Protein AF-A0A965B1M7-F1 (afdb_monomer_lite)

Radius of gyration: 34.74 Å; chains: 1; bounding box: 81×69×95 Å

Structure (mmCIF, N/CA/C/O backbone):
data_AF-A0A965B1M7-F1
#
_entry.id   AF-A0A965B1M7-F1
#
loop_
_atom_site.group_PDB
_atom_site.id
_atom_site.type_symbol
_atom_site.label_atom_id
_atom_site.label_alt_id
_atom_site.label_comp_id
_atom_site.label_asym_id
_atom_site.label_entity_id
_atom_site.label_seq_id
_atom_site.pdbx_PDB_ins_code
_atom_site.Cartn_x
_atom_site.Cartn_y
_atom_site.Cartn_z
_atom_site.occupancy
_atom_site.B_iso_or_equiv
_atom_site.auth_seq_id
_atom_site.auth_comp_id
_atom_site.auth_asym_id
_atom_site.auth_atom_id
_atom_site.pdbx_PDB_model_num
ATOM 1 N N . MET A 1 1 ? 22.849 -21.791 -25.086 1.00 41.19 1 MET A N 1
ATOM 2 C CA . MET A 1 1 ? 22.772 -22.381 -23.734 1.00 41.19 1 MET A CA 1
ATOM 3 C C . MET A 1 1 ? 24.041 -23.199 -23.558 1.00 41.19 1 MET A C 1
ATOM 5 O O . MET A 1 1 ? 24.298 -24.006 -24.443 1.00 41.19 1 MET A O 1
ATOM 9 N N . ILE A 1 2 ? 24.868 -22.900 -22.550 1.00 40.38 2 ILE A N 1
ATOM 10 C CA . ILE A 1 2 ? 26.071 -23.688 -22.238 1.00 40.38 2 ILE A CA 1
ATOM 11 C C . ILE A 1 2 ? 25.678 -24.652 -21.123 1.00 40.38 2 ILE A C 1
ATOM 13 O O . ILE A 1 2 ? 25.323 -24.194 -20.039 1.00 40.38 2 ILE A O 1
ATOM 17 N N . PHE A 1 3 ? 25.675 -25.954 -21.396 1.00 47.06 3 PHE A N 1
ATOM 18 C CA . PHE A 1 3 ? 25.475 -26.966 -20.356 1.00 47.06 3 PHE A CA 1
ATOM 19 C C . PHE A 1 3 ? 26.823 -27.309 -19.734 1.00 47.06 3 PHE A C 1
ATOM 21 O O . PHE A 1 3 ? 27.728 -27.719 -20.456 1.00 47.06 3 PHE A O 1
ATOM 28 N N . ILE A 1 4 ? 26.945 -27.142 -18.416 1.00 46.50 4 ILE A N 1
ATOM 29 C CA . ILE A 1 4 ? 28.080 -27.656 -17.646 1.00 46.50 4 ILE A CA 1
ATOM 30 C C . ILE A 1 4 ? 27.643 -28.989 -17.051 1.00 46.50 4 ILE A C 1
ATOM 32 O O . ILE A 1 4 ? 26.764 -29.022 -16.191 1.00 46.50 4 ILE A O 1
ATOM 36 N N . ILE A 1 5 ? 28.223 -30.085 -17.532 1.00 55.97 5 ILE A N 1
ATOM 37 C CA . ILE A 1 5 ? 27.981 -31.419 -16.976 1.00 55.97 5 ILE A CA 1
ATOM 38 C C . ILE A 1 5 ? 29.137 -31.724 -16.027 1.00 55.97 5 ILE A C 1
ATOM 40 O O . ILE A 1 5 ? 30.274 -31.872 -16.476 1.00 55.97 5 ILE A O 1
ATOM 44 N N . VAL A 1 6 ? 28.843 -31.789 -14.728 1.00 49.97 6 VAL A N 1
ATOM 45 C CA . VAL A 1 6 ? 29.768 -32.281 -13.699 1.00 49.97 6 VAL A CA 1
ATOM 46 C C . VAL A 1 6 ? 29.429 -33.748 -13.459 1.00 49.97 6 VAL A C 1
ATOM 48 O O . VAL A 1 6 ? 28.315 -34.060 -13.041 1.00 49.97 6 VAL A O 1
ATOM 51 N N . TRP A 1 7 ? 30.357 -34.644 -13.787 1.00 54.66 7 TRP A N 1
ATOM 52 C CA . TRP A 1 7 ? 30.162 -36.093 -13.688 1.00 54.66 7 TRP A CA 1
ATOM 53 C C . TRP A 1 7 ? 30.877 -36.636 -12.443 1.00 54.66 7 TRP A C 1
ATOM 55 O O . TRP A 1 7 ? 32.087 -36.463 -12.332 1.00 54.66 7 TRP A O 1
ATOM 65 N N . ASP A 1 8 ? 30.165 -37.353 -11.562 1.00 53.06 8 ASP A N 1
ATOM 66 C CA . ASP A 1 8 ? 30.748 -38.319 -10.612 1.00 53.06 8 ASP A CA 1
ATOM 67 C C . ASP A 1 8 ? 30.266 -39.766 -10.879 1.00 53.06 8 ASP A C 1
ATOM 69 O O . ASP A 1 8 ? 29.278 -39.990 -11.588 1.00 53.06 8 ASP A O 1
ATOM 73 N N . ASP A 1 9 ? 30.986 -40.764 -10.357 1.00 50.56 9 ASP A N 1
ATOM 74 C CA . ASP A 1 9 ? 30.749 -42.190 -10.650 1.00 50.56 9 ASP A CA 1
ATOM 75 C C . ASP A 1 9 ? 29.331 -42.679 -10.282 1.00 50.56 9 ASP A C 1
ATOM 77 O O . ASP A 1 9 ? 28.903 -43.735 -10.743 1.00 50.56 9 ASP A O 1
ATOM 81 N N . ALA A 1 10 ? 28.562 -41.901 -9.512 1.00 51.94 10 ALA A N 1
ATOM 82 C CA . ALA A 1 10 ? 27.207 -42.237 -9.080 1.00 51.94 10 ALA A CA 1
ATOM 83 C C . ALA A 1 10 ? 26.101 -41.869 -10.092 1.00 51.94 10 ALA A C 1
ATOM 85 O O . ALA A 1 10 ? 24.937 -42.192 -9.857 1.00 51.94 10 ALA A O 1
ATOM 86 N N . ASN A 1 11 ? 26.415 -41.185 -11.201 1.00 55.62 11 ASN A N 1
ATOM 87 C CA . ASN A 1 11 ? 25.405 -40.561 -12.074 1.00 55.62 11 ASN A CA 1
ATOM 88 C C . ASN A 1 11 ? 25.468 -40.983 -13.556 1.00 55.62 11 ASN A C 1
ATOM 90 O O . ASN A 1 11 ? 25.122 -40.203 -14.448 1.00 55.62 11 ASN A O 1
ATOM 94 N N . THR A 1 12 ? 25.859 -42.224 -13.847 1.00 56.06 12 THR A N 1
ATOM 95 C CA . THR A 1 12 ? 26.031 -42.737 -15.222 1.00 56.06 12 THR A CA 1
ATOM 96 C C . THR A 1 12 ? 24.751 -42.637 -16.070 1.00 56.06 12 THR A C 1
ATOM 98 O O . THR A 1 12 ? 24.808 -42.235 -17.233 1.00 56.06 12 THR A O 1
ATOM 101 N N . ASP A 1 13 ? 23.580 -42.877 -15.472 1.00 55.62 13 ASP A N 1
ATOM 102 C CA . ASP A 1 13 ? 22.278 -42.788 -16.156 1.00 55.62 13 ASP A CA 1
ATOM 103 C C . ASP A 1 13 ? 21.916 -41.352 -16.576 1.00 55.62 13 ASP A C 1
ATOM 105 O O . ASP A 1 13 ? 21.240 -41.126 -17.584 1.00 55.62 13 ASP A O 1
ATOM 109 N N . ARG A 1 14 ? 22.404 -40.345 -15.838 1.00 55.97 14 ARG A N 1
ATOM 110 C CA . ARG A 1 14 ? 22.141 -38.929 -16.139 1.00 55.97 14 ARG A CA 1
ATOM 111 C C . ARG A 1 14 ? 22.975 -38.417 -17.304 1.00 55.97 14 ARG A C 1
ATOM 113 O O . ARG A 1 14 ? 22.518 -37.523 -18.015 1.00 55.97 14 ARG A O 1
ATOM 120 N N . LEU A 1 15 ? 24.153 -38.994 -17.543 1.00 61.78 15 LEU A N 1
ATOM 121 C CA . LEU A 1 15 ? 24.935 -38.669 -18.731 1.00 61.78 15 LEU A CA 1
ATOM 122 C C . LEU A 1 15 ? 24.217 -39.129 -19.998 1.00 61.78 15 LEU A C 1
ATOM 124 O O . LEU A 1 15 ? 24.110 -38.350 -20.939 1.00 61.78 15 LEU A O 1
ATOM 128 N N . ALA A 1 16 ? 23.710 -40.364 -20.025 1.00 62.69 16 ALA A N 1
ATOM 129 C CA . ALA A 1 16 ? 22.983 -40.874 -21.185 1.00 62.69 16 ALA A CA 1
ATOM 130 C C . ALA A 1 16 ? 21.781 -39.973 -21.521 1.00 62.69 16 ALA A C 1
ATOM 132 O O . ALA A 1 16 ? 21.564 -39.637 -22.686 1.00 62.69 16 ALA A O 1
ATOM 133 N N . ALA A 1 17 ? 21.068 -39.491 -20.496 1.00 64.44 17 ALA A N 1
ATOM 134 C CA . ALA A 1 17 ? 19.991 -38.516 -20.654 1.00 64.44 17 ALA A CA 1
ATOM 135 C C . ALA A 1 17 ? 20.486 -37.148 -21.161 1.00 64.44 17 ALA A C 1
ATOM 137 O O . ALA A 1 17 ? 19.860 -36.561 -22.041 1.00 64.44 17 ALA A O 1
ATOM 138 N N . ALA A 1 18 ? 21.616 -36.645 -20.656 1.00 60.75 18 ALA A N 1
ATOM 139 C CA . ALA A 1 18 ? 22.202 -35.383 -21.108 1.00 60.75 18 ALA A CA 1
ATOM 140 C C . ALA A 1 18 ? 22.700 -35.456 -22.563 1.00 60.75 18 ALA A C 1
ATOM 142 O O . ALA A 1 18 ? 22.467 -34.527 -23.329 1.00 60.75 18 ALA A O 1
ATOM 143 N N . VAL A 1 19 ? 23.322 -36.570 -22.961 1.00 62.38 19 VAL A N 1
ATOM 144 C CA . VAL A 1 19 ? 23.756 -36.851 -24.340 1.00 62.38 19 VAL A CA 1
ATOM 145 C C . VAL A 1 19 ? 22.555 -36.964 -25.279 1.00 62.38 19 VAL A C 1
ATOM 147 O O . VAL A 1 19 ? 22.541 -36.355 -26.346 1.00 62.38 19 VAL A O 1
ATOM 150 N N . ALA A 1 20 ? 21.509 -37.689 -24.874 1.00 66.50 20 ALA A N 1
ATOM 151 C CA . ALA A 1 20 ? 20.272 -37.772 -25.649 1.00 66.50 20 ALA A CA 1
ATOM 152 C C . ALA A 1 20 ? 19.610 -36.392 -25.805 1.00 66.50 20 ALA A C 1
ATOM 154 O O . ALA A 1 20 ? 19.110 -36.049 -26.877 1.00 66.50 20 ALA A O 1
ATOM 155 N N . TYR A 1 21 ? 19.649 -35.572 -24.753 1.00 62.53 21 TYR A N 1
ATOM 156 C CA . TYR A 1 21 ? 19.096 -34.224 -24.769 1.00 62.53 21 TYR A CA 1
ATOM 157 C C . TYR A 1 21 ? 19.870 -33.280 -25.699 1.00 62.53 21 TYR A C 1
ATOM 159 O O . TYR A 1 21 ? 19.239 -32.565 -26.479 1.00 62.53 21 TYR A O 1
ATOM 167 N N . THR A 1 22 ? 21.208 -33.286 -25.664 1.00 60.06 22 THR A N 1
ATOM 168 C CA . THR A 1 22 ? 22.046 -32.453 -26.549 1.00 60.06 22 THR A CA 1
ATOM 169 C C . THR A 1 22 ? 22.010 -32.922 -28.002 1.00 60.06 22 THR A C 1
ATOM 171 O O . THR A 1 22 ? 22.093 -32.098 -28.908 1.00 60.06 22 THR A O 1
ATOM 174 N N . ALA A 1 23 ? 21.812 -34.219 -28.255 1.00 62.50 23 ALA A N 1
ATOM 175 C CA . ALA A 1 23 ? 21.568 -34.731 -29.603 1.00 62.50 23 ALA A CA 1
ATOM 176 C C . ALA A 1 23 ? 20.228 -34.234 -30.180 1.00 62.50 23 ALA A C 1
ATOM 178 O O . ALA A 1 23 ? 20.133 -33.959 -31.375 1.00 62.50 23 ALA A O 1
ATOM 179 N N . ALA A 1 24 ? 19.201 -34.088 -29.337 1.00 64.75 24 ALA A N 1
ATOM 180 C CA . ALA A 1 24 ? 17.883 -33.596 -29.740 1.00 64.75 24 ALA A CA 1
ATOM 181 C C . ALA A 1 24 ? 17.785 -32.058 -29.811 1.00 64.75 24 ALA A C 1
ATOM 183 O O . ALA A 1 24 ? 16.881 -31.533 -30.461 1.00 64.75 24 ALA A O 1
ATOM 184 N N . HIS A 1 25 ? 18.698 -31.329 -29.161 1.00 60.41 25 HIS A N 1
ATOM 185 C CA . HIS A 1 25 ? 18.667 -29.868 -29.072 1.00 60.41 25 HIS A CA 1
ATOM 186 C C . HIS A 1 25 ? 20.062 -29.295 -29.349 1.00 60.41 25 HIS A C 1
ATOM 188 O O . HIS A 1 25 ? 20.945 -29.466 -28.512 1.00 60.41 25 HIS A O 1
ATOM 194 N N . PRO A 1 26 ? 20.287 -28.574 -30.464 1.00 58.75 26 PRO A N 1
ATOM 195 C CA . PRO A 1 26 ? 21.603 -28.035 -30.799 1.00 58.75 26 PRO A CA 1
ATOM 196 C C . PRO A 1 26 ? 22.022 -26.952 -29.793 1.00 58.75 26 PRO A C 1
ATOM 198 O O . PRO A 1 26 ? 21.682 -25.773 -29.912 1.00 58.75 26 PRO A O 1
ATOM 201 N N . CYS A 1 27 ? 22.763 -27.360 -28.768 1.00 56.44 27 CYS A N 1
ATOM 202 C CA . CYS A 1 27 ? 23.367 -26.497 -27.764 1.00 56.44 27 CYS A CA 1
ATOM 203 C C . CYS A 1 27 ? 24.862 -26.813 -27.615 1.00 56.44 27 CYS A C 1
ATOM 205 O O . CYS A 1 27 ? 25.337 -27.878 -28.000 1.00 56.44 27 CYS A O 1
ATOM 207 N N . ARG A 1 28 ? 25.621 -25.844 -27.093 1.00 52.44 28 ARG A N 1
ATOM 208 C CA . ARG A 1 28 ? 27.053 -26.008 -26.815 1.00 52.44 28 ARG A CA 1
ATOM 209 C C . ARG A 1 28 ? 27.209 -26.587 -25.410 1.00 52.44 28 ARG A C 1
ATOM 211 O O . ARG A 1 28 ? 26.618 -26.055 -24.472 1.00 52.44 28 ARG A O 1
ATOM 218 N N . ALA A 1 29 ? 27.973 -27.659 -25.250 1.00 55.94 29 ALA A N 1
ATOM 219 C CA . ALA A 1 29 ? 28.218 -28.304 -23.962 1.00 55.94 29 ALA A CA 1
ATOM 220 C C . ALA A 1 29 ? 29.693 -28.171 -23.551 1.00 55.94 29 ALA A C 1
ATOM 222 O O . ALA A 1 29 ? 30.598 -28.276 -24.382 1.00 55.94 29 ALA A O 1
ATOM 223 N N . VAL A 1 30 ? 29.922 -27.949 -22.256 1.00 49.66 30 VAL A N 1
ATOM 224 C CA . VAL A 1 30 ? 31.233 -28.004 -21.597 1.00 49.66 30 VAL A CA 1
ATOM 225 C C . VAL A 1 30 ? 31.163 -29.128 -20.567 1.00 49.66 30 VAL A C 1
ATOM 227 O O . VAL A 1 30 ? 30.305 -29.117 -19.685 1.00 49.66 30 VAL A O 1
ATOM 230 N N . MET A 1 31 ? 32.037 -30.125 -20.687 1.00 58.03 31 MET A N 1
ATOM 231 C CA . MET A 1 31 ? 32.036 -31.280 -19.789 1.00 58.03 31 MET A CA 1
ATOM 232 C C . MET A 1 31 ? 33.232 -31.202 -18.836 1.00 58.03 31 MET A C 1
ATOM 234 O O . MET A 1 31 ? 34.378 -31.124 -19.281 1.00 58.03 31 MET A O 1
ATOM 238 N N . LEU A 1 32 ? 32.954 -31.236 -17.531 1.00 52.69 32 LEU A N 1
ATOM 239 C CA . LEU A 1 32 ? 33.950 -31.369 -16.469 1.00 52.69 32 LEU A CA 1
ATOM 240 C C . LEU A 1 32 ? 33.993 -32.846 -16.067 1.00 52.69 32 LEU A C 1
ATOM 242 O O . LEU A 1 32 ? 33.094 -33.346 -15.386 1.00 52.69 32 LEU A O 1
ATOM 246 N N . ALA A 1 33 ? 35.006 -33.564 -16.551 1.00 55.78 33 ALA A N 1
ATOM 247 C CA . ALA A 1 33 ? 35.194 -34.975 -16.239 1.00 55.78 33 ALA A CA 1
ATOM 248 C C . ALA A 1 33 ? 36.010 -35.121 -14.946 1.00 55.78 33 ALA A C 1
ATOM 250 O O . ALA A 1 33 ? 37.117 -34.592 -14.841 1.00 55.78 33 ALA A O 1
ATOM 251 N N . HIS A 1 34 ? 35.476 -35.856 -13.969 1.00 55.31 34 HIS A N 1
ATOM 252 C CA . HIS A 1 34 ? 36.237 -36.276 -12.794 1.00 55.31 34 HIS A CA 1
ATOM 253 C C . HIS A 1 34 ? 37.407 -37.188 -13.214 1.00 55.31 34 HIS A C 1
ATOM 255 O O . HIS A 1 34 ? 37.289 -37.949 -14.177 1.00 55.31 34 HIS A O 1
ATOM 261 N N . ALA A 1 35 ? 38.536 -37.125 -12.496 1.00 54.31 35 ALA A N 1
ATOM 262 C CA . ALA A 1 35 ? 39.792 -37.797 -12.866 1.00 54.31 35 ALA A CA 1
ATOM 263 C C . ALA A 1 35 ? 39.649 -39.317 -13.115 1.00 54.31 35 ALA A C 1
ATOM 265 O O . ALA A 1 35 ? 40.350 -39.865 -13.963 1.00 54.31 35 ALA A O 1
ATOM 266 N N . GLY A 1 36 ? 38.676 -39.970 -12.466 1.00 53.88 36 GLY A N 1
ATOM 267 C CA . GLY A 1 36 ? 38.404 -41.407 -12.609 1.00 53.88 36 GLY A CA 1
ATOM 268 C C . GLY A 1 36 ? 38.040 -41.873 -14.029 1.00 53.88 36 GLY A C 1
ATOM 269 O O . GLY A 1 36 ? 38.285 -43.027 -14.371 1.00 53.88 36 GLY A O 1
ATOM 270 N N . LEU A 1 37 ? 37.536 -40.987 -14.901 1.00 50.44 37 LEU A N 1
ATOM 271 C CA . LEU A 1 37 ? 37.224 -41.320 -16.302 1.00 50.44 37 LEU A CA 1
ATOM 272 C C . LEU A 1 37 ? 38.475 -41.603 -17.149 1.00 50.44 37 LEU A C 1
ATOM 274 O O . LEU A 1 37 ? 38.433 -42.445 -18.048 1.00 50.44 37 LEU A O 1
ATOM 278 N N . LEU A 1 38 ? 39.584 -40.913 -16.865 1.00 52.56 38 LEU A N 1
ATOM 279 C CA . LEU A 1 38 ? 40.850 -41.119 -17.573 1.00 52.56 38 LEU A CA 1
ATOM 280 C C . LEU A 1 38 ? 41.547 -42.400 -17.099 1.00 52.56 38 LEU A C 1
ATOM 282 O O . LEU A 1 38 ? 42.112 -43.117 -17.925 1.00 52.56 38 LEU A O 1
ATOM 286 N N . ASP A 1 39 ? 41.419 -42.733 -15.813 1.00 48.50 39 ASP A N 1
ATOM 287 C CA . ASP A 1 39 ? 41.950 -43.973 -15.233 1.00 48.50 39 ASP A CA 1
ATOM 288 C C . ASP A 1 39 ? 41.179 -45.220 -15.705 1.00 48.50 39 ASP A C 1
ATOM 290 O O . ASP A 1 39 ? 41.760 -46.295 -15.848 1.00 48.50 39 ASP A O 1
ATOM 294 N N . ALA A 1 40 ? 39.893 -45.077 -16.049 1.00 54.47 40 ALA A N 1
ATOM 295 C CA . ALA A 1 40 ? 39.075 -46.135 -16.652 1.00 54.47 40 ALA A CA 1
ATOM 296 C C . ALA A 1 40 ? 39.331 -46.353 -18.164 1.00 54.47 40 ALA A C 1
ATOM 298 O O . ALA A 1 40 ? 38.627 -47.130 -18.811 1.00 54.47 40 ALA A O 1
ATOM 299 N N . GLY A 1 41 ? 40.314 -45.665 -18.760 1.00 49.44 41 GLY A N 1
ATOM 300 C CA . GLY A 1 41 ? 40.697 -45.834 -20.168 1.00 49.44 41 GLY A CA 1
ATOM 301 C C . GLY A 1 41 ? 39.769 -45.154 -21.184 1.00 49.44 41 GLY A C 1
ATOM 302 O O . GLY A 1 41 ? 39.992 -45.266 -22.393 1.00 49.44 41 GLY A O 1
ATOM 303 N N . LEU A 1 42 ? 38.759 -44.401 -20.734 1.00 54.25 42 LEU A N 1
ATOM 304 C CA . LEU A 1 42 ? 37.929 -43.564 -21.600 1.00 54.25 42 LEU A CA 1
ATOM 305 C C . LEU A 1 42 ? 38.679 -42.268 -21.919 1.00 54.25 42 LEU A C 1
ATOM 307 O O . LEU A 1 42 ? 38.438 -41.205 -21.352 1.00 54.25 42 LEU A O 1
ATOM 311 N N . GLY A 1 43 ? 39.621 -42.357 -22.860 1.00 58.16 43 GLY A N 1
ATOM 312 C CA . GLY A 1 43 ? 40.334 -41.184 -23.357 1.00 58.16 43 GLY A CA 1
ATOM 313 C C . GLY A 1 43 ? 39.373 -40.119 -23.903 1.00 58.16 43 GLY A C 1
ATOM 314 O O . GLY A 1 43 ? 38.282 -40.425 -24.384 1.00 58.16 43 GLY A O 1
ATOM 315 N N . VAL A 1 44 ? 39.806 -38.854 -23.903 1.00 53.88 44 VAL A N 1
ATOM 316 C CA . VAL A 1 44 ? 39.044 -37.687 -24.407 1.00 53.88 44 VAL A CA 1
ATOM 317 C C . VAL A 1 44 ? 38.422 -37.933 -25.794 1.00 53.88 44 VAL A C 1
ATOM 319 O O . VAL A 1 44 ? 37.336 -37.439 -26.093 1.00 53.88 44 VAL A O 1
ATOM 322 N N . GLY A 1 45 ? 39.069 -38.746 -26.636 1.00 59.16 45 GLY A N 1
ATOM 323 C CA . GLY A 1 45 ? 38.547 -39.154 -27.942 1.00 59.16 45 GLY A CA 1
ATOM 324 C C . GLY A 1 45 ? 37.294 -40.041 -27.896 1.00 59.16 45 GLY A C 1
ATOM 325 O O . GLY A 1 45 ? 36.466 -39.941 -28.794 1.00 59.16 45 GLY A O 1
ATOM 326 N N . ALA A 1 46 ? 37.118 -40.882 -26.873 1.00 62.66 46 ALA A N 1
ATOM 327 C CA . ALA A 1 46 ? 35.910 -41.688 -26.684 1.00 62.66 46 ALA A CA 1
ATOM 328 C C . ALA A 1 46 ? 34.735 -40.826 -26.201 1.00 62.66 46 ALA A C 1
ATOM 330 O O . ALA A 1 46 ? 33.632 -40.947 -26.725 1.00 62.66 46 ALA A O 1
ATOM 331 N N . ILE A 1 47 ? 34.996 -39.886 -25.289 1.00 59.69 47 ILE A N 1
ATOM 332 C CA . ILE A 1 47 ? 33.999 -38.919 -24.805 1.00 59.69 47 ILE A CA 1
ATOM 333 C C . ILE A 1 47 ? 33.534 -38.011 -25.948 1.00 59.69 47 ILE A C 1
ATOM 335 O O . ILE A 1 47 ? 32.338 -37.822 -26.134 1.00 59.69 47 ILE A O 1
ATOM 339 N N . ARG A 1 48 ? 34.458 -37.507 -26.778 1.00 61.62 48 ARG A N 1
ATOM 340 C CA . ARG A 1 48 ? 34.109 -36.698 -27.958 1.00 61.62 48 ARG A CA 1
ATOM 341 C C . ARG A 1 48 ? 33.198 -37.428 -28.944 1.00 61.62 48 ARG A C 1
ATOM 343 O O . ARG A 1 48 ? 32.399 -36.771 -29.590 1.00 61.62 48 ARG A O 1
ATOM 350 N N . LYS A 1 49 ? 33.286 -38.760 -29.046 1.00 65.69 49 LYS A N 1
ATOM 351 C CA . LYS A 1 49 ? 32.406 -39.565 -29.913 1.00 65.69 49 LYS A CA 1
ATOM 352 C C . LYS A 1 49 ? 30.979 -39.707 -29.377 1.00 65.69 49 LYS A C 1
ATOM 354 O O . LYS A 1 49 ? 30.103 -40.086 -30.146 1.00 65.69 49 LYS A O 1
ATOM 359 N N . LEU A 1 50 ? 30.743 -39.430 -28.091 1.00 60.94 50 LEU A N 1
ATOM 360 C CA . LEU A 1 50 ? 29.400 -39.451 -27.499 1.00 60.94 50 LEU A CA 1
ATOM 361 C C . LEU A 1 50 ? 28.590 -38.195 -27.839 1.00 60.94 50 LEU A C 1
ATOM 363 O O . LEU A 1 50 ? 27.372 -38.207 -27.709 1.00 60.94 50 LEU A O 1
ATOM 367 N N . PHE A 1 51 ? 29.247 -37.126 -28.284 1.00 60.06 51 PHE A N 1
ATOM 368 C CA . PHE A 1 51 ? 28.612 -35.866 -28.647 1.00 60.06 51 PHE A CA 1
ATOM 369 C C . PHE A 1 51 ? 28.761 -35.624 -30.152 1.00 60.06 51 PHE A C 1
ATOM 371 O O . PHE A 1 51 ? 29.714 -36.088 -30.778 1.00 60.06 51 PHE A O 1
ATOM 378 N N . ALA A 1 52 ? 27.820 -34.897 -30.758 1.00 64.19 52 ALA A N 1
ATOM 379 C CA . ALA A 1 52 ? 27.954 -34.514 -32.160 1.00 64.19 52 ALA A CA 1
ATOM 380 C C . ALA A 1 52 ? 29.225 -33.648 -32.348 1.00 64.19 52 ALA A C 1
ATOM 382 O O . ALA A 1 52 ? 29.526 -32.846 -31.454 1.00 64.19 52 ALA A O 1
ATOM 383 N N . PRO A 1 53 ? 29.950 -33.757 -33.482 1.00 52.22 53 PRO A N 1
ATOM 384 C CA . PRO A 1 53 ? 31.273 -33.145 -33.686 1.00 52.22 53 PRO A CA 1
ATOM 385 C C . PRO A 1 53 ? 31.370 -31.642 -33.377 1.00 52.22 53 PRO A C 1
ATOM 387 O O . PRO A 1 53 ? 32.440 -31.163 -33.011 1.00 52.22 53 PRO A O 1
ATOM 390 N N . ASP A 1 54 ? 30.243 -30.928 -33.442 1.00 57.72 54 ASP A N 1
ATOM 391 C CA . ASP A 1 54 ? 30.167 -29.468 -33.316 1.00 57.72 54 ASP A CA 1
ATOM 392 C C . ASP A 1 54 ? 29.558 -29.005 -31.975 1.00 57.72 54 ASP A C 1
ATOM 394 O O . ASP A 1 54 ? 29.366 -27.809 -31.745 1.00 57.72 54 ASP A O 1
ATOM 398 N N . THR A 1 55 ? 29.207 -29.945 -31.088 1.00 53.78 55 THR A N 1
ATOM 399 C CA . THR A 1 55 ? 28.463 -29.658 -29.843 1.00 53.78 55 THR A CA 1
ATOM 400 C C . THR A 1 55 ? 29.336 -29.581 -28.592 1.00 53.78 55 THR A C 1
ATOM 402 O O . THR A 1 55 ? 28.955 -28.905 -27.634 1.00 53.78 55 THR A O 1
ATOM 405 N N . LEU A 1 56 ? 30.514 -30.214 -28.589 1.00 49.53 56 LEU A N 1
ATOM 406 C CA . LEU A 1 56 ? 31.413 -30.263 -27.433 1.00 49.53 56 LEU A CA 1
ATOM 407 C C . LEU A 1 56 ? 32.639 -29.370 -27.666 1.00 49.53 56 LEU A C 1
ATOM 409 O O . LEU A 1 56 ? 33.535 -29.720 -28.430 1.00 49.53 56 LEU A O 1
ATOM 413 N N . GLU A 1 57 ? 32.679 -28.214 -27.005 1.00 49.19 57 GLU A N 1
ATOM 414 C CA . GLU A 1 57 ? 33.694 -27.184 -27.280 1.00 49.19 57 GLU A CA 1
ATOM 415 C C . GLU A 1 57 ? 34.966 -27.380 -26.424 1.00 49.19 57 GLU A C 1
ATOM 417 O O . GLU A 1 57 ? 36.074 -27.158 -26.909 1.00 49.19 57 GLU A O 1
ATOM 422 N N . TRP A 1 58 ? 34.834 -27.883 -25.185 1.00 50.69 58 TRP A N 1
ATOM 423 C CA . TRP A 1 58 ? 35.953 -28.079 -24.248 1.00 50.69 58 TRP A CA 1
ATOM 424 C C . TRP A 1 58 ? 35.780 -29.329 -23.369 1.00 50.69 58 TRP A C 1
ATOM 426 O O . TRP A 1 58 ? 34.681 -29.622 -22.897 1.00 50.69 58 TRP A O 1
ATOM 436 N N . VAL A 1 59 ? 36.889 -30.035 -23.112 1.00 51.00 59 VAL A N 1
ATOM 437 C CA . VAL A 1 59 ? 37.018 -31.058 -22.059 1.00 51.00 59 VAL A CA 1
ATOM 438 C C . VAL A 1 59 ? 38.168 -30.610 -21.167 1.00 51.00 59 VAL A C 1
ATOM 440 O O . VAL A 1 59 ? 39.314 -30.593 -21.615 1.00 51.00 59 VAL A O 1
ATOM 443 N N . LEU A 1 60 ? 37.865 -30.196 -19.940 1.00 49.78 60 LEU A N 1
ATOM 444 C CA . LEU A 1 60 ? 38.881 -29.806 -18.965 1.00 49.78 60 LEU A CA 1
ATOM 445 C C . LEU A 1 60 ? 39.262 -31.047 -18.155 1.00 49.78 60 LEU A C 1
ATOM 447 O O . LEU A 1 60 ? 38.417 -31.638 -17.487 1.00 49.78 60 LEU A O 1
ATOM 451 N N . ALA A 1 61 ? 40.527 -31.450 -18.254 1.00 49.62 61 ALA A N 1
ATOM 452 C CA . ALA A 1 61 ? 41.125 -32.486 -17.420 1.00 49.62 61 ALA A CA 1
ATOM 453 C C . ALA A 1 61 ? 42.189 -31.838 -16.520 1.00 49.62 61 ALA A C 1
ATOM 455 O O . ALA A 1 61 ? 42.918 -30.960 -16.997 1.00 49.62 61 ALA A O 1
ATOM 456 N N . PRO A 1 62 ? 42.316 -32.242 -15.244 1.00 48.09 62 PRO A N 1
ATOM 457 C CA . PRO A 1 62 ? 43.441 -31.809 -14.425 1.00 48.09 62 PRO A CA 1
ATOM 458 C C . PRO A 1 62 ? 44.769 -32.295 -15.042 1.00 48.09 62 PRO A C 1
ATOM 460 O O . PRO A 1 62 ? 44.791 -33.324 -15.724 1.00 48.09 62 PRO A O 1
ATOM 463 N N . PRO A 1 63 ? 45.887 -31.573 -14.837 1.00 46.84 63 PRO A N 1
ATOM 464 C CA . PRO A 1 63 ? 47.176 -31.952 -15.405 1.00 46.84 63 PRO A CA 1
ATOM 465 C C . PRO A 1 63 ? 47.620 -33.331 -14.899 1.00 46.84 63 PRO A C 1
ATOM 467 O O . PRO A 1 63 ? 47.546 -33.630 -13.705 1.00 46.84 63 PRO A O 1
ATOM 470 N N . ALA A 1 64 ? 48.105 -34.166 -15.819 1.00 43.88 64 ALA A N 1
ATOM 471 C CA . ALA A 1 64 ? 48.656 -35.479 -15.507 1.00 43.88 64 ALA A CA 1
ATOM 472 C C . ALA A 1 64 ? 49.880 -35.326 -14.584 1.00 43.88 64 ALA A C 1
ATOM 474 O O . ALA A 1 64 ? 50.880 -34.730 -14.982 1.00 43.88 64 ALA A O 1
ATOM 475 N N . GLY A 1 65 ? 49.796 -35.842 -13.353 1.00 49.69 65 GLY A N 1
ATOM 476 C CA . GLY A 1 65 ? 50.919 -35.841 -12.404 1.00 49.69 65 GLY A CA 1
ATOM 477 C C . GLY A 1 65 ? 50.579 -35.621 -10.926 1.00 49.69 65 GLY A C 1
ATOM 478 O O . GLY A 1 65 ? 51.465 -35.760 -10.089 1.00 49.69 65 GLY A O 1
ATOM 479 N N . ALA A 1 66 ? 49.328 -35.324 -10.560 1.00 48.00 66 ALA A N 1
ATOM 480 C CA . ALA A 1 66 ? 48.929 -35.167 -9.155 1.00 48.00 66 ALA A CA 1
ATOM 481 C C . ALA A 1 66 ? 48.661 -36.528 -8.472 1.00 48.00 66 ALA A C 1
ATOM 483 O O . ALA A 1 66 ? 47.536 -36.848 -8.096 1.00 48.00 66 ALA A O 1
ATOM 484 N N . GLY A 1 67 ? 49.698 -37.358 -8.345 1.00 43.56 67 GLY A N 1
ATOM 485 C CA . GLY A 1 67 ? 49.645 -38.638 -7.637 1.00 43.56 67 GLY A CA 1
ATOM 486 C C . GLY A 1 67 ? 49.721 -38.453 -6.120 1.00 43.56 67 GLY A C 1
ATOM 487 O O . GLY A 1 67 ? 50.803 -38.483 -5.544 1.00 43.56 67 GLY A O 1
ATOM 488 N N . GLY A 1 68 ? 48.574 -38.267 -5.471 1.00 45.94 68 GLY A N 1
ATOM 489 C CA . GLY A 1 68 ? 48.422 -38.291 -4.014 1.00 45.94 68 GLY A CA 1
ATOM 490 C C . GLY A 1 68 ? 46.940 -38.229 -3.627 1.00 45.94 68 GLY A C 1
ATOM 491 O O . GLY A 1 68 ? 46.147 -37.713 -4.414 1.00 45.94 68 GLY A O 1
ATOM 492 N N . PRO A 1 69 ? 46.523 -38.760 -2.460 1.00 43.38 69 PRO A N 1
ATOM 493 C CA . PRO A 1 69 ? 45.124 -38.729 -2.038 1.00 43.38 69 PRO A CA 1
ATOM 494 C C . PRO A 1 69 ? 44.657 -37.276 -1.865 1.00 43.38 69 PRO A C 1
ATOM 496 O O . PRO A 1 69 ? 44.961 -36.609 -0.878 1.00 43.38 69 PRO A O 1
ATOM 499 N N . LEU A 1 70 ? 43.930 -36.774 -2.864 1.00 45.94 70 LEU A N 1
ATOM 500 C CA . LEU A 1 70 ? 43.409 -35.409 -2.943 1.00 45.94 70 LEU A CA 1
ATOM 501 C C . LEU A 1 70 ? 42.133 -35.265 -2.105 1.00 45.94 70 LEU A C 1
ATOM 503 O O . LEU A 1 70 ? 41.049 -35.017 -2.623 1.00 45.94 70 LEU A O 1
ATOM 507 N N . ALA A 1 71 ? 42.266 -35.371 -0.787 1.00 43.72 71 ALA A N 1
ATOM 508 C CA . ALA A 1 71 ? 41.251 -34.892 0.143 1.00 43.72 71 ALA A CA 1
ATOM 509 C C . ALA A 1 71 ? 41.544 -33.414 0.471 1.00 43.72 71 ALA A C 1
ATOM 511 O O . ALA A 1 71 ? 42.163 -33.107 1.483 1.00 43.72 71 ALA A O 1
ATOM 512 N N . GLY A 1 72 ? 41.169 -32.490 -0.424 1.00 42.38 72 GLY A N 1
ATOM 513 C CA . GLY A 1 72 ? 41.114 -31.050 -0.105 1.00 42.38 72 GLY A CA 1
ATOM 514 C C . GLY A 1 72 ? 41.536 -30.081 -1.216 1.00 42.38 72 GLY A C 1
ATOM 515 O O . GLY A 1 72 ? 40.851 -29.088 -1.433 1.00 42.38 72 GLY A O 1
ATOM 516 N N . GLY A 1 73 ? 42.607 -30.366 -1.967 1.00 41.81 73 GLY A N 1
ATOM 517 C CA . GLY A 1 73 ? 43.225 -29.371 -2.870 1.00 41.81 73 GLY A CA 1
ATOM 518 C C . GLY A 1 73 ? 42.667 -29.293 -4.301 1.00 41.81 73 GLY A C 1
ATOM 519 O O . GLY A 1 73 ? 42.655 -28.224 -4.908 1.00 41.81 73 GLY A O 1
ATOM 520 N N . ALA A 1 74 ? 42.156 -30.397 -4.858 1.00 40.50 74 ALA A N 1
ATOM 521 C CA . ALA A 1 74 ? 41.683 -30.428 -6.251 1.00 40.50 74 ALA A CA 1
ATOM 522 C C . ALA A 1 74 ? 40.444 -29.545 -6.486 1.00 40.50 74 ALA A C 1
ATOM 524 O O . ALA A 1 74 ? 40.298 -28.948 -7.551 1.00 40.50 74 ALA A O 1
ATOM 525 N N . SER A 1 75 ? 39.589 -29.410 -5.466 1.00 44.78 75 SER A N 1
ATOM 526 C CA . SER A 1 75 ? 38.421 -28.523 -5.481 1.00 44.78 75 SER A CA 1
ATOM 527 C C . SER A 1 75 ? 38.824 -27.048 -5.586 1.00 44.78 75 SER A C 1
ATOM 529 O O . SER A 1 75 ? 38.157 -26.288 -6.281 1.00 44.78 75 SER A O 1
ATOM 531 N N . GLU A 1 76 ? 39.904 -26.621 -4.928 1.00 43.25 76 GLU A N 1
ATOM 532 C CA . GLU A 1 76 ? 40.361 -25.225 -4.985 1.00 43.25 76 GLU A CA 1
ATOM 533 C C . GLU A 1 76 ? 41.084 -24.902 -6.291 1.00 43.25 76 GLU A C 1
ATOM 535 O O . GLU A 1 76 ? 40.853 -23.839 -6.860 1.00 43.25 76 GLU A O 1
ATOM 540 N N . ILE A 1 77 ? 41.887 -25.832 -6.817 1.00 43.25 77 ILE A N 1
ATOM 541 C CA . ILE A 1 77 ? 42.580 -25.647 -8.101 1.00 43.25 77 ILE A CA 1
ATOM 542 C C . ILE A 1 77 ? 41.579 -25.642 -9.264 1.00 43.25 77 ILE A C 1
ATOM 544 O O . ILE A 1 77 ? 41.686 -24.782 -10.136 1.00 43.25 77 ILE A O 1
ATOM 548 N N . CYS A 1 78 ? 40.569 -26.524 -9.254 1.00 41.66 78 CYS A N 1
ATOM 549 C CA . CYS A 1 78 ? 39.491 -26.477 -10.247 1.00 41.66 78 CYS A CA 1
ATOM 550 C C . CYS A 1 78 ? 38.680 -25.183 -10.111 1.00 41.66 78 CYS A C 1
ATOM 552 O O . CYS A 1 78 ? 38.503 -24.501 -11.107 1.00 41.66 78 CYS A O 1
ATOM 554 N N . ARG A 1 79 ? 38.307 -24.748 -8.894 1.00 46.97 79 ARG A N 1
ATOM 555 C CA . ARG A 1 79 ? 37.624 -23.451 -8.694 1.00 46.97 79 ARG A CA 1
ATOM 556 C C . ARG A 1 79 ? 38.448 -22.253 -9.172 1.00 46.97 79 ARG A C 1
ATOM 558 O O . ARG A 1 79 ? 37.873 -21.314 -9.713 1.00 46.97 79 ARG A O 1
ATOM 565 N N . ALA A 1 80 ? 39.765 -22.255 -8.969 1.00 48.19 80 ALA A N 1
ATOM 566 C CA . ALA A 1 80 ? 40.644 -21.159 -9.374 1.00 48.19 80 ALA A CA 1
ATOM 567 C C . ALA A 1 80 ? 40.886 -21.134 -10.894 1.00 48.19 80 ALA A C 1
ATOM 569 O O . ALA A 1 80 ? 40.823 -20.067 -11.507 1.00 48.19 80 ALA A O 1
ATOM 570 N N . ALA A 1 81 ? 41.109 -22.299 -11.512 1.00 45.25 81 ALA A N 1
ATOM 571 C CA . ALA A 1 81 ? 41.226 -22.433 -12.963 1.00 45.25 81 ALA A CA 1
ATOM 572 C C . ALA A 1 81 ? 39.891 -22.132 -13.669 1.00 45.25 81 ALA A C 1
ATOM 574 O O . ALA A 1 81 ? 39.883 -21.424 -14.677 1.00 45.25 81 ALA A O 1
ATOM 575 N N . ASP A 1 82 ? 38.767 -22.568 -13.091 1.00 52.84 82 ASP A N 1
ATOM 576 C CA . ASP A 1 82 ? 37.414 -22.255 -13.552 1.00 52.84 82 ASP A CA 1
ATOM 577 C C . ASP A 1 82 ? 37.128 -20.762 -13.427 1.00 52.84 82 ASP A C 1
ATOM 579 O O . ASP A 1 82 ? 36.633 -20.172 -14.378 1.00 52.84 82 ASP A O 1
ATOM 583 N N . ALA A 1 83 ? 37.487 -20.114 -12.314 1.00 51.75 83 ALA A N 1
ATOM 584 C CA . ALA A 1 83 ? 37.294 -18.675 -12.141 1.00 51.75 83 ALA A CA 1
ATOM 585 C C . ALA A 1 83 ? 38.098 -17.853 -13.160 1.00 51.75 83 ALA A C 1
ATOM 587 O O . ALA A 1 83 ? 37.567 -16.888 -13.709 1.00 51.75 83 ALA A O 1
ATOM 588 N N . ALA A 1 84 ? 39.342 -18.243 -13.456 1.00 52.38 84 ALA A N 1
ATOM 589 C CA . ALA A 1 84 ? 40.175 -17.577 -14.456 1.00 52.38 84 ALA A CA 1
ATOM 590 C C . ALA A 1 84 ? 39.661 -17.807 -15.891 1.00 52.38 84 ALA A C 1
ATOM 592 O O . ALA A 1 84 ? 39.575 -16.859 -16.673 1.00 52.38 84 ALA A O 1
ATOM 593 N N . ALA A 1 85 ? 39.246 -19.032 -16.228 1.00 53.03 85 ALA A N 1
ATOM 594 C CA . ALA A 1 85 ? 38.664 -19.351 -17.531 1.00 53.03 85 ALA A CA 1
ATOM 595 C C . ALA A 1 85 ? 37.289 -18.681 -17.734 1.00 53.03 85 ALA A C 1
ATOM 597 O O . ALA A 1 85 ? 37.038 -18.103 -18.789 1.00 53.03 85 ALA A O 1
ATOM 598 N N . PHE A 1 86 ? 36.423 -18.656 -16.712 1.00 52.94 86 PHE A N 1
ATOM 599 C CA . PHE A 1 86 ? 35.146 -17.923 -16.733 1.00 52.94 86 PHE A CA 1
ATOM 600 C C . PHE A 1 86 ? 35.316 -16.401 -16.719 1.00 52.94 86 PHE A C 1
ATOM 602 O O . PHE A 1 86 ? 34.440 -15.674 -17.195 1.00 52.94 86 PHE A O 1
ATOM 609 N N . ALA A 1 87 ? 36.402 -15.890 -16.138 1.00 57.53 87 ALA A N 1
ATOM 610 C CA . ALA A 1 87 ? 36.757 -14.478 -16.235 1.00 57.53 87 ALA A CA 1
ATOM 611 C C . ALA A 1 87 ? 37.203 -14.102 -17.656 1.00 57.53 87 ALA A C 1
ATOM 613 O O . ALA A 1 87 ? 36.955 -12.977 -18.074 1.00 57.53 87 ALA A O 1
ATOM 614 N N . ALA A 1 88 ? 37.794 -15.042 -18.402 1.00 56.66 88 ALA A N 1
ATOM 615 C CA . ALA A 1 88 ? 38.250 -14.834 -19.775 1.00 56.66 88 ALA A CA 1
ATOM 616 C C . ALA A 1 88 ? 37.154 -15.019 -20.846 1.00 56.66 88 ALA A C 1
ATOM 618 O O . ALA A 1 88 ? 37.347 -14.608 -21.991 1.00 56.66 88 ALA A O 1
ATOM 619 N N . LEU A 1 89 ? 36.004 -15.619 -20.509 1.00 57.53 89 LEU A N 1
ATOM 620 C CA . LEU A 1 89 ? 34.886 -15.746 -21.449 1.00 57.53 89 LEU A CA 1
ATOM 621 C C . LEU A 1 89 ? 34.263 -14.367 -21.741 1.00 57.53 89 LEU A C 1
ATOM 623 O O . LEU A 1 89 ? 33.987 -13.618 -20.800 1.00 57.53 89 LEU A O 1
ATOM 627 N N . PRO A 1 90 ? 33.968 -14.033 -23.013 1.00 57.47 90 PRO A N 1
ATOM 628 C CA . PRO A 1 90 ? 33.283 -12.790 -23.352 1.00 57.47 90 PRO A CA 1
ATOM 629 C C . PRO A 1 90 ? 31.922 -12.723 -22.646 1.00 57.47 90 PRO A C 1
ATOM 631 O O . PRO A 1 90 ? 31.066 -13.597 -22.813 1.00 57.47 90 PRO A O 1
ATOM 634 N N . ARG A 1 91 ? 31.727 -11.681 -21.831 1.00 62.81 91 ARG A N 1
ATOM 635 C CA . ARG A 1 91 ? 30.499 -11.444 -21.060 1.00 62.81 91 ARG A CA 1
ATOM 636 C C . ARG A 1 91 ? 29.613 -10.439 -21.782 1.00 62.81 91 ARG A C 1
ATOM 638 O O . ARG A 1 91 ? 30.154 -9.475 -22.324 1.00 62.81 91 ARG A O 1
ATOM 645 N N . PRO A 1 92 ? 28.276 -10.630 -21.796 1.00 62.47 92 PRO A N 1
ATOM 646 C CA . PRO A 1 92 ? 27.364 -9.673 -22.419 1.00 62.47 92 PRO A CA 1
ATOM 647 C C . PRO A 1 92 ? 27.634 -8.276 -21.863 1.00 62.47 92 PRO A C 1
ATOM 649 O O . PRO A 1 92 ? 27.790 -8.113 -20.655 1.00 62.47 92 PRO A O 1
ATOM 652 N N . ALA A 1 93 ? 27.709 -7.295 -22.762 1.00 70.94 93 ALA A N 1
ATOM 653 C CA . ALA A 1 93 ? 28.101 -5.923 -22.457 1.00 70.94 93 ALA A CA 1
ATOM 654 C C . ALA A 1 93 ? 27.186 -5.249 -21.424 1.00 70.94 93 ALA A C 1
ATOM 656 O O . ALA A 1 93 ? 27.633 -4.384 -20.669 1.00 70.94 93 ALA A O 1
ATOM 657 N N . VAL A 1 94 ? 25.918 -5.667 -21.381 1.00 71.94 94 VAL A N 1
ATOM 658 C CA . VAL A 1 94 ? 24.978 -5.337 -20.308 1.00 71.94 94 VAL A CA 1
ATOM 659 C C . VAL A 1 94 ? 24.234 -6.604 -19.908 1.00 71.94 94 VAL A C 1
ATOM 661 O O . VAL A 1 94 ? 23.646 -7.293 -20.745 1.00 71.94 94 VAL A O 1
ATOM 664 N N . CYS A 1 95 ? 24.243 -6.930 -18.621 1.00 71.81 95 CYS A N 1
ATOM 665 C CA . CYS A 1 95 ? 23.544 -8.099 -18.099 1.00 71.81 95 CYS A CA 1
ATOM 666 C C . CYS A 1 95 ? 22.409 -7.656 -17.178 1.00 71.81 95 CYS A C 1
ATOM 668 O O . CYS A 1 95 ? 22.638 -6.893 -16.246 1.00 71.81 95 CYS A O 1
ATOM 670 N N . ALA A 1 96 ? 21.198 -8.157 -17.421 1.00 68.19 96 ALA A N 1
ATOM 671 C CA . ALA A 1 96 ? 20.090 -8.087 -16.467 1.00 68.19 96 ALA A CA 1
ATOM 672 C C . ALA A 1 96 ? 19.614 -9.479 -16.016 1.00 68.19 96 ALA A C 1
ATOM 674 O O . ALA A 1 96 ? 18.921 -9.605 -15.008 1.00 68.19 96 ALA A O 1
ATOM 675 N N . ALA A 1 97 ? 20.024 -10.538 -16.719 1.00 69.69 97 ALA A N 1
ATOM 676 C CA . ALA A 1 97 ? 19.737 -11.911 -16.331 1.00 69.69 97 ALA A CA 1
ATOM 677 C C . ALA A 1 97 ? 20.289 -12.242 -14.929 1.00 69.69 97 ALA A C 1
ATOM 679 O O . ALA A 1 97 ? 21.440 -11.940 -14.599 1.00 69.69 97 ALA A O 1
ATOM 680 N N . GLY A 1 98 ? 19.455 -12.896 -14.116 1.00 73.81 98 GLY A N 1
ATOM 681 C CA . GLY A 1 98 ? 19.804 -13.329 -12.759 1.00 73.81 98 GLY A CA 1
ATOM 682 C C . GLY A 1 98 ? 19.762 -12.229 -11.695 1.00 73.81 98 GLY A C 1
ATOM 683 O O . GLY A 1 98 ? 20.161 -12.485 -10.564 1.00 73.81 98 GLY A O 1
ATOM 684 N N . ALA A 1 99 ? 19.295 -11.022 -12.024 1.00 75.44 99 ALA A N 1
ATOM 685 C CA . ALA A 1 99 ? 19.091 -9.983 -11.023 1.00 75.44 99 ALA A CA 1
ATOM 686 C C . ALA A 1 99 ? 17.969 -10.360 -10.037 1.00 75.44 99 ALA A C 1
ATOM 688 O O . ALA A 1 99 ? 16.979 -10.968 -10.460 1.00 75.44 99 ALA A O 1
ATOM 689 N N . PRO A 1 100 ? 18.045 -9.943 -8.762 1.00 77.12 100 PRO A N 1
ATOM 690 C CA . PRO A 1 100 ? 16.939 -10.109 -7.828 1.00 77.12 100 PRO A CA 1
ATOM 691 C C . PRO A 1 100 ? 15.721 -9.274 -8.259 1.00 77.12 100 PRO A C 1
ATOM 693 O O . PRO A 1 100 ? 15.843 -8.254 -8.951 1.00 77.12 100 PRO A O 1
ATOM 696 N N . GLY A 1 101 ? 14.533 -9.720 -7.842 1.00 81.75 101 GLY A N 1
ATOM 697 C CA . GLY A 1 101 ? 13.262 -9.019 -8.042 1.00 81.75 101 GLY A CA 1
ATOM 698 C C . GLY A 1 101 ? 12.226 -9.811 -8.846 1.00 81.75 101 GLY A C 1
ATOM 699 O O . GLY A 1 101 ? 12.567 -10.638 -9.692 1.00 81.75 101 GLY A O 1
ATOM 700 N N . ARG A 1 102 ? 10.942 -9.530 -8.580 1.00 91.06 102 ARG A N 1
ATOM 701 C CA . ARG A 1 102 ? 9.789 -10.140 -9.267 1.00 91.06 102 ARG A CA 1
ATOM 702 C C . ARG A 1 102 ? 9.631 -9.571 -10.686 1.00 91.06 102 ARG A C 1
ATOM 704 O O . ARG A 1 102 ? 10.276 -8.586 -11.045 1.00 91.06 102 ARG A O 1
ATOM 711 N N . PHE A 1 103 ? 8.726 -10.151 -11.479 1.00 95.25 103 PHE A N 1
ATOM 712 C CA . PHE A 1 103 ? 8.506 -9.779 -12.884 1.00 95.25 103 PHE A CA 1
ATOM 713 C C . PHE A 1 103 ? 8.373 -8.263 -13.119 1.00 95.25 103 PHE A C 1
ATOM 715 O O . PHE A 1 103 ? 8.993 -7.748 -14.039 1.00 95.25 103 PHE A O 1
ATOM 722 N N . GLY A 1 104 ? 7.651 -7.524 -12.264 1.00 95.81 104 GLY A N 1
ATOM 723 C CA . GLY A 1 104 ? 7.514 -6.064 -12.398 1.00 95.81 104 GLY A CA 1
ATOM 724 C C . GLY A 1 104 ? 8.841 -5.297 -12.289 1.00 95.81 104 GLY A C 1
ATOM 725 O O . GLY A 1 104 ? 9.060 -4.334 -13.018 1.00 95.81 104 GLY A O 1
ATOM 726 N N . ASN A 1 105 ? 9.767 -5.735 -11.428 1.00 94.62 105 ASN A N 1
ATOM 727 C CA . ASN A 1 105 ? 11.105 -5.138 -11.335 1.00 94.62 105 ASN A CA 1
ATOM 728 C C . ASN A 1 105 ? 11.915 -5.432 -12.603 1.00 94.62 105 ASN A C 1
ATOM 730 O O . ASN A 1 105 ? 12.541 -4.531 -13.161 1.00 94.62 105 ASN A O 1
ATOM 734 N N . GLN A 1 106 ? 11.865 -6.681 -13.074 1.00 94.75 106 GLN A N 1
ATOM 735 C CA . GLN A 1 106 ? 12.583 -7.101 -14.278 1.00 94.75 106 GLN A CA 1
ATOM 736 C C . GLN A 1 106 ? 12.024 -6.439 -15.538 1.00 94.75 106 GLN A C 1
ATOM 738 O O . GLN A 1 106 ? 12.794 -6.050 -16.405 1.00 94.75 106 GLN A O 1
ATOM 743 N N . PHE A 1 107 ? 10.707 -6.244 -15.624 1.00 97.00 107 PHE A N 1
ATOM 744 C CA . PHE A 1 107 ? 10.048 -5.532 -16.717 1.00 97.00 107 PHE A CA 1
ATOM 745 C C . PHE A 1 107 ? 10.648 -4.134 -16.911 1.00 97.00 107 PHE A C 1
ATOM 747 O O . PHE A 1 107 ? 11.102 -3.803 -18.005 1.00 97.00 107 PHE A O 1
ATOM 754 N N . ILE A 1 108 ? 10.711 -3.342 -15.835 1.00 97.19 108 ILE A N 1
ATOM 755 C CA . ILE A 1 108 ? 11.260 -1.981 -15.859 1.00 97.19 108 ILE A CA 1
ATOM 756 C C . ILE A 1 108 ? 12.741 -2.025 -16.260 1.00 97.19 108 ILE A C 1
ATOM 758 O O . ILE A 1 108 ? 13.133 -1.418 -17.258 1.00 97.19 108 ILE A O 1
ATOM 762 N N . ARG A 1 109 ? 13.553 -2.811 -15.542 1.00 95.50 109 ARG A N 1
ATOM 763 C CA . ARG A 1 109 ? 15.000 -2.926 -15.780 1.00 95.50 109 ARG A CA 1
ATOM 764 C C . ARG A 1 109 ? 15.326 -3.378 -17.208 1.00 95.50 109 ARG A C 1
ATOM 766 O O . ARG A 1 109 ? 16.196 -2.798 -17.855 1.00 95.50 109 ARG A O 1
ATOM 773 N N . HIS A 1 110 ? 14.628 -4.384 -17.733 1.00 96.00 110 HIS A N 1
ATOM 774 C CA . HIS A 1 110 ? 14.883 -4.918 -19.072 1.00 96.00 110 HIS A CA 1
ATOM 775 C C . HIS A 1 110 ? 14.578 -3.927 -20.184 1.00 96.00 110 HIS A C 1
ATOM 777 O O . HIS A 1 110 ? 15.294 -3.924 -21.183 1.00 96.00 110 HIS A O 1
ATOM 783 N N . LEU A 1 111 ? 13.569 -3.069 -20.024 1.00 97.88 111 LEU A N 1
ATOM 784 C CA . LEU A 1 111 ? 13.273 -2.041 -21.019 1.00 97.88 111 LEU A CA 1
ATOM 785 C C . LEU A 1 111 ? 14.361 -0.963 -21.061 1.00 97.88 111 LEU A C 1
ATOM 787 O O . LEU A 1 111 ? 14.768 -0.564 -22.152 1.00 97.88 111 LEU A O 1
ATOM 791 N N . PHE A 1 112 ? 14.912 -0.572 -19.908 1.00 97.44 112 PHE A N 1
ATOM 792 C CA . PHE A 1 112 ? 16.091 0.299 -19.858 1.00 97.44 112 PHE A CA 1
ATOM 793 C C . PHE A 1 112 ? 17.313 -0.352 -20.512 1.00 97.44 112 PHE A C 1
ATOM 795 O O . PHE A 1 112 ? 17.951 0.261 -21.368 1.00 97.44 112 PHE A O 1
ATOM 802 N N . VAL A 1 113 ? 17.601 -1.616 -20.186 1.00 95.62 113 VAL A N 1
ATOM 803 C CA . VAL A 1 113 ? 18.715 -2.352 -20.806 1.00 95.62 113 VAL A CA 1
ATOM 804 C C . VAL A 1 113 ? 18.514 -2.527 -22.305 1.00 95.62 113 VAL A C 1
ATOM 806 O O . VAL A 1 113 ? 19.465 -2.377 -23.058 1.00 95.62 113 VAL A O 1
ATOM 809 N N . SER A 1 114 ? 17.297 -2.813 -22.768 1.00 97.44 114 SER A N 1
ATOM 810 C CA . SER A 1 114 ? 16.984 -2.912 -24.196 1.00 97.44 114 SER A CA 1
ATOM 811 C C . SER A 1 114 ? 17.161 -1.589 -24.923 1.00 97.44 114 SER A C 1
ATOM 813 O O . SER A 1 114 ? 17.694 -1.585 -26.030 1.00 97.44 114 SER A O 1
ATOM 815 N N . ALA A 1 115 ? 16.740 -0.471 -24.335 1.00 97.44 115 ALA A N 1
ATOM 816 C CA . ALA A 1 115 ? 16.935 0.838 -24.946 1.00 97.44 115 ALA A CA 1
ATOM 817 C C . ALA A 1 115 ? 18.419 1.226 -25.000 1.00 97.44 115 ALA A C 1
ATOM 819 O O . ALA A 1 115 ? 18.890 1.737 -26.015 1.00 97.44 115 ALA A O 1
ATOM 820 N N . LEU A 1 116 ? 19.167 0.921 -23.940 1.00 95.50 116 LEU A N 1
ATOM 821 C CA . LEU A 1 116 ? 20.608 1.128 -23.887 1.00 95.50 116 LEU A CA 1
ATOM 822 C C . LEU A 1 116 ? 21.344 0.260 -24.916 1.00 95.50 116 LEU A C 1
ATOM 824 O O . LEU A 1 116 ? 22.173 0.759 -25.677 1.00 95.50 116 LEU A O 1
ATOM 828 N N . ALA A 1 117 ? 20.994 -1.025 -24.978 1.00 95.88 117 ALA A N 1
ATOM 829 C CA . ALA A 1 117 ? 21.540 -1.967 -25.941 1.00 95.88 117 ALA A CA 1
ATOM 830 C C . ALA A 1 117 ? 21.279 -1.510 -27.374 1.00 95.88 117 ALA A C 1
ATOM 832 O O . ALA A 1 117 ? 22.206 -1.490 -28.174 1.00 95.88 117 ALA A O 1
ATOM 833 N N . GLN A 1 118 ? 20.059 -1.057 -27.671 1.00 97.06 118 GLN A N 1
ATOM 834 C CA . GLN A 1 118 ? 19.698 -0.530 -28.986 1.00 97.06 118 GLN A CA 1
ATOM 835 C C . GLN A 1 118 ? 20.509 0.710 -29.360 1.00 97.06 118 GLN A C 1
ATOM 837 O O . GLN A 1 118 ? 20.951 0.838 -30.498 1.00 97.06 118 GLN A O 1
ATOM 842 N N . ARG A 1 119 ? 20.717 1.625 -28.411 1.00 95.69 119 ARG A N 1
ATOM 843 C CA . ARG A 1 119 ? 21.454 2.870 -28.648 1.00 95.69 119 ARG A CA 1
ATOM 844 C C . ARG A 1 119 ? 22.943 2.633 -28.909 1.00 95.69 119 ARG A C 1
ATOM 846 O O . ARG A 1 119 ? 23.544 3.367 -29.687 1.00 95.69 119 ARG A O 1
ATOM 853 N N . CYS A 1 120 ? 23.536 1.653 -28.235 1.00 94.81 120 CYS A N 1
ATOM 854 C CA . CYS A 1 120 ? 24.984 1.449 -28.212 1.00 94.81 120 CYS A CA 1
ATOM 855 C C . CYS A 1 120 ? 25.437 0.142 -28.890 1.00 94.81 120 CYS A C 1
ATOM 857 O O . CYS A 1 120 ? 26.607 -0.223 -28.760 1.00 94.81 120 CYS A O 1
ATOM 859 N N . ASP A 1 121 ? 24.522 -0.542 -29.590 1.00 95.94 121 ASP A N 1
ATOM 860 C CA . ASP A 1 121 ? 24.704 -1.866 -30.207 1.00 95.94 121 ASP A CA 1
ATOM 861 C C . ASP A 1 121 ? 25.252 -2.913 -29.219 1.00 95.94 121 ASP A C 1
ATOM 863 O O . ASP A 1 121 ? 26.087 -3.751 -29.547 1.00 95.94 121 ASP A O 1
ATOM 867 N N . LEU A 1 122 ? 24.812 -2.865 -27.959 1.00 93.75 122 LEU A N 1
ATOM 868 C CA . LEU A 1 122 ? 25.348 -3.734 -26.909 1.00 93.75 122 LEU A CA 1
ATOM 869 C C . LEU A 1 122 ? 24.680 -5.095 -26.955 1.00 93.75 122 LEU A C 1
ATOM 871 O O . LEU A 1 122 ? 23.452 -5.201 -27.014 1.00 93.75 122 LEU A O 1
ATOM 875 N N . ARG A 1 123 ? 25.473 -6.155 -26.829 1.00 93.56 123 ARG A N 1
ATOM 876 C CA . ARG A 1 123 ? 24.911 -7.470 -26.572 1.00 93.56 123 ARG A CA 1
ATOM 877 C C . ARG A 1 123 ? 24.376 -7.535 -25.150 1.00 93.56 123 ARG A C 1
ATOM 879 O O . ARG A 1 123 ? 25.111 -7.282 -24.192 1.00 93.56 123 ARG A O 1
ATOM 886 N N . ALA A 1 124 ? 23.115 -7.926 -25.024 1.00 92.81 124 ALA A N 1
ATOM 887 C CA . ALA A 1 124 ? 22.415 -7.962 -23.754 1.00 92.81 124 ALA A CA 1
ATOM 888 C C . ALA A 1 124 ? 21.898 -9.363 -23.423 1.00 92.81 124 ALA A C 1
ATOM 890 O O . ALA A 1 124 ? 21.538 -10.146 -24.303 1.00 92.81 124 ALA A O 1
ATOM 891 N N . ALA A 1 125 ? 21.867 -9.676 -22.129 1.00 88.75 125 ALA A N 1
ATOM 892 C CA . ALA A 1 125 ? 21.256 -10.891 -21.606 1.00 88.75 125 ALA A CA 1
ATOM 893 C C . ALA A 1 125 ? 20.079 -10.535 -20.695 1.00 88.75 125 ALA A C 1
ATOM 895 O O . ALA A 1 125 ? 20.236 -9.787 -19.725 1.00 88.75 125 ALA A O 1
ATOM 896 N N . TYR A 1 126 ? 18.920 -11.115 -20.995 1.00 91.88 126 TYR A N 1
ATOM 897 C CA . TYR A 1 126 ? 17.655 -10.853 -20.317 1.00 91.88 126 TYR A CA 1
ATOM 898 C C . TYR A 1 126 ? 17.145 -12.113 -19.625 1.00 91.88 126 TYR A C 1
ATOM 900 O O . TYR A 1 126 ? 17.239 -13.207 -20.185 1.00 91.88 126 TYR A O 1
ATOM 908 N N . SER A 1 127 ? 16.544 -11.963 -18.445 1.00 91.00 127 SER A N 1
ATOM 909 C CA . SER A 1 127 ? 15.525 -12.917 -17.997 1.00 91.00 127 SER A CA 1
ATOM 910 C C . SER A 1 127 ? 14.168 -12.525 -18.600 1.00 91.00 127 SER A C 1
ATOM 912 O O . SER A 1 127 ? 14.010 -11.437 -19.147 1.00 91.00 127 SER A O 1
ATOM 914 N N . HIS A 1 128 ? 13.180 -13.415 -18.573 1.00 94.00 128 HIS A N 1
ATOM 915 C CA . HIS A 1 128 ? 11.808 -13.109 -19.005 1.00 94.00 128 HIS A CA 1
ATOM 916 C C . HIS A 1 128 ? 11.638 -12.523 -20.429 1.00 94.00 128 HIS A C 1
ATOM 918 O O . HIS A 1 128 ? 10.670 -11.813 -20.715 1.00 94.00 128 HIS A O 1
ATOM 924 N N . GLY A 1 129 ? 12.591 -12.767 -21.338 1.00 95.06 129 GLY A N 1
ATOM 925 C CA . GLY A 1 129 ? 12.540 -12.217 -22.697 1.00 95.06 129 GLY A CA 1
ATOM 926 C C . GLY A 1 129 ? 11.331 -12.724 -23.490 1.00 95.06 129 GLY A C 1
ATOM 927 O O . GLY A 1 129 ? 10.750 -11.975 -24.272 1.00 95.06 129 GLY A O 1
ATOM 928 N N . ALA A 1 130 ? 10.911 -13.969 -23.243 1.00 96.38 130 ALA A N 1
ATOM 929 C CA . ALA A 1 130 ? 9.728 -14.554 -23.868 1.00 96.38 130 ALA A CA 1
ATOM 930 C C . ALA A 1 130 ? 8.438 -13.865 -23.391 1.00 96.38 130 ALA A C 1
ATOM 932 O O . ALA A 1 130 ? 7.563 -13.551 -24.192 1.00 96.38 130 ALA A O 1
ATOM 933 N N . GLU A 1 131 ? 8.331 -13.577 -22.098 1.00 97.81 131 GLU A N 1
ATOM 934 C CA . GLU A 1 131 ? 7.210 -12.878 -21.478 1.00 97.81 131 GLU A CA 1
ATOM 935 C C . GLU A 1 131 ? 7.079 -11.441 -22.000 1.00 97.81 131 GLU A C 1
ATOM 937 O O . GLU A 1 131 ? 5.985 -11.019 -22.373 1.00 97.81 131 GLU A O 1
ATOM 942 N N . LEU A 1 132 ? 8.192 -10.707 -22.112 1.00 98.00 132 LEU A N 1
ATOM 943 C CA . LEU A 1 132 ? 8.222 -9.365 -22.711 1.00 98.00 132 LEU A CA 1
ATOM 944 C C . LEU A 1 132 ? 7.865 -9.395 -24.207 1.00 98.00 132 LEU A C 1
ATOM 946 O O . LEU A 1 132 ? 7.070 -8.574 -24.669 1.00 98.00 132 LEU A O 1
ATOM 950 N N . ALA A 1 133 ? 8.344 -10.391 -24.957 1.00 97.88 133 ALA A N 1
ATOM 951 C CA . ALA A 1 133 ? 7.940 -10.585 -26.349 1.00 97.88 133 ALA A CA 1
ATOM 952 C C . ALA A 1 133 ? 6.429 -10.859 -26.482 1.00 97.88 133 ALA A C 1
ATOM 954 O O . ALA A 1 133 ? 5.781 -10.292 -27.362 1.00 97.88 133 ALA A O 1
ATOM 955 N N . ARG A 1 134 ? 5.836 -11.650 -25.574 1.00 98.06 134 ARG A N 1
ATOM 956 C CA . ARG A 1 134 ? 4.380 -11.890 -25.514 1.00 98.06 134 ARG A CA 1
ATOM 957 C C . ARG A 1 134 ? 3.580 -10.620 -25.210 1.00 98.06 134 ARG A C 1
ATOM 959 O O . ARG A 1 134 ? 2.448 -10.507 -25.669 1.00 98.06 134 ARG A O 1
ATOM 966 N N . LEU A 1 135 ? 4.160 -9.653 -24.495 1.00 98.19 135 LEU A N 1
ATOM 967 C CA . LEU A 1 135 ? 3.582 -8.316 -24.299 1.00 98.19 135 LEU A CA 1
ATOM 968 C C . LEU A 1 135 ? 3.704 -7.409 -25.538 1.00 98.19 135 LEU A C 1
ATOM 970 O O . LEU A 1 135 ? 3.246 -6.274 -25.490 1.00 98.19 135 LEU A O 1
ATOM 974 N N . GLY A 1 136 ? 4.311 -7.869 -26.637 1.00 98.00 136 GLY A N 1
ATOM 975 C CA . GLY A 1 136 ? 4.586 -7.035 -27.812 1.00 98.00 136 GLY A CA 1
ATOM 976 C C . GLY A 1 136 ? 5.799 -6.118 -27.632 1.00 98.00 136 GLY A C 1
ATOM 977 O O . GLY A 1 136 ? 5.918 -5.109 -28.325 1.00 98.00 136 GLY A O 1
ATOM 978 N N . LEU A 1 137 ? 6.694 -6.456 -26.699 1.00 98.00 137 LEU A N 1
ATOM 979 C CA . LEU A 1 137 ? 7.897 -5.698 -26.357 1.00 98.00 137 LEU A CA 1
ATOM 980 C C . LEU A 1 137 ? 9.148 -6.570 -26.557 1.00 98.00 137 LEU A C 1
ATOM 982 O O . LEU A 1 137 ? 9.801 -6.944 -25.581 1.00 98.00 137 LEU A O 1
ATOM 986 N N . PRO A 1 138 ? 9.488 -6.944 -27.805 1.00 97.31 138 PRO A N 1
ATOM 987 C CA . PRO A 1 138 ? 10.714 -7.686 -28.060 1.00 97.31 138 PRO A CA 1
ATOM 988 C C . PRO A 1 138 ? 11.926 -6.865 -27.601 1.00 97.31 138 PRO A C 1
ATOM 990 O O . PRO A 1 138 ? 12.025 -5.669 -27.885 1.00 97.31 138 PRO A O 1
ATOM 993 N N . LEU A 1 139 ? 12.839 -7.516 -26.883 1.00 97.25 139 LEU A N 1
ATOM 994 C CA . LEU A 1 139 ? 14.049 -6.883 -26.365 1.00 97.25 139 LEU A CA 1
ATOM 995 C C . LEU A 1 139 ? 15.155 -6.937 -27.418 1.00 97.25 139 LEU A C 1
ATOM 997 O O . LEU A 1 139 ? 15.356 -7.956 -28.079 1.00 97.25 139 LEU A O 1
ATOM 1001 N N . TYR A 1 140 ? 15.869 -5.830 -27.568 1.00 97.62 140 TYR A N 1
ATOM 1002 C CA . TYR A 1 140 ? 16.966 -5.699 -28.516 1.00 97.62 140 TYR A CA 1
ATOM 1003 C C . TYR A 1 140 ? 18.253 -6.310 -27.956 1.00 97.62 140 TYR A C 1
ATOM 1005 O O . TYR A 1 140 ? 18.588 -6.095 -26.800 1.00 97.62 140 TYR A O 1
ATOM 1013 N N . THR A 1 141 ? 19.037 -6.995 -28.787 1.00 96.50 141 THR A N 1
ATOM 1014 C CA . THR A 1 141 ? 20.425 -7.342 -28.460 1.00 96.50 141 THR A CA 1
ATOM 1015 C C . THR A 1 141 ? 21.324 -7.034 -29.649 1.00 96.50 141 THR A C 1
ATOM 1017 O O . THR A 1 141 ? 21.038 -7.458 -30.767 1.00 96.50 141 THR A O 1
ATOM 1020 N N . GLY A 1 142 ? 22.406 -6.305 -29.395 1.00 95.88 142 GLY A N 1
ATOM 1021 C CA . GLY A 1 142 ? 23.396 -5.918 -30.393 1.00 95.88 142 GLY A CA 1
ATOM 1022 C C . GLY A 1 142 ? 24.586 -6.871 -30.477 1.00 95.88 142 GLY A C 1
ATOM 1023 O O . GLY A 1 142 ? 24.573 -7.972 -29.907 1.00 95.88 142 GLY A O 1
ATOM 1024 N N . ALA A 1 143 ? 25.620 -6.434 -31.193 1.00 94.75 143 ALA A N 1
ATOM 1025 C CA . ALA A 1 143 ? 26.826 -7.213 -31.460 1.00 94.75 143 ALA A CA 1
ATOM 1026 C C . ALA A 1 143 ? 28.019 -6.874 -30.549 1.00 94.75 143 ALA A C 1
ATOM 1028 O O . ALA A 1 143 ? 28.915 -7.708 -30.409 1.00 94.75 143 ALA A O 1
ATOM 1029 N N . ARG A 1 144 ? 28.057 -5.688 -29.929 1.00 92.56 144 ARG A N 1
ATOM 1030 C CA . ARG A 1 144 ? 29.195 -5.209 -29.128 1.00 92.56 144 ARG A CA 1
ATOM 1031 C C . ARG A 1 144 ? 29.283 -5.916 -27.775 1.00 92.56 144 ARG A C 1
ATOM 1033 O O . ARG A 1 144 ? 28.295 -6.045 -27.051 1.00 92.56 144 ARG A O 1
ATOM 1040 N N . TRP A 1 145 ? 30.498 -6.317 -27.413 1.00 87.44 145 TRP A N 1
ATOM 1041 C CA . TRP A 1 145 ? 30.843 -6.958 -26.142 1.00 87.44 145 TRP A CA 1
ATOM 1042 C C . TRP A 1 145 ? 31.991 -6.213 -25.462 1.00 87.44 145 TRP A C 1
ATOM 1044 O O . TRP A 1 145 ? 32.765 -5.533 -26.133 1.00 87.44 145 TRP A O 1
ATOM 1054 N N . PHE A 1 146 ? 32.143 -6.407 -24.152 1.00 83.56 146 PHE A N 1
ATOM 1055 C CA . PHE A 1 146 ? 33.288 -5.909 -23.391 1.00 83.56 146 PHE A CA 1
ATOM 1056 C C . PHE A 1 146 ? 33.984 -7.064 -22.671 1.00 83.56 146 PHE A C 1
ATOM 1058 O O . PHE A 1 146 ? 33.330 -7.975 -22.169 1.00 83.56 146 PHE A O 1
ATOM 1065 N N . ALA A 1 147 ? 35.316 -7.015 -22.616 1.00 73.56 147 ALA A N 1
ATOM 1066 C CA . ALA A 1 147 ? 36.121 -7.981 -21.866 1.00 73.56 147 ALA A CA 1
ATOM 1067 C C . ALA A 1 147 ? 36.247 -7.616 -20.374 1.00 73.56 147 ALA A C 1
ATOM 1069 O O . ALA A 1 147 ? 36.576 -8.466 -19.552 1.00 73.56 147 ALA A O 1
ATOM 1070 N N . ALA A 1 148 ? 35.998 -6.350 -20.022 1.00 75.75 148 ALA A N 1
ATOM 1071 C CA . ALA A 1 148 ? 36.144 -5.853 -18.661 1.00 75.75 148 ALA A CA 1
ATOM 1072 C C . ALA A 1 148 ? 35.039 -6.371 -17.727 1.00 75.75 148 ALA A C 1
ATOM 1074 O O . ALA A 1 148 ? 33.899 -6.600 -18.141 1.00 75.75 148 ALA A O 1
ATOM 1075 N N . ALA A 1 149 ? 35.379 -6.512 -16.442 1.00 73.69 149 ALA A N 1
ATOM 1076 C CA . ALA A 1 149 ? 34.391 -6.768 -15.404 1.00 73.69 149 ALA A CA 1
ATOM 1077 C C . ALA A 1 149 ? 33.376 -5.610 -15.339 1.00 73.69 149 ALA A C 1
ATOM 1079 O O . ALA A 1 149 ? 33.749 -4.461 -15.592 1.00 73.69 149 ALA A O 1
ATOM 1080 N N . PRO A 1 150 ? 32.107 -5.886 -15.002 1.00 74.50 150 PRO A N 1
ATOM 1081 C CA . PRO A 1 150 ? 31.108 -4.838 -14.970 1.00 74.50 150 PRO A CA 1
ATOM 1082 C C . PRO A 1 150 ? 31.385 -3.815 -13.868 1.00 74.50 150 PRO A C 1
ATOM 1084 O O . PRO A 1 150 ? 31.689 -4.196 -12.736 1.00 74.50 150 PRO A O 1
ATOM 1087 N N . ALA A 1 151 ? 31.211 -2.532 -14.173 1.00 79.56 151 ALA A N 1
ATOM 1088 C CA . ALA A 1 151 ? 31.146 -1.497 -13.150 1.00 79.56 151 ALA A CA 1
ATOM 1089 C C . ALA A 1 151 ? 29.747 -1.468 -12.511 1.00 79.56 151 ALA A C 1
ATOM 1091 O O . ALA A 1 151 ? 28.737 -1.654 -13.199 1.00 79.56 151 ALA A O 1
ATOM 1092 N N . ALA A 1 152 ? 29.688 -1.219 -11.198 1.00 79.12 152 ALA A N 1
ATOM 1093 C CA . ALA A 1 152 ? 28.434 -0.878 -10.530 1.00 79.12 152 ALA A CA 1
ATOM 1094 C C . ALA A 1 152 ? 27.877 0.427 -11.118 1.00 79.12 152 ALA A C 1
ATOM 1096 O O . ALA A 1 152 ? 28.632 1.290 -11.563 1.00 79.12 152 ALA A O 1
ATOM 1097 N N . THR A 1 153 ? 26.555 0.560 -11.158 1.00 87.62 153 THR A N 1
ATOM 1098 C CA . THR A 1 153 ? 25.892 1.658 -11.871 1.00 87.62 153 THR A CA 1
ATOM 1099 C C . THR A 1 153 ? 24.643 2.101 -11.131 1.00 87.62 153 THR A C 1
ATOM 1101 O O . THR A 1 153 ? 23.929 1.280 -10.559 1.00 87.62 153 THR A O 1
ATOM 1104 N N . THR A 1 154 ? 24.370 3.398 -11.169 1.00 92.31 154 THR A N 1
ATOM 1105 C CA . THR A 1 154 ? 23.186 4.034 -10.591 1.00 92.31 154 THR A CA 1
ATOM 1106 C C . THR A 1 154 ? 22.076 4.235 -11.625 1.00 92.31 154 THR A C 1
ATOM 1108 O O . THR A 1 154 ? 22.314 4.302 -12.831 1.00 92.31 154 THR A O 1
ATOM 1111 N N . GLU A 1 155 ? 20.829 4.386 -11.175 1.00 93.50 155 GLU A N 1
ATOM 1112 C CA . GLU A 1 155 ? 19.707 4.696 -12.078 1.00 93.50 155 GLU A CA 1
ATOM 1113 C C . GLU A 1 155 ? 19.900 6.004 -12.866 1.00 93.50 155 GLU A C 1
ATOM 1115 O O . GLU A 1 155 ? 19.494 6.092 -14.025 1.00 93.50 155 GLU A O 1
ATOM 1120 N N . ALA A 1 156 ? 20.533 7.014 -12.257 1.00 95.00 156 ALA A N 1
ATOM 1121 C CA . ALA A 1 156 ? 20.780 8.306 -12.896 1.00 95.00 156 ALA A CA 1
ATOM 1122 C C . ALA A 1 156 ? 21.731 8.178 -14.096 1.00 95.00 156 ALA A C 1
ATOM 1124 O O . ALA A 1 156 ? 21.482 8.771 -15.145 1.00 95.00 156 ALA A O 1
ATOM 1125 N N . GLU A 1 157 ? 22.780 7.363 -13.966 1.00 95.25 157 GLU A N 1
ATOM 1126 C CA . GLU A 1 157 ? 23.713 7.067 -15.056 1.00 95.25 157 GLU A CA 1
ATOM 1127 C C . GLU A 1 157 ? 23.027 6.289 -16.181 1.00 95.25 157 GLU A C 1
ATOM 1129 O O . GLU A 1 157 ? 23.125 6.687 -17.343 1.00 95.25 157 GLU A O 1
ATOM 1134 N N . VAL A 1 158 ? 22.259 5.241 -15.844 1.00 95.31 158 VAL A N 1
ATOM 1135 C CA . VAL A 1 158 ? 21.500 4.468 -16.843 1.00 95.31 158 VAL A CA 1
ATOM 1136 C C . VAL A 1 158 ? 20.570 5.378 -17.638 1.00 95.31 158 VAL A C 1
ATOM 1138 O O . VAL A 1 158 ? 20.565 5.332 -18.870 1.00 95.31 158 VAL A O 1
ATOM 1141 N N . LEU A 1 159 ? 19.810 6.241 -16.958 1.00 97.12 159 LEU A N 1
ATOM 1142 C CA . LEU A 1 159 ? 18.919 7.183 -17.625 1.00 97.12 159 LEU A CA 1
ATOM 1143 C C . LEU A 1 159 ? 19.693 8.175 -18.504 1.00 97.12 159 LEU A C 1
ATOM 1145 O O . LEU A 1 159 ? 19.270 8.442 -19.632 1.00 97.12 159 LEU A O 1
ATOM 1149 N N . ALA A 1 160 ? 20.827 8.698 -18.029 1.00 97.50 160 ALA A N 1
ATOM 1150 C CA . ALA A 1 160 ? 21.657 9.622 -18.797 1.00 97.50 160 ALA A CA 1
ATOM 1151 C C . ALA A 1 160 ? 22.197 8.978 -20.084 1.00 97.50 160 ALA A C 1
ATOM 1153 O O . ALA A 1 160 ? 22.176 9.609 -21.142 1.00 97.50 160 ALA A O 1
ATOM 1154 N N . TRP A 1 161 ? 22.606 7.709 -20.042 1.00 96.69 161 TRP A N 1
ATOM 1155 C CA . TRP A 1 161 ? 23.056 6.989 -21.236 1.00 96.69 161 TRP A CA 1
ATOM 1156 C C . TRP A 1 161 ? 21.915 6.670 -22.197 1.00 96.69 161 TRP A C 1
ATOM 1158 O O . TRP A 1 161 ? 22.056 6.881 -23.401 1.00 96.69 161 TRP A O 1
ATOM 1168 N N . VAL A 1 162 ? 20.771 6.208 -21.685 1.00 96.94 162 VAL A N 1
ATOM 1169 C CA . VAL A 1 162 ? 19.593 5.869 -22.501 1.00 96.94 162 VAL A CA 1
ATOM 1170 C C . VAL A 1 162 ? 19.040 7.097 -23.229 1.00 96.94 162 VAL A C 1
ATOM 1172 O O . VAL A 1 162 ? 18.695 7.020 -24.409 1.00 96.94 162 VAL A O 1
ATOM 1175 N N . THR A 1 163 ? 18.994 8.245 -22.554 1.00 97.00 163 THR A N 1
ATOM 1176 C CA . THR A 1 163 ? 18.544 9.522 -23.139 1.00 97.00 163 THR A CA 1
ATOM 1177 C C . THR A 1 163 ? 19.611 10.204 -23.992 1.00 97.00 163 THR A C 1
ATOM 1179 O O . THR A 1 163 ? 19.290 11.078 -24.793 1.00 97.00 163 THR A O 1
ATOM 1182 N N . GLY A 1 164 ? 20.875 9.797 -23.857 1.00 96.56 164 GLY A N 1
ATOM 1183 C CA . GLY A 1 164 ? 22.003 10.438 -24.522 1.00 96.56 164 GLY A CA 1
ATOM 1184 C C . GLY A 1 164 ? 22.483 11.730 -23.871 1.00 96.56 164 GLY A C 1
ATOM 1185 O O . GLY A 1 164 ? 23.278 12.435 -24.484 1.00 96.56 164 GLY A O 1
ATOM 1186 N N . ALA A 1 165 ? 22.031 12.029 -22.65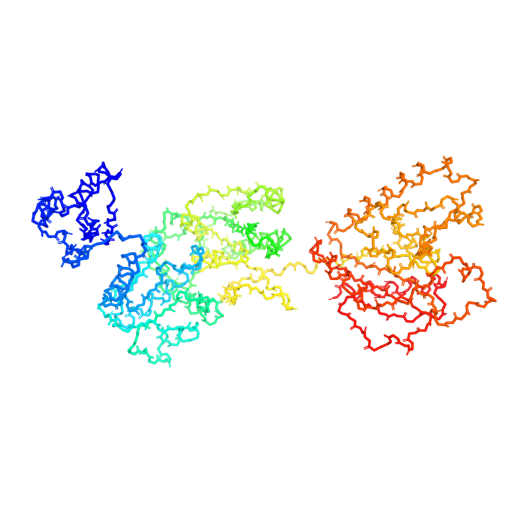2 1.00 97.38 165 ALA A N 1
ATOM 1187 C CA . ALA A 1 165 ? 22.542 13.135 -21.848 1.00 97.38 165 ALA A CA 1
ATOM 1188 C C . ALA A 1 165 ? 24.007 12.927 -21.419 1.00 97.38 165 ALA A C 1
ATOM 1190 O O . ALA A 1 165 ? 24.705 13.896 -21.135 1.00 97.38 165 ALA A O 1
ATOM 1191 N N . ALA A 1 166 ? 24.482 11.677 -21.403 1.00 97.00 166 ALA A N 1
ATOM 1192 C CA . ALA A 1 166 ? 25.884 11.327 -21.201 1.00 97.00 166 ALA A CA 1
ATOM 1193 C C . ALA A 1 166 ? 26.350 10.290 -22.242 1.00 97.00 166 ALA A C 1
ATOM 1195 O O . ALA A 1 166 ? 25.549 9.450 -22.673 1.00 97.00 166 ALA A O 1
ATOM 1196 N N . PRO A 1 167 ? 27.634 10.311 -22.651 1.00 94.94 167 PRO A N 1
ATOM 1197 C CA . PRO A 1 167 ? 28.199 9.248 -23.473 1.00 94.94 167 PRO A CA 1
ATOM 1198 C C . PRO A 1 167 ? 28.218 7.928 -22.693 1.00 94.94 167 PRO A C 1
ATOM 1200 O O . PRO A 1 167 ? 28.472 7.909 -21.488 1.00 94.94 167 PRO A O 1
ATOM 1203 N N . PHE A 1 168 ? 27.955 6.821 -23.387 1.00 93.12 168 PHE A N 1
ATOM 1204 C CA . PHE A 1 168 ? 28.076 5.491 -22.797 1.00 93.12 168 PHE A CA 1
ATOM 1205 C C . PHE A 1 168 ? 29.561 5.152 -22.582 1.00 93.12 168 PHE A C 1
ATOM 1207 O O . PHE A 1 168 ? 30.350 5.365 -23.510 1.00 93.12 168 PHE A O 1
ATOM 1214 N N . PRO A 1 169 ? 29.966 4.646 -21.402 1.00 90.69 169 PRO A N 1
ATOM 1215 C CA . PRO A 1 169 ? 31.363 4.327 -21.141 1.00 90.69 169 PRO A CA 1
ATOM 1216 C C . PRO A 1 169 ? 31.836 3.150 -22.007 1.00 90.69 169 PRO A C 1
ATOM 1218 O O . PRO A 1 169 ? 31.061 2.269 -22.372 1.00 90.69 169 PRO A O 1
ATOM 1221 N N . ASP A 1 170 ? 33.131 3.101 -22.320 1.00 88.06 170 ASP A N 1
ATOM 1222 C CA . ASP A 1 170 ? 33.743 1.984 -23.056 1.00 88.06 170 ASP A CA 1
ATOM 1223 C C . ASP A 1 170 ? 34.032 0.789 -22.122 1.00 88.06 170 ASP A C 1
ATOM 1225 O O . ASP A 1 170 ? 35.159 0.317 -22.004 1.00 88.06 170 ASP A O 1
ATOM 1229 N N . THR A 1 171 ? 33.018 0.346 -21.372 1.00 87.62 171 THR A N 1
ATOM 1230 C CA . THR A 1 171 ? 33.127 -0.742 -20.389 1.00 87.62 171 THR A CA 1
ATOM 1231 C C . THR A 1 171 ? 31.814 -1.511 -20.221 1.00 87.62 171 THR A C 1
ATOM 1233 O O . THR A 1 171 ? 30.744 -1.049 -20.621 1.00 87.62 171 THR A O 1
ATOM 1236 N N . CYS A 1 172 ? 31.892 -2.691 -19.600 1.00 84.00 172 CYS A N 1
ATOM 1237 C CA . CYS A 1 172 ? 30.725 -3.482 -19.223 1.00 84.00 172 CYS A CA 1
ATOM 1238 C C . CYS A 1 172 ? 29.957 -2.798 -18.080 1.00 84.00 172 CYS A C 1
ATOM 1240 O O . CYS A 1 172 ? 30.553 -2.325 -17.111 1.00 84.00 172 CYS A O 1
ATOM 1242 N N . VAL A 1 173 ? 28.627 -2.807 -18.157 1.00 84.94 173 VAL A N 1
ATOM 1243 C CA . VAL A 1 173 ? 27.738 -2.190 -17.159 1.00 84.94 173 VAL A CA 1
ATOM 1244 C C . VAL A 1 173 ? 26.864 -3.262 -16.513 1.00 84.94 173 VAL A C 1
ATOM 1246 O O . VAL A 1 173 ? 26.247 -4.069 -17.215 1.00 84.94 173 VAL A O 1
ATOM 1249 N N . ASP A 1 174 ? 26.784 -3.267 -15.179 1.00 83.25 174 ASP A N 1
ATOM 1250 C CA . ASP A 1 174 ? 25.908 -4.173 -14.430 1.00 83.25 174 ASP A CA 1
ATOM 1251 C C . ASP A 1 174 ? 24.754 -3.432 -13.759 1.00 83.25 174 ASP A C 1
ATOM 1253 O O . ASP A 1 174 ? 24.905 -2.772 -12.729 1.00 83.25 174 ASP A O 1
ATOM 1257 N N . VAL A 1 175 ? 23.566 -3.611 -14.334 1.00 85.44 175 VAL A N 1
ATOM 1258 C CA . VAL A 1 175 ? 22.308 -3.062 -13.814 1.00 85.44 175 VAL A CA 1
ATOM 1259 C C . VAL A 1 175 ? 21.612 -3.994 -12.812 1.00 85.44 175 VAL A C 1
ATOM 1261 O O . VAL A 1 175 ? 20.488 -3.720 -12.399 1.00 85.44 175 VAL A O 1
ATOM 1264 N N . ARG A 1 176 ? 22.220 -5.131 -12.447 1.00 83.00 176 ARG A N 1
ATOM 1265 C CA . ARG A 1 176 ? 21.638 -6.119 -11.515 1.00 83.00 176 ARG A CA 1
ATOM 1266 C C . ARG A 1 176 ? 21.815 -5.728 -10.052 1.00 83.00 176 ARG A C 1
ATOM 1268 O O . ARG A 1 176 ? 21.269 -6.402 -9.186 1.00 83.00 176 ARG A O 1
ATOM 1275 N N . ASN A 1 177 ? 22.592 -4.683 -9.783 1.00 80.56 177 ASN A N 1
ATOM 1276 C CA . ASN A 1 177 ? 22.863 -4.222 -8.431 1.00 80.56 177 ASN A CA 1
ATOM 1277 C C . ASN A 1 177 ? 21.602 -3.624 -7.771 1.00 80.56 177 ASN A C 1
ATOM 1279 O O . ASN A 1 177 ? 20.708 -3.111 -8.452 1.00 80.56 177 ASN A O 1
ATOM 1283 N N . ASP A 1 178 ? 21.547 -3.669 -6.438 1.00 79.88 178 ASP A N 1
ATOM 1284 C CA . ASP A 1 178 ? 20.391 -3.200 -5.657 1.00 79.88 178 ASP A CA 1
ATOM 1285 C C . ASP A 1 178 ? 20.156 -1.684 -5.741 1.00 79.88 178 ASP A C 1
ATOM 1287 O O . ASP A 1 178 ? 19.085 -1.202 -5.385 1.00 79.88 178 ASP A O 1
ATOM 1291 N N . ASN A 1 179 ? 21.114 -0.927 -6.281 1.00 80.19 179 ASN A N 1
ATOM 1292 C CA . ASN A 1 179 ? 20.993 0.514 -6.493 1.00 80.19 179 ASN A CA 1
ATOM 1293 C C . ASN A 1 179 ? 20.443 0.867 -7.888 1.00 80.19 179 ASN A C 1
ATOM 1295 O O . ASN A 1 179 ? 20.410 2.045 -8.250 1.00 80.19 179 ASN A O 1
ATOM 1299 N N . CYS A 1 180 ? 20.037 -0.126 -8.691 1.00 88.75 180 CYS A N 1
ATOM 1300 C CA . CYS A 1 180 ? 19.606 0.080 -10.071 1.00 88.75 180 CYS A CA 1
ATOM 1301 C C . CYS A 1 180 ? 18.357 -0.747 -10.429 1.00 88.75 180 CYS A C 1
ATOM 1303 O O . CYS A 1 180 ? 18.412 -1.753 -11.144 1.00 88.75 180 CYS A O 1
ATOM 1305 N N . TYR A 1 181 ? 17.190 -0.319 -9.941 1.00 91.94 181 TYR A N 1
ATOM 1306 C CA . TYR A 1 181 ? 15.895 -0.871 -10.365 1.00 91.94 181 TYR A CA 1
ATOM 1307 C C . TYR A 1 181 ? 15.243 -0.053 -11.494 1.00 91.94 181 TYR A C 1
ATOM 1309 O O . TYR A 1 181 ? 14.301 -0.526 -12.128 1.00 91.94 181 TYR A O 1
ATOM 1317 N N . CYS A 1 182 ? 15.778 1.140 -11.766 1.00 95.25 182 CYS A N 1
ATOM 1318 C CA . CYS A 1 182 ? 15.255 2.164 -12.672 1.00 95.25 182 CYS A CA 1
ATOM 1319 C C . CYS A 1 182 ? 13.838 2.631 -12.281 1.00 95.25 182 CYS A C 1
ATOM 1321 O O . CYS A 1 182 ? 12.970 2.784 -13.138 1.00 95.25 182 CYS A O 1
ATOM 1323 N N . GLN A 1 183 ? 13.598 2.828 -10.978 1.00 95.25 183 GLN A N 1
ATOM 1324 C CA . GLN A 1 183 ? 12.276 3.134 -10.401 1.00 95.25 183 GLN A CA 1
ATOM 1325 C C . GLN A 1 183 ? 12.155 4.557 -9.834 1.00 95.25 183 GLN A C 1
ATOM 1327 O O . GLN A 1 183 ? 11.119 4.920 -9.277 1.00 95.25 183 GLN A O 1
ATOM 1332 N N . SER A 1 184 ? 13.191 5.386 -9.964 1.00 95.06 184 SER A N 1
ATOM 1333 C CA . SER A 1 184 ? 13.125 6.823 -9.678 1.00 95.06 184 SER A CA 1
ATOM 1334 C C . SER A 1 184 ? 12.134 7.563 -10.589 1.00 95.06 184 SER A C 1
ATOM 1336 O O . SER A 1 184 ? 11.870 7.146 -11.717 1.00 95.06 184 SER A O 1
ATOM 1338 N N . ARG A 1 185 ? 11.628 8.722 -10.131 1.00 95.25 185 ARG A N 1
ATOM 1339 C CA . ARG A 1 185 ? 10.679 9.556 -10.897 1.00 95.25 185 ARG A CA 1
ATOM 1340 C C . ARG A 1 185 ? 11.129 9.818 -12.340 1.00 95.25 185 ARG A C 1
ATOM 1342 O O . ARG A 1 185 ? 10.318 9.623 -13.247 1.00 95.25 185 ARG A O 1
ATOM 1349 N N . PRO A 1 186 ? 12.385 10.242 -12.593 1.00 97.50 186 PRO A N 1
ATOM 1350 C CA . PRO A 1 186 ? 12.834 10.517 -13.955 1.00 97.50 186 PRO A CA 1
ATOM 1351 C C . PRO A 1 186 ? 12.844 9.257 -14.831 1.00 97.50 186 PRO A C 1
ATOM 1353 O O . PRO A 1 186 ? 12.440 9.321 -15.992 1.00 97.50 186 PRO A O 1
ATOM 1356 N N . CYS A 1 187 ? 13.227 8.105 -14.266 1.00 97.56 187 CYS A N 1
ATOM 1357 C CA . CYS A 1 187 ? 13.181 6.826 -14.970 1.00 97.56 187 CYS A CA 1
ATOM 1358 C C . CYS A 1 187 ? 11.741 6.428 -15.314 1.00 97.56 187 CYS A C 1
ATOM 1360 O O . CYS A 1 187 ? 11.450 6.086 -16.458 1.00 97.56 187 CYS A O 1
ATOM 1362 N N . SER A 1 188 ? 10.820 6.537 -14.358 1.00 97.56 188 SER A N 1
ATOM 1363 C CA . SER A 1 188 ? 9.409 6.199 -14.555 1.00 97.56 188 SER A CA 1
ATOM 1364 C C . SER A 1 188 ? 8.743 7.073 -15.625 1.00 97.56 188 SER A C 1
ATOM 1366 O O . SER A 1 188 ? 8.025 6.554 -16.477 1.00 97.56 188 SER A O 1
ATOM 1368 N N . LEU A 1 189 ? 9.037 8.380 -15.654 1.00 97.75 189 LEU A N 1
ATOM 1369 C CA . LEU A 1 189 ? 8.545 9.290 -16.698 1.00 97.75 189 LEU A CA 1
ATOM 1370 C C . LEU A 1 189 ? 9.091 8.932 -18.086 1.00 97.75 189 LEU A C 1
ATOM 1372 O O . LEU A 1 189 ? 8.335 8.920 -19.061 1.00 97.75 189 LEU A O 1
ATOM 1376 N N . TRP A 1 190 ? 10.387 8.613 -18.179 1.00 98.25 190 TRP A N 1
ATOM 1377 C CA . TRP A 1 190 ? 10.985 8.150 -19.431 1.00 98.25 190 TRP A CA 1
ATOM 1378 C C . TRP A 1 190 ? 10.340 6.842 -19.899 1.00 98.25 190 TRP A C 1
ATOM 1380 O O . TRP A 1 190 ? 9.941 6.740 -21.059 1.00 98.25 190 TRP A O 1
ATOM 1390 N N . LEU A 1 191 ? 10.176 5.871 -18.996 1.00 98.25 191 LEU A N 1
ATOM 1391 C CA . LEU A 1 191 ? 9.574 4.574 -19.297 1.00 98.25 191 LEU A CA 1
ATOM 1392 C C . LEU A 1 191 ? 8.140 4.737 -19.805 1.00 98.25 191 LEU A C 1
ATOM 1394 O O . LEU A 1 191 ? 7.769 4.137 -20.814 1.00 98.25 191 LEU A O 1
ATOM 1398 N N . HIS A 1 192 ? 7.353 5.580 -19.138 1.00 97.88 192 HIS A N 1
ATOM 1399 C CA . HIS A 1 192 ? 5.979 5.875 -19.519 1.00 97.88 192 HIS A CA 1
ATOM 1400 C C . HIS A 1 192 ? 5.892 6.437 -20.947 1.00 97.88 192 HIS A C 1
ATOM 1402 O O . HIS A 1 192 ? 5.116 5.950 -21.773 1.00 97.88 192 HIS A O 1
ATOM 1408 N N . ALA A 1 193 ? 6.736 7.420 -21.277 1.00 97.56 193 ALA A N 1
ATOM 1409 C CA . ALA A 1 193 ? 6.815 7.974 -22.628 1.00 97.56 193 ALA A CA 1
ATOM 1410 C C . ALA A 1 193 ? 7.294 6.929 -23.654 1.00 97.56 193 ALA A C 1
ATOM 1412 O O . ALA A 1 193 ? 6.734 6.819 -24.745 1.00 97.56 193 ALA A O 1
ATOM 1413 N N . HIS A 1 194 ? 8.293 6.124 -23.293 1.00 97.44 194 HIS A N 1
ATOM 1414 C CA . HIS A 1 194 ? 8.867 5.078 -24.137 1.00 97.44 194 HIS A CA 1
ATOM 1415 C C . HIS A 1 194 ? 7.878 3.951 -24.467 1.00 97.44 194 HIS A C 1
ATOM 1417 O O . HIS A 1 194 ? 7.916 3.391 -25.564 1.00 97.44 194 HIS A O 1
ATOM 1423 N N . LEU A 1 195 ? 6.990 3.599 -23.538 1.00 97.50 195 LEU A N 1
ATOM 1424 C CA . LEU A 1 195 ? 5.955 2.593 -23.766 1.00 97.50 195 LEU A CA 1
ATOM 1425 C C . LEU A 1 195 ? 4.811 3.135 -24.623 1.00 97.50 195 LEU A C 1
ATOM 1427 O O . LEU A 1 195 ? 4.305 2.405 -25.476 1.00 97.50 195 LEU A O 1
ATOM 1431 N N . LYS A 1 196 ? 4.456 4.420 -24.488 1.00 95.19 196 LYS A N 1
ATOM 1432 C CA . LYS A 1 196 ? 3.443 5.055 -25.348 1.00 95.19 196 LYS A CA 1
ATOM 1433 C C . LYS A 1 196 ? 3.792 4.968 -26.835 1.00 95.19 196 LYS A C 1
ATOM 1435 O O . LYS A 1 196 ? 2.906 4.703 -27.644 1.00 95.19 196 LYS A O 1
ATOM 1440 N N . THR A 1 197 ? 5.069 5.080 -27.209 1.00 95.94 197 THR A N 1
ATOM 1441 C CA . THR A 1 197 ? 5.494 4.913 -28.616 1.00 95.94 197 THR A CA 1
ATOM 1442 C C . THR A 1 197 ? 5.338 3.479 -29.139 1.00 95.94 197 THR A C 1
ATOM 1444 O O . THR A 1 197 ? 5.387 3.256 -30.346 1.00 95.94 197 THR A O 1
ATOM 1447 N N . ARG A 1 198 ? 5.111 2.501 -28.252 1.00 96.06 198 ARG A N 1
ATOM 1448 C CA . ARG A 1 198 ? 4.927 1.075 -28.572 1.00 96.06 198 ARG A CA 1
ATOM 1449 C C . ARG A 1 198 ? 3.502 0.575 -28.369 1.00 96.06 198 ARG A C 1
ATOM 1451 O O . ARG A 1 198 ? 3.253 -0.614 -28.565 1.00 96.06 198 ARG A O 1
ATOM 1458 N N . ALA A 1 199 ? 2.558 1.454 -28.031 1.00 94.19 199 ALA A N 1
ATOM 1459 C CA . ALA A 1 199 ? 1.186 1.067 -27.712 1.00 94.19 199 ALA A CA 1
ATOM 1460 C C . ALA A 1 199 ? 0.538 0.200 -28.806 1.00 94.19 199 ALA A C 1
ATOM 1462 O O . ALA A 1 199 ? -0.115 -0.795 -28.500 1.00 94.19 199 ALA A O 1
ATOM 1463 N N . ALA A 1 200 ? 0.774 0.507 -30.087 1.00 92.06 200 ALA A N 1
ATOM 1464 C CA . ALA A 1 200 ? 0.241 -0.277 -31.203 1.00 92.06 200 ALA A CA 1
ATOM 1465 C C . ALA A 1 200 ? 0.735 -1.737 -31.208 1.00 92.06 200 ALA A C 1
ATOM 1467 O O . ALA A 1 200 ? -0.070 -2.655 -31.365 1.00 92.06 200 ALA A O 1
ATOM 1468 N N . ALA A 1 201 ? 2.036 -1.962 -30.991 1.00 94.88 201 ALA A N 1
ATOM 1469 C CA . ALA A 1 201 ? 2.620 -3.303 -30.952 1.00 94.88 201 ALA A CA 1
ATOM 1470 C C . ALA A 1 201 ? 2.105 -4.108 -29.749 1.00 94.88 201 ALA A C 1
ATOM 1472 O O . ALA A 1 201 ? 1.727 -5.271 -29.894 1.00 94.88 201 ALA A O 1
ATOM 1473 N N . VAL A 1 202 ? 2.008 -3.461 -28.583 1.00 96.06 202 VAL A N 1
ATOM 1474 C CA . VAL A 1 202 ? 1.464 -4.072 -27.362 1.00 96.06 202 VAL A CA 1
ATOM 1475 C C . VAL A 1 202 ? -0.002 -4.471 -27.554 1.00 96.06 202 VAL A C 1
ATOM 1477 O O . VAL A 1 202 ? -0.374 -5.612 -27.278 1.00 96.06 202 VAL A O 1
ATOM 1480 N N . ARG A 1 203 ? -0.839 -3.573 -28.093 1.00 94.06 203 ARG A N 1
ATOM 1481 C CA . ARG A 1 203 ? -2.252 -3.868 -28.389 1.00 94.06 203 ARG A CA 1
ATOM 1482 C C . ARG A 1 203 ? -2.393 -5.012 -29.393 1.00 94.06 203 ARG A C 1
ATOM 1484 O O . ARG A 1 203 ? -3.255 -5.868 -29.214 1.00 94.06 203 ARG A O 1
ATOM 1491 N N . ALA A 1 204 ? -1.553 -5.056 -30.427 1.00 93.69 204 ALA A N 1
ATOM 1492 C CA . ALA A 1 204 ? -1.585 -6.126 -31.423 1.00 93.69 204 ALA A CA 1
ATOM 1493 C C . ALA A 1 204 ? -1.264 -7.499 -30.805 1.00 93.69 204 ALA A C 1
ATOM 1495 O O . ALA A 1 204 ? -1.957 -8.481 -31.090 1.00 93.69 204 ALA A O 1
ATOM 1496 N N . ALA A 1 205 ? -0.264 -7.557 -29.921 1.00 96.38 205 ALA A N 1
ATOM 1497 C CA . ALA A 1 205 ? 0.141 -8.776 -29.223 1.00 96.38 205 ALA A CA 1
ATOM 1498 C C . ALA A 1 205 ? -0.854 -9.227 -28.136 1.00 96.38 205 ALA A C 1
ATOM 1500 O O . ALA A 1 205 ? -0.864 -10.398 -27.757 1.00 96.38 205 ALA A O 1
ATOM 1501 N N . ASN A 1 206 ? -1.712 -8.328 -27.646 1.00 97.12 206 ASN A N 1
ATOM 1502 C CA . ASN A 1 206 ? -2.654 -8.622 -26.573 1.00 97.12 206 ASN A CA 1
ATOM 1503 C C . ASN A 1 206 ? -3.762 -9.605 -27.036 1.00 97.12 206 ASN A C 1
ATOM 1505 O O . ASN A 1 206 ? -4.538 -9.274 -27.941 1.00 97.12 206 ASN A O 1
ATOM 1509 N N . PRO A 1 207 ? -3.913 -10.796 -26.418 1.00 97.00 207 PRO A N 1
ATOM 1510 C CA . PRO A 1 207 ? -4.960 -11.756 -26.778 1.00 97.00 207 PRO A CA 1
ATOM 1511 C C . PRO A 1 207 ? -6.374 -11.240 -26.470 1.00 97.00 207 PRO A C 1
ATOM 1513 O O . PRO A 1 207 ? -7.343 -11.699 -27.070 1.00 97.00 207 PRO A O 1
ATOM 1516 N N . PHE A 1 208 ? -6.503 -10.246 -25.588 1.00 95.56 208 PHE A N 1
ATOM 1517 C CA . PHE A 1 208 ? -7.766 -9.604 -25.226 1.00 95.56 208 PHE A CA 1
ATOM 1518 C C . PHE A 1 208 ? -8.065 -8.346 -26.053 1.00 95.56 208 PHE A C 1
ATOM 1520 O O . PHE A 1 208 ? -9.016 -7.625 -25.753 1.00 95.56 208 PHE A O 1
ATOM 1527 N N . ARG A 1 209 ? -7.308 -8.081 -27.129 1.00 92.12 209 ARG A N 1
ATOM 1528 C CA . ARG A 1 209 ? -7.444 -6.872 -27.966 1.00 92.12 209 ARG A CA 1
ATOM 1529 C C . ARG A 1 209 ? -8.849 -6.596 -28.509 1.00 92.12 209 ARG A C 1
ATOM 1531 O O . ARG A 1 209 ? -9.163 -5.460 -28.840 1.00 92.12 209 ARG A O 1
ATOM 1538 N N . GLY A 1 210 ? -9.718 -7.609 -28.569 1.00 89.38 210 GLY A N 1
ATOM 1539 C CA . GLY A 1 210 ? -11.128 -7.442 -28.936 1.00 89.38 210 GLY A CA 1
ATOM 1540 C C . GLY A 1 210 ? -11.928 -6.532 -27.992 1.00 89.38 210 GLY A C 1
ATOM 1541 O O . GLY A 1 210 ? -13.011 -6.095 -28.382 1.00 89.38 210 GLY A O 1
ATOM 1542 N N . ARG A 1 211 ? -11.399 -6.246 -26.792 1.00 91.56 211 ARG A N 1
ATOM 1543 C CA . ARG A 1 211 ? -11.991 -5.385 -25.756 1.00 91.56 211 ARG A CA 1
ATOM 1544 C C . ARG A 1 211 ? -11.745 -3.879 -25.970 1.00 91.56 211 ARG A C 1
ATOM 1546 O O . ARG A 1 211 ? -12.522 -3.079 -25.445 1.00 91.56 211 ARG A O 1
ATOM 1553 N N . TYR A 1 212 ? -10.742 -3.490 -26.764 1.00 83.88 212 TYR A N 1
ATOM 1554 C CA . TYR A 1 212 ? -10.557 -2.106 -27.235 1.00 83.88 212 TYR A CA 1
ATOM 1555 C C . TYR A 1 212 ? -11.634 -1.767 -28.303 1.00 83.88 212 TYR A C 1
ATOM 1557 O O . TYR A 1 212 ? -12.001 -2.650 -29.090 1.00 83.88 212 TYR A O 1
ATOM 1565 N N . LEU A 1 213 ? -12.180 -0.537 -28.384 1.00 66.69 213 LEU A N 1
ATOM 1566 C CA . LEU A 1 213 ? -13.003 -0.161 -29.556 1.00 66.69 213 LEU A CA 1
ATOM 1567 C C . LEU A 1 213 ? -12.108 0.084 -30.773 1.00 66.69 213 LEU A C 1
ATOM 1569 O O . LEU A 1 213 ? -11.034 0.661 -30.669 1.00 66.69 213 LEU A O 1
ATOM 1573 N N . GLY A 1 214 ? -12.595 -0.307 -31.954 1.00 58.22 214 GLY A N 1
ATOM 1574 C CA . GLY A 1 214 ? -12.000 0.140 -33.215 1.00 58.22 214 GLY A CA 1
ATOM 1575 C C . GLY A 1 214 ? -10.909 -0.747 -33.818 1.00 58.22 214 GLY A C 1
ATOM 1576 O O . GLY A 1 214 ? -9.987 -0.227 -34.430 1.00 58.22 214 GLY A O 1
ATOM 1577 N N . ASN A 1 215 ? -11.063 -2.0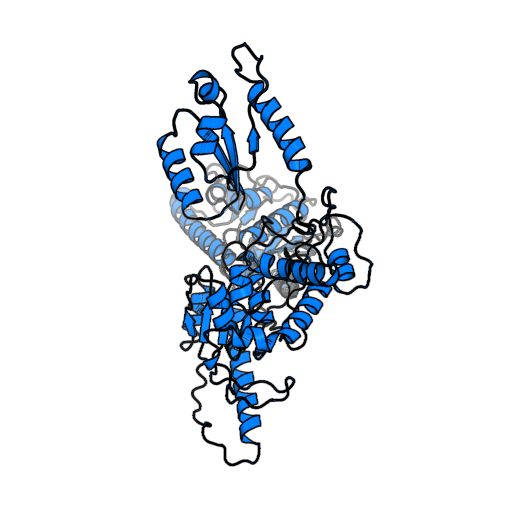76 -33.807 1.00 47.59 215 ASN A N 1
ATOM 1578 C CA . ASN A 1 215 ? -10.307 -2.946 -34.731 1.00 47.59 215 ASN A CA 1
ATOM 1579 C C . ASN A 1 215 ? -10.703 -2.759 -36.219 1.00 47.59 215 ASN A C 1
ATOM 1581 O O . ASN A 1 215 ? -10.347 -3.572 -37.066 1.00 47.59 215 ASN A O 1
ATOM 1585 N N . SER A 1 216 ? -11.446 -1.703 -36.561 1.00 46.06 216 SER A N 1
ATOM 1586 C CA . SER A 1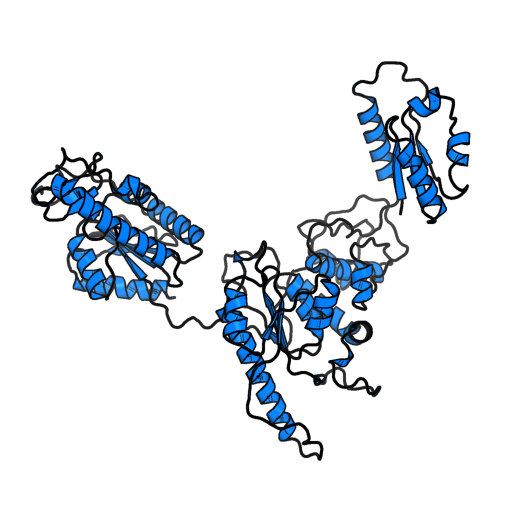 216 ? -11.899 -1.401 -37.918 1.00 46.06 216 SER A CA 1
ATOM 1587 C C . SER A 1 216 ? -10.837 -0.669 -38.746 1.00 46.06 216 SER A C 1
ATOM 1589 O O . SER A 1 216 ? -11.190 0.266 -39.444 1.00 46.06 216 SER A O 1
ATOM 1591 N N . GLY A 1 217 ? -9.551 -1.027 -38.644 1.00 47.66 217 GLY A N 1
ATOM 1592 C CA . GLY A 1 217 ? -8.485 -0.678 -39.606 1.00 47.66 217 GLY A CA 1
ATOM 1593 C C . GLY A 1 217 ? -8.240 0.798 -39.984 1.00 47.66 217 GLY A C 1
ATOM 1594 O O . GLY A 1 217 ? -7.325 1.065 -40.756 1.00 47.66 217 GLY A O 1
ATOM 1595 N N . SER A 1 218 ? -9.009 1.763 -39.484 1.00 46.59 218 SER A N 1
ATOM 1596 C CA . SER A 1 218 ? -8.915 3.171 -39.854 1.00 46.59 218 SER A CA 1
ATOM 1597 C C . SER A 1 218 ? -7.934 3.874 -38.927 1.00 46.59 218 SER A C 1
ATOM 1599 O O . SER A 1 218 ? -8.131 3.862 -37.710 1.00 46.59 218 SER A O 1
ATOM 1601 N N . ALA A 1 219 ? -6.904 4.495 -39.504 1.00 46.34 219 ALA A N 1
ATOM 1602 C CA . ALA A 1 219 ? -5.964 5.356 -38.797 1.00 46.34 219 ALA A CA 1
ATOM 1603 C C . ALA A 1 219 ? -6.731 6.425 -38.003 1.00 46.34 219 ALA A C 1
ATOM 1605 O O . ALA A 1 219 ? -7.295 7.357 -38.575 1.00 46.34 219 ALA A O 1
ATOM 1606 N N . ARG A 1 220 ? -6.803 6.246 -36.684 1.00 50.56 220 ARG A N 1
ATOM 1607 C CA . ARG A 1 220 ? -7.405 7.209 -35.767 1.00 50.56 220 ARG A CA 1
ATOM 1608 C C . ARG A 1 220 ? -6.303 8.028 -35.113 1.00 50.56 220 ARG A C 1
ATOM 1610 O O . ARG A 1 220 ? -5.183 7.543 -34.959 1.00 50.56 220 ARG A O 1
ATOM 1617 N N . ASP A 1 221 ? -6.648 9.252 -34.735 1.00 51.34 221 ASP A N 1
ATOM 1618 C CA . ASP A 1 221 ? -5.781 10.138 -33.968 1.00 51.34 221 ASP A CA 1
ATOM 1619 C C . ASP A 1 221 ? -5.293 9.427 -32.684 1.00 51.34 221 ASP A C 1
ATOM 1621 O O . ASP A 1 221 ? -6.126 9.061 -31.850 1.00 51.34 221 ASP A O 1
ATOM 1625 N N . PRO A 1 222 ? -3.976 9.206 -32.512 1.00 50.69 222 PRO A N 1
ATOM 1626 C CA . PRO A 1 222 ? -3.416 8.553 -31.331 1.00 50.69 222 PRO A CA 1
ATOM 1627 C C . PRO A 1 222 ? -3.587 9.365 -30.037 1.00 50.69 222 PRO A C 1
ATOM 1629 O O . PRO A 1 222 ? -3.342 8.821 -28.961 1.00 50.69 222 PRO A O 1
ATOM 1632 N N . ALA A 1 223 ? -3.986 10.639 -30.121 1.00 48.00 223 ALA A N 1
ATOM 1633 C CA . ALA A 1 223 ? -4.279 11.479 -28.963 1.00 48.00 223 ALA A CA 1
ATOM 1634 C C . ALA A 1 223 ? -5.741 11.384 -28.488 1.00 48.00 223 ALA A C 1
ATOM 1636 O O . ALA A 1 223 ? -6.041 11.783 -27.362 1.00 48.00 223 ALA A O 1
ATOM 1637 N N . ALA A 1 224 ? -6.654 10.855 -29.310 1.00 52.75 224 ALA A N 1
ATOM 1638 C CA . ALA A 1 224 ? -8.046 10.681 -28.918 1.00 52.75 224 ALA A CA 1
ATOM 1639 C C . ALA A 1 224 ? -8.201 9.397 -28.081 1.00 52.75 224 ALA A C 1
ATOM 1641 O O . ALA A 1 224 ? -7.721 8.344 -28.507 1.00 52.75 224 ALA A O 1
ATOM 1642 N N . PRO A 1 225 ? -8.887 9.432 -26.921 1.00 54.53 225 PRO A N 1
ATOM 1643 C CA . PRO A 1 225 ? -9.107 8.236 -26.120 1.00 54.53 225 PRO A CA 1
ATOM 1644 C C . PRO A 1 225 ? -9.814 7.172 -26.962 1.00 54.53 225 PRO A C 1
ATOM 1646 O O . PRO A 1 225 ? -10.880 7.416 -27.540 1.00 54.53 225 PRO A O 1
ATOM 1649 N N . THR A 1 226 ? -9.206 5.987 -27.056 1.00 55.09 226 THR A N 1
ATOM 1650 C CA . THR A 1 226 ? -9.849 4.832 -27.677 1.00 55.09 226 THR A CA 1
ATOM 1651 C C . THR A 1 226 ? -11.037 4.476 -26.794 1.00 55.09 226 THR A C 1
ATOM 1653 O O . THR A 1 226 ? -10.838 4.145 -25.626 1.00 55.09 226 THR A O 1
ATOM 1656 N N . PRO A 1 227 ? -12.283 4.558 -27.282 1.00 65.00 227 PRO A N 1
ATOM 1657 C CA . PRO A 1 227 ? -13.399 4.185 -26.442 1.00 65.00 227 PRO A CA 1
ATOM 1658 C C . PRO A 1 227 ? -13.259 2.669 -26.141 1.00 65.00 227 PRO A C 1
ATOM 1660 O O . PRO A 1 227 ? -12.630 1.919 -26.888 1.00 65.00 227 PRO A O 1
ATOM 1663 N N . PHE A 1 228 ? -13.786 2.178 -25.025 1.00 70.19 228 PHE A N 1
ATOM 1664 C CA . PHE A 1 228 ? -13.746 0.743 -24.708 1.00 70.19 228 PHE A CA 1
ATOM 1665 C C . PHE A 1 228 ? -15.065 0.072 -25.071 1.00 70.19 228 PHE A C 1
ATOM 1667 O O . PHE A 1 228 ? -16.123 0.679 -24.946 1.00 70.19 228 PHE A O 1
ATOM 1674 N N . LYS A 1 229 ? -15.022 -1.202 -25.490 1.00 81.25 229 LYS A N 1
ATOM 1675 C CA . LYS A 1 229 ? -16.256 -1.998 -25.657 1.00 81.25 229 LYS A CA 1
ATOM 1676 C C . LYS A 1 229 ? -16.848 -2.433 -24.320 1.00 81.25 229 LYS A C 1
ATOM 1678 O O . LYS A 1 229 ? -17.966 -2.925 -24.280 1.00 81.25 229 LYS A O 1
ATOM 1683 N N . ASN A 1 230 ? -16.050 -2.329 -23.264 1.00 87.38 230 ASN A N 1
ATOM 1684 C CA . ASN A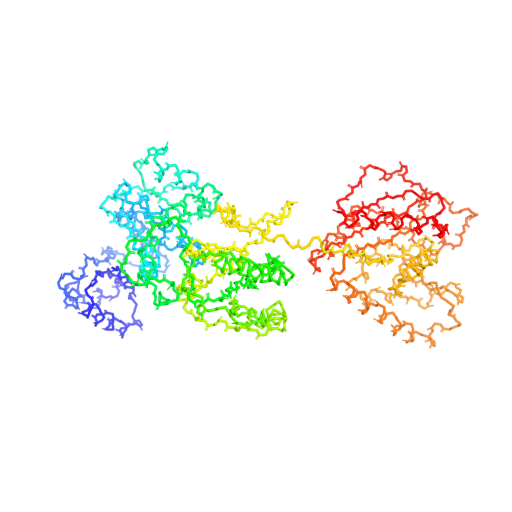 1 230 ? -16.391 -2.726 -21.914 1.00 87.38 230 ASN A CA 1
ATOM 1685 C C . ASN A 1 230 ? -16.343 -1.506 -20.990 1.00 87.38 230 ASN A C 1
ATOM 1687 O O . ASN A 1 230 ? -15.637 -0.537 -21.261 1.00 87.38 230 ASN A O 1
ATOM 1691 N N . SER A 1 231 ? -17.069 -1.591 -19.886 1.00 89.81 231 SER A N 1
ATOM 1692 C CA . SER A 1 231 ? -17.057 -0.635 -18.779 1.00 89.81 231 SER A CA 1
ATOM 1693 C C . SER A 1 231 ? -16.370 -1.223 -17.545 1.00 89.81 231 SER A C 1
ATOM 1695 O O . SER A 1 231 ? -16.666 -0.807 -16.431 1.00 89.81 231 SER A O 1
ATOM 1697 N N . ASP A 1 232 ? -15.484 -2.209 -17.725 1.00 95.62 232 ASP A N 1
ATOM 1698 C CA . ASP A 1 232 ? -14.920 -2.938 -16.593 1.00 95.62 232 ASP A CA 1
ATOM 1699 C C . ASP A 1 232 ? -13.840 -2.117 -15.881 1.00 95.62 232 ASP A C 1
ATOM 1701 O O . ASP A 1 232 ? -13.008 -1.452 -16.514 1.00 95.62 232 ASP A O 1
ATOM 1705 N N . VAL A 1 233 ? -13.818 -2.231 -14.554 1.00 97.56 233 VAL A N 1
ATOM 1706 C CA . VAL A 1 233 ? -12.731 -1.757 -13.692 1.00 97.56 233 VAL A CA 1
ATOM 1707 C C . VAL A 1 233 ? -11.845 -2.938 -13.300 1.00 97.56 233 VAL A C 1
ATOM 1709 O O . VAL A 1 233 ? -12.340 -3.951 -12.815 1.00 97.56 233 VAL A O 1
ATOM 1712 N N . PHE A 1 234 ? -10.528 -2.820 -13.465 1.00 98.56 234 PHE A N 1
ATOM 1713 C CA . PHE A 1 234 ? -9.573 -3.797 -12.937 1.00 98.56 234 PHE A CA 1
ATOM 1714 C C . PHE A 1 234 ? -8.906 -3.262 -11.671 1.00 98.56 234 PHE A C 1
ATOM 1716 O O . PHE A 1 234 ? -8.233 -2.239 -11.719 1.00 98.56 234 PHE A O 1
ATOM 1723 N N . VAL A 1 235 ? -9.053 -3.952 -10.547 1.00 98.62 235 VAL A N 1
ATOM 1724 C CA . VAL A 1 235 ? -8.466 -3.589 -9.255 1.00 98.62 235 VAL A CA 1
ATOM 1725 C C . VAL A 1 235 ? -7.336 -4.557 -8.934 1.00 98.62 235 VAL A C 1
ATOM 1727 O O . VAL A 1 235 ? -7.569 -5.746 -8.725 1.00 98.62 235 VAL A O 1
ATOM 1730 N N . HIS A 1 236 ? -6.107 -4.055 -8.871 1.00 98.50 236 HIS A N 1
ATOM 1731 C CA . HIS A 1 236 ? -4.963 -4.830 -8.407 1.00 98.50 236 HIS A CA 1
ATOM 1732 C C . HIS A 1 236 ? -4.683 -4.536 -6.930 1.00 98.50 236 HIS A C 1
ATOM 1734 O O . HIS A 1 236 ? -4.393 -3.395 -6.569 1.00 98.50 236 HIS A O 1
ATOM 1740 N N . VAL A 1 237 ? -4.745 -5.568 -6.087 1.00 97.75 237 VAL A N 1
ATOM 1741 C CA . VAL A 1 237 ? -4.541 -5.486 -4.636 1.00 97.75 237 VAL A CA 1
ATOM 1742 C C . VAL A 1 237 ? -3.308 -6.312 -4.258 1.00 97.75 237 VAL A C 1
ATOM 1744 O O . VAL A 1 237 ? -3.276 -7.518 -4.471 1.00 97.75 237 VAL A O 1
ATOM 1747 N N . ARG A 1 238 ? -2.282 -5.670 -3.693 1.00 95.50 238 ARG A N 1
ATOM 1748 C CA . ARG A 1 238 ? -1.026 -6.319 -3.271 1.00 95.50 238 ARG A CA 1
ATOM 1749 C C . ARG A 1 238 ? -1.023 -6.557 -1.761 1.00 95.50 238 ARG A C 1
ATOM 1751 O O . ARG A 1 238 ? -1.142 -5.583 -1.018 1.00 95.50 238 ARG A O 1
ATOM 1758 N N . LEU A 1 239 ? -0.896 -7.809 -1.316 1.00 93.88 239 LEU A N 1
ATOM 1759 C CA . LEU A 1 239 ? -1.061 -8.192 0.096 1.00 93.88 239 LEU A CA 1
ATOM 1760 C C . LEU A 1 239 ? -0.088 -9.269 0.606 1.00 93.88 239 LEU A C 1
ATOM 1762 O O . LEU A 1 239 ? -0.177 -9.622 1.772 1.00 93.88 239 LEU A O 1
ATOM 1766 N N . ASP A 1 240 ? 0.816 -9.794 -0.221 1.00 90.94 240 ASP A N 1
ATOM 1767 C CA . ASP A 1 240 ? 1.850 -10.765 0.182 1.00 90.94 240 ASP A CA 1
ATOM 1768 C C . ASP A 1 240 ? 2.967 -10.077 1.014 1.00 90.94 240 ASP A C 1
ATOM 1770 O O . ASP A 1 240 ? 2.703 -9.424 2.023 1.00 90.94 240 ASP A O 1
ATOM 1774 N N . ASP A 1 241 ? 4.225 -10.121 0.573 1.00 87.38 241 ASP A N 1
ATOM 1775 C CA . ASP A 1 241 ? 5.397 -9.512 1.237 1.00 87.38 241 ASP A CA 1
ATOM 1776 C C . ASP A 1 241 ? 5.356 -7.980 1.446 1.00 87.38 241 ASP A C 1
ATOM 1778 O O . ASP A 1 241 ? 6.274 -7.403 2.034 1.00 87.38 241 ASP A O 1
ATOM 1782 N N . ALA A 1 242 ? 4.311 -7.314 0.954 1.00 86.44 242 ALA A N 1
ATOM 1783 C CA . ALA A 1 242 ? 4.127 -5.869 1.018 1.00 86.44 242 ALA A CA 1
ATOM 1784 C C . ALA A 1 242 ? 2.751 -5.463 1.579 1.00 86.44 242 ALA A C 1
ATOM 1786 O O . ALA A 1 242 ? 2.293 -4.348 1.317 1.00 86.44 242 ALA A O 1
ATOM 1787 N N . ALA A 1 243 ? 2.080 -6.343 2.334 1.00 88.12 243 ALA A N 1
ATOM 1788 C CA . ALA A 1 243 ? 0.773 -6.075 2.946 1.00 88.12 243 ALA A CA 1
ATOM 1789 C C . ALA A 1 243 ? 0.734 -4.768 3.756 1.00 88.12 243 ALA A C 1
ATOM 1791 O O . ALA A 1 243 ? -0.225 -4.003 3.662 1.00 88.12 243 ALA A O 1
ATOM 1792 N N . GLN A 1 244 ? 1.804 -4.489 4.504 1.00 84.75 244 GLN A N 1
ATOM 1793 C CA . GLN A 1 244 ? 1.985 -3.296 5.334 1.00 84.75 244 GLN A CA 1
ATOM 1794 C C . GLN A 1 244 ? 1.995 -1.987 4.533 1.00 84.75 244 GLN A C 1
ATOM 1796 O O . GLN A 1 244 ? 1.772 -0.918 5.091 1.00 84.75 244 GLN A O 1
ATOM 1801 N N . TRP A 1 245 ? 2.234 -2.075 3.225 1.00 85.81 245 TRP A N 1
ATOM 1802 C CA . TRP A 1 245 ? 2.231 -0.950 2.296 1.00 85.81 245 TRP A CA 1
ATOM 1803 C C . TRP A 1 245 ? 0.965 -0.900 1.442 1.00 85.81 245 TRP A C 1
ATOM 1805 O O . TRP A 1 245 ? 0.880 -0.108 0.507 1.00 85.81 245 TRP A O 1
ATOM 1815 N N . SER A 1 246 ? -0.019 -1.759 1.708 1.00 91.06 246 SER A N 1
ATOM 1816 C CA . SER A 1 246 ? -1.300 -1.701 1.016 1.00 91.06 246 SER A CA 1
ATOM 1817 C C . SER A 1 246 ? -2.066 -0.445 1.453 1.00 91.06 246 SER A C 1
ATOM 1819 O O . SER A 1 246 ? -2.189 -0.201 2.652 1.00 91.06 246 SER A O 1
ATOM 1821 N N . PRO A 1 247 ? -2.650 0.333 0.523 1.00 90.38 247 PRO A N 1
ATOM 1822 C CA . PRO A 1 247 ? -3.426 1.534 0.856 1.00 90.38 247 PRO A CA 1
ATOM 1823 C C . PRO A 1 247 ? -4.760 1.234 1.571 1.00 90.38 247 PRO A C 1
ATOM 1825 O O . PRO A 1 247 ? -5.487 2.153 1.942 1.00 90.38 247 PRO A O 1
ATOM 1828 N N . GLY A 1 248 ? -5.094 -0.048 1.763 1.00 91.81 248 GLY A N 1
ATOM 1829 C CA . GLY A 1 248 ? -6.289 -0.489 2.474 1.00 91.81 248 GLY A CA 1
ATOM 1830 C C . GLY A 1 248 ? -7.579 -0.366 1.660 1.00 91.81 248 GLY A C 1
ATOM 1831 O O . GLY A 1 248 ? -7.619 0.192 0.565 1.00 91.81 248 GLY A O 1
ATOM 1832 N N . PHE A 1 249 ? -8.655 -0.931 2.208 1.00 93.44 249 PHE A N 1
ATOM 1833 C CA . PHE A 1 249 ? -9.969 -1.010 1.562 1.00 93.44 249 PHE A CA 1
ATOM 1834 C C . PHE A 1 249 ? -10.521 0.349 1.108 1.00 93.44 249 PHE A C 1
ATOM 1836 O O . PHE A 1 249 ? -10.989 0.467 -0.023 1.00 93.44 249 PHE A O 1
ATOM 1843 N N . GLU A 1 250 ? -10.429 1.373 1.961 1.00 90.44 250 GLU A N 1
ATOM 1844 C CA . GLU A 1 250 ? -11.051 2.684 1.721 1.00 90.44 250 GLU A CA 1
ATOM 1845 C C . GLU A 1 250 ? -10.545 3.357 0.443 1.00 90.44 250 GLU A C 1
ATOM 1847 O O . GLU A 1 250 ? -11.319 3.957 -0.310 1.00 90.44 250 GLU A O 1
ATOM 1852 N N . TYR A 1 251 ? -9.249 3.219 0.163 1.00 94.56 251 TYR A N 1
ATOM 1853 C CA . TYR A 1 251 ? -8.659 3.684 -1.084 1.00 94.56 251 TYR A CA 1
ATOM 1854 C C . TYR A 1 251 ? -9.275 2.968 -2.293 1.00 94.56 251 TYR A C 1
ATOM 1856 O O . TYR A 1 251 ? -9.765 3.626 -3.213 1.00 94.56 251 TYR A O 1
ATOM 1864 N N . TYR A 1 252 ? -9.279 1.629 -2.291 1.00 96.69 252 TYR A N 1
ATOM 1865 C CA . TYR A 1 252 ? -9.748 0.850 -3.438 1.00 96.69 252 TYR A CA 1
ATOM 1866 C C . TYR A 1 252 ? -11.232 1.115 -3.709 1.00 96.69 252 TYR A C 1
ATOM 1868 O O . TYR A 1 252 ? -11.603 1.386 -4.850 1.00 96.69 252 TYR A O 1
ATOM 1876 N N . ALA A 1 253 ? -12.069 1.120 -2.668 1.00 94.50 253 ALA A N 1
ATOM 1877 C CA . ALA A 1 253 ? -13.500 1.376 -2.800 1.00 94.50 253 ALA A CA 1
ATOM 1878 C C . ALA A 1 253 ? -13.774 2.769 -3.381 1.00 94.50 253 ALA A C 1
ATOM 1880 O O . ALA A 1 253 ? -14.599 2.943 -4.279 1.00 94.50 253 ALA A O 1
ATOM 1881 N N . ARG A 1 254 ? -13.032 3.783 -2.929 1.00 91.81 254 ARG A N 1
ATOM 1882 C CA . ARG A 1 254 ? -13.121 5.129 -3.497 1.00 91.81 254 ARG A CA 1
ATOM 1883 C C . ARG A 1 254 ? -12.692 5.176 -4.957 1.00 91.81 254 ARG A C 1
ATOM 1885 O O . ARG A 1 254 ? -13.381 5.810 -5.751 1.00 91.81 254 ARG A O 1
ATOM 1892 N N . ALA A 1 255 ? -11.572 4.551 -5.302 1.00 95.88 255 ALA A N 1
ATOM 1893 C CA . ALA A 1 255 ? -11.080 4.540 -6.672 1.00 95.88 255 ALA A CA 1
ATOM 1894 C C . ALA A 1 255 ? -12.086 3.864 -7.620 1.00 95.88 255 ALA A C 1
ATOM 1896 O O . ALA A 1 255 ? -12.351 4.392 -8.696 1.00 95.88 255 ALA A O 1
ATOM 1897 N N . VAL A 1 256 ? -12.729 2.773 -7.186 1.00 96.31 256 VAL A N 1
ATOM 1898 C CA . VAL A 1 256 ? -13.807 2.101 -7.934 1.00 96.31 256 VAL A CA 1
ATOM 1899 C C . VAL A 1 256 ? -15.018 3.021 -8.128 1.00 96.31 256 VAL A C 1
ATOM 1901 O O . VAL A 1 256 ? -15.479 3.196 -9.255 1.00 96.31 256 VAL A O 1
ATOM 1904 N N . ARG A 1 257 ? -15.507 3.681 -7.067 1.00 94.25 257 ARG A N 1
ATOM 1905 C CA . ARG A 1 257 ? -16.612 4.658 -7.177 1.00 94.25 257 ARG A CA 1
ATOM 1906 C C . ARG A 1 257 ? -16.251 5.832 -8.087 1.00 94.25 257 ARG A C 1
ATOM 1908 O O . ARG A 1 257 ? -17.093 6.307 -8.846 1.00 94.25 257 ARG A O 1
ATOM 1915 N N . ARG A 1 258 ? -15.002 6.303 -8.022 1.00 92.94 258 ARG A N 1
ATOM 1916 C CA . ARG A 1 258 ? -14.519 7.389 -8.877 1.00 92.94 258 ARG A CA 1
ATOM 1917 C C . ARG A 1 258 ? -14.485 6.971 -10.345 1.00 92.94 258 ARG A C 1
ATOM 1919 O O . ARG A 1 258 ? -14.973 7.729 -11.173 1.00 92.94 258 ARG A O 1
ATOM 1926 N N . ALA A 1 259 ? -13.999 5.767 -10.645 1.00 93.62 259 ALA A N 1
ATOM 1927 C CA . ALA A 1 259 ? -14.051 5.203 -11.991 1.00 93.62 259 ALA A CA 1
ATOM 1928 C C . ALA A 1 259 ? -15.485 5.161 -12.534 1.00 93.62 259 ALA A C 1
ATOM 1930 O O . ALA A 1 259 ? -15.733 5.619 -13.646 1.00 93.62 259 ALA A O 1
ATOM 1931 N N . ALA A 1 260 ? -16.443 4.709 -11.721 1.00 91.56 260 ALA A N 1
ATOM 1932 C CA . ALA A 1 260 ? -17.860 4.690 -12.085 1.00 91.56 260 ALA A CA 1
ATOM 1933 C C . ALA A 1 260 ? -18.402 6.085 -12.442 1.00 91.56 260 ALA A C 1
ATOM 1935 O O . ALA A 1 260 ? -19.085 6.257 -13.452 1.00 91.56 260 ALA A O 1
ATOM 1936 N N . ALA A 1 261 ? -18.075 7.091 -11.626 1.00 88.69 261 ALA A N 1
ATOM 1937 C CA . ALA A 1 261 ? -18.489 8.472 -11.858 1.00 88.69 261 ALA A CA 1
ATOM 1938 C C . ALA A 1 261 ? -17.860 9.054 -13.135 1.00 88.69 261 ALA A C 1
ATOM 1940 O O . ALA A 1 261 ? -18.554 9.692 -13.928 1.00 88.69 261 ALA A O 1
ATOM 1941 N N . ASP A 1 262 ? -16.570 8.796 -13.362 1.00 87.69 262 ASP A N 1
ATOM 1942 C CA . ASP A 1 262 ? -15.865 9.254 -14.560 1.00 87.69 262 ASP A CA 1
ATOM 1943 C C . ASP A 1 262 ? -16.422 8.566 -15.830 1.00 87.69 262 ASP A C 1
ATOM 1945 O O . ASP A 1 262 ? -16.520 9.200 -16.883 1.00 87.69 262 ASP A O 1
ATOM 1949 N N . PHE A 1 263 ? -16.876 7.305 -15.741 1.00 88.75 263 PHE A N 1
ATOM 1950 C CA . PHE A 1 263 ? -17.585 6.629 -16.838 1.00 88.75 263 PHE A CA 1
ATOM 1951 C C . PHE A 1 263 ? -18.914 7.313 -17.161 1.00 88.75 263 PHE A C 1
ATOM 1953 O O . PHE A 1 263 ? -19.155 7.656 -18.318 1.00 88.75 263 PHE A O 1
ATOM 1960 N N . ALA A 1 264 ? -19.736 7.575 -16.142 1.00 86.31 264 ALA A N 1
ATOM 1961 C CA . ALA A 1 264 ? -21.026 8.236 -16.315 1.00 86.31 264 ALA A CA 1
ATOM 1962 C C . ALA A 1 264 ? -20.880 9.643 -16.926 1.00 86.31 264 ALA A C 1
ATOM 1964 O O . ALA A 1 264 ? -21.653 10.018 -17.809 1.00 86.31 264 ALA A O 1
ATOM 1965 N N . ALA A 1 265 ? -19.866 10.408 -16.507 1.00 83.75 265 ALA A N 1
ATOM 1966 C CA . ALA A 1 265 ? -19.582 11.738 -17.049 1.00 83.75 265 ALA A CA 1
ATOM 1967 C C . ALA A 1 265 ? -19.150 11.698 -18.528 1.00 83.75 265 ALA A C 1
ATOM 1969 O O . ALA A 1 265 ? -19.567 12.540 -19.333 1.00 83.75 265 ALA A O 1
ATOM 1970 N N . ALA A 1 266 ? -18.336 10.709 -18.906 1.00 82.00 266 ALA A N 1
ATOM 1971 C CA . ALA A 1 266 ? -17.921 10.512 -20.292 1.00 82.00 266 ALA A CA 1
ATOM 1972 C C . ALA A 1 266 ? -19.104 10.112 -21.193 1.00 82.00 266 ALA A C 1
ATOM 1974 O O . ALA A 1 266 ? -19.235 10.632 -22.302 1.00 82.00 266 ALA A O 1
ATOM 1975 N N . ASP A 1 267 ? -19.993 9.247 -20.702 1.00 80.06 267 ASP A N 1
ATOM 1976 C CA . ASP A 1 267 ? -21.148 8.763 -21.464 1.00 80.06 267 ASP A CA 1
ATOM 1977 C C . ASP A 1 267 ? -22.193 9.879 -21.676 1.00 80.06 267 ASP A C 1
ATOM 1979 O O . ASP A 1 267 ? -22.731 10.028 -22.775 1.00 80.06 267 ASP A O 1
ATOM 1983 N N . GLN A 1 268 ? -22.412 10.743 -20.675 1.00 78.38 268 GLN A N 1
ATOM 1984 C CA . GLN A 1 268 ? -23.252 11.945 -20.814 1.00 78.38 268 GLN A CA 1
ATOM 1985 C C . GLN A 1 268 ? -22.691 12.929 -21.847 1.00 78.38 268 GLN A C 1
ATOM 1987 O O . GLN A 1 268 ? -23.436 13.476 -22.661 1.00 78.38 268 GLN A O 1
ATOM 1992 N N . SER A 1 269 ? -21.370 13.124 -21.844 1.00 75.31 269 SER A N 1
ATOM 1993 C CA . SER A 1 269 ? -20.695 14.007 -22.802 1.00 75.31 269 SER A CA 1
ATOM 1994 C C . SER A 1 269 ? -20.807 13.481 -24.238 1.00 75.31 269 SER A C 1
ATOM 1996 O O . SER A 1 269 ? -20.959 14.266 -25.172 1.00 75.31 269 SER A O 1
ATOM 1998 N N . ALA A 1 270 ? -20.786 12.157 -24.421 1.00 71.31 270 ALA A N 1
ATOM 1999 C CA . ALA A 1 270 ? -20.998 11.520 -25.719 1.00 71.31 270 ALA A CA 1
ATOM 2000 C C . ALA A 1 270 ? -22.457 11.623 -26.201 1.00 71.31 270 ALA A C 1
ATOM 2002 O O . ALA A 1 270 ? -22.690 11.836 -27.389 1.00 71.31 270 ALA A O 1
ATOM 2003 N N . ALA A 1 271 ? -23.435 11.513 -25.295 1.00 67.81 271 ALA A N 1
ATOM 2004 C CA . ALA A 1 271 ? -24.860 11.624 -25.619 1.00 67.81 271 ALA A CA 1
ATOM 2005 C C . ALA A 1 271 ? -25.284 13.045 -26.039 1.00 67.81 271 ALA A C 1
ATOM 2007 O O . ALA A 1 271 ? -26.233 13.202 -26.805 1.00 67.81 271 ALA A O 1
ATOM 2008 N N . ALA A 1 272 ? -24.576 14.078 -25.572 1.00 65.75 272 ALA A N 1
ATOM 2009 C CA . ALA A 1 272 ? -24.818 15.469 -25.957 1.00 65.75 272 ALA A CA 1
ATOM 2010 C C . ALA A 1 272 ? -24.292 15.827 -27.366 1.00 65.75 272 ALA A C 1
ATOM 2012 O O . ALA A 1 272 ? -24.592 16.909 -27.876 1.00 65.75 272 ALA A O 1
ATOM 2013 N N . ALA A 1 273 ? -23.518 14.945 -28.013 1.00 58.56 273 ALA A N 1
ATOM 2014 C CA . ALA A 1 273 ? -23.022 15.170 -29.367 1.00 58.56 273 ALA A CA 1
ATOM 2015 C C . ALA A 1 273 ? -24.128 14.890 -30.413 1.00 58.56 273 ALA A C 1
ATOM 2017 O O . ALA A 1 273 ? -24.706 13.801 -30.421 1.00 58.56 273 ALA A O 1
ATOM 2018 N N . PRO A 1 274 ? -24.422 15.822 -31.340 1.00 50.69 274 PRO A N 1
ATOM 2019 C CA . PRO A 1 274 ? -25.504 15.668 -32.309 1.00 50.69 274 PRO A CA 1
ATOM 2020 C C . PRO A 1 274 ? -25.115 14.669 -33.412 1.00 50.69 274 PRO A C 1
ATOM 2022 O O . PRO A 1 274 ? -24.559 15.051 -34.438 1.00 50.69 274 PRO A O 1
ATOM 2025 N N . SER A 1 275 ? -25.382 13.373 -33.223 1.00 49.56 275 SER A N 1
ATOM 2026 C CA . SER A 1 275 ? -25.344 12.386 -34.314 1.00 49.56 275 SER A CA 1
ATOM 2027 C C . SER A 1 275 ? -26.177 11.132 -34.016 1.00 49.56 275 SER A C 1
ATOM 2029 O O . SER A 1 275 ? -26.381 10.744 -32.869 1.00 49.56 275 SER A O 1
ATOM 2031 N N . SER A 1 276 ? -26.653 10.489 -35.082 1.00 45.25 276 SER A N 1
ATOM 2032 C CA . SER A 1 276 ? -27.564 9.337 -35.158 1.00 45.25 276 SER A CA 1
ATOM 2033 C C . SER A 1 276 ? -27.014 7.997 -34.620 1.00 45.25 276 SER A C 1
ATOM 2035 O O . SER A 1 276 ? -27.346 6.938 -35.148 1.00 45.25 276 SER A O 1
ATOM 2037 N N . LEU A 1 277 ? -26.163 8.019 -33.591 1.00 44.34 277 LEU A N 1
ATOM 2038 C CA . LEU A 1 277 ? -25.484 6.852 -33.001 1.00 44.34 277 LEU A CA 1
ATOM 2039 C C . LEU A 1 277 ? -25.911 6.569 -31.546 1.00 44.34 277 LEU A C 1
ATOM 2041 O O . LEU A 1 277 ? -25.206 5.889 -30.802 1.00 44.34 277 LEU A O 1
ATOM 2045 N N . ALA A 1 278 ? -27.090 7.051 -31.145 1.00 44.47 278 ALA A N 1
ATOM 2046 C CA . ALA A 1 278 ? -27.677 6.869 -29.815 1.00 44.47 278 ALA A CA 1
ATOM 2047 C C . ALA A 1 278 ? -28.220 5.439 -29.572 1.00 44.47 278 ALA A C 1
ATOM 2049 O O . ALA A 1 278 ? -29.389 5.259 -29.246 1.00 44.47 278 ALA A O 1
ATOM 2050 N N . VAL A 1 279 ? -27.389 4.404 -29.754 1.00 44.38 279 VAL A N 1
ATOM 2051 C CA . VAL A 1 279 ? -27.802 2.987 -29.625 1.00 44.38 279 VAL A CA 1
ATOM 2052 C C . VAL A 1 279 ? -27.404 2.350 -28.281 1.00 44.38 279 VAL A C 1
ATOM 2054 O O . VAL A 1 279 ? -27.805 1.227 -28.007 1.00 44.38 279 VAL A O 1
ATOM 2057 N N . PHE A 1 280 ? -26.701 3.046 -27.378 1.00 46.97 280 PHE A N 1
ATOM 2058 C CA . PHE A 1 280 ? -26.233 2.430 -26.116 1.00 46.97 280 PHE A CA 1
ATOM 2059 C C . PHE A 1 280 ? -26.556 3.199 -24.825 1.00 46.97 280 PHE A C 1
ATOM 2061 O O . PHE A 1 280 ? -25.981 2.907 -23.782 1.00 46.97 280 PHE A O 1
ATOM 2068 N N . ALA A 1 281 ? -27.495 4.147 -24.850 1.00 44.03 281 ALA A N 1
ATOM 2069 C CA . ALA A 1 281 ? -27.915 4.862 -23.643 1.00 44.03 281 ALA A CA 1
ATOM 2070 C C . ALA A 1 281 ? -29.141 4.190 -22.990 1.00 44.03 281 ALA A C 1
ATOM 2072 O O . ALA A 1 281 ? -30.278 4.547 -23.281 1.00 44.03 281 ALA A O 1
ATOM 2073 N N . ASN A 1 282 ? -28.909 3.180 -22.146 1.00 40.91 282 ASN A N 1
ATOM 2074 C CA . ASN A 1 282 ? -29.863 2.616 -21.173 1.00 40.91 282 ASN A CA 1
ATOM 2075 C C . ASN A 1 282 ? -29.073 1.642 -20.272 1.00 40.91 282 ASN A C 1
ATOM 2077 O O . ASN A 1 282 ? -28.267 0.888 -20.801 1.00 40.91 282 ASN A O 1
ATOM 2081 N N . THR A 1 283 ? -29.172 1.576 -18.945 1.00 40.50 283 THR A N 1
ATOM 2082 C CA . THR A 1 283 ? -30.162 2.013 -17.945 1.00 40.50 283 THR A CA 1
ATOM 2083 C C . THR A 1 283 ? -29.433 2.350 -16.633 1.00 40.50 283 THR A C 1
ATOM 2085 O O . THR A 1 283 ? -28.302 1.924 -16.431 1.00 40.50 283 THR A O 1
ATOM 2088 N N . ALA A 1 284 ? -30.096 3.082 -15.734 1.00 43.31 284 ALA A N 1
ATOM 2089 C CA . ALA A 1 284 ? -29.625 3.610 -14.446 1.00 43.31 284 ALA A CA 1
ATOM 2090 C C . ALA A 1 284 ? -29.196 2.579 -13.369 1.00 43.31 284 ALA A C 1
ATOM 2092 O O . ALA A 1 284 ? -29.247 2.881 -12.179 1.00 43.31 284 ALA A O 1
ATOM 2093 N N . ASP A 1 285 ? -28.760 1.388 -13.769 1.00 47.44 285 ASP A N 1
ATOM 2094 C CA . ASP A 1 285 ? -28.179 0.387 -12.881 1.00 47.44 285 ASP A CA 1
ATOM 2095 C C . ASP A 1 285 ? -26.652 0.522 -12.958 1.00 47.44 285 ASP A C 1
ATOM 2097 O O . ASP A 1 285 ? -25.963 -0.148 -13.726 1.00 47.44 285 ASP A O 1
ATOM 2101 N N . THR A 1 286 ? -26.117 1.499 -12.223 1.00 54.78 286 THR A N 1
ATOM 2102 C CA . THR A 1 286 ? -24.692 1.882 -12.178 1.00 54.78 286 THR A CA 1
ATOM 2103 C C . THR A 1 286 ? -23.822 0.847 -11.454 1.00 54.78 286 THR A C 1
ATOM 2105 O O . THR A 1 286 ? -22.879 1.204 -10.743 1.00 54.78 286 THR A O 1
ATOM 2108 N N . ALA A 1 287 ? -24.157 -0.438 -11.563 1.00 76.31 287 ALA A N 1
ATOM 2109 C CA . ALA A 1 287 ? -23.370 -1.511 -10.988 1.00 76.31 287 ALA A CA 1
ATOM 2110 C C . ALA A 1 287 ? -22.015 -1.546 -11.700 1.00 76.31 287 ALA A C 1
ATOM 2112 O O . ALA A 1 287 ? -21.917 -1.861 -12.885 1.00 76.31 287 ALA A O 1
ATOM 2113 N N . VAL A 1 288 ? -20.960 -1.180 -10.974 1.00 89.00 288 VAL A N 1
ATOM 2114 C CA . VAL A 1 288 ? -19.597 -1.257 -11.494 1.00 89.00 288 VAL A CA 1
ATOM 2115 C C . VAL A 1 288 ? -19.271 -2.718 -11.766 1.00 89.00 288 VAL A C 1
ATOM 2117 O O . VAL A 1 288 ? -19.197 -3.516 -10.833 1.00 89.00 288 VAL A O 1
ATOM 2120 N N . THR A 1 289 ? -19.077 -3.065 -13.036 1.00 95.44 289 THR A N 1
ATOM 2121 C CA . THR A 1 289 ? -18.560 -4.375 -13.428 1.00 95.44 289 THR A CA 1
ATOM 2122 C C . THR A 1 289 ? -17.041 -4.355 -13.399 1.00 95.44 289 THR A C 1
ATOM 2124 O O . THR A 1 289 ? -16.407 -3.324 -13.648 1.00 95.44 289 THR A O 1
ATOM 2127 N N . GLY A 1 290 ? -16.417 -5.481 -13.069 1.00 96.94 290 GLY A N 1
ATOM 2128 C CA . GLY A 1 290 ? -14.965 -5.509 -13.027 1.00 96.94 290 GLY A CA 1
ATOM 2129 C C . GLY A 1 290 ? -14.357 -6.715 -12.345 1.00 96.94 290 GLY A C 1
ATOM 2130 O O . GLY A 1 290 ? -14.989 -7.750 -12.150 1.00 96.94 290 GLY A O 1
ATOM 2131 N N . TRP A 1 291 ? -13.083 -6.560 -12.006 1.00 98.50 291 TRP A N 1
ATOM 2132 C CA . TRP A 1 291 ? -12.217 -7.653 -11.600 1.00 98.50 291 TRP A CA 1
ATOM 2133 C C . TRP A 1 291 ? -11.300 -7.225 -10.463 1.00 98.50 291 TRP A C 1
ATOM 2135 O O . TRP A 1 291 ? -10.674 -6.173 -10.542 1.00 98.50 291 TRP A O 1
ATOM 2145 N N . VAL A 1 292 ? -11.176 -8.055 -9.432 1.00 98.56 292 VAL A N 1
ATOM 2146 C CA . VAL A 1 292 ? -10.192 -7.915 -8.356 1.00 98.56 292 VAL A CA 1
ATOM 2147 C C . VAL A 1 292 ? -9.125 -8.988 -8.538 1.00 98.56 292 VAL A C 1
ATOM 2149 O O . VAL A 1 292 ? -9.424 -10.179 -8.483 1.00 98.56 292 VAL A O 1
ATOM 2152 N N . SER A 1 293 ? -7.879 -8.571 -8.739 1.00 98.44 293 SER A N 1
ATOM 2153 C CA . SER A 1 293 ? -6.709 -9.448 -8.806 1.00 98.44 293 SER A CA 1
ATOM 2154 C C . SER A 1 293 ? -5.829 -9.208 -7.591 1.00 98.44 293 SER A C 1
ATOM 2156 O O . SER A 1 293 ? -5.455 -8.071 -7.305 1.00 98.44 293 SER A O 1
ATOM 2158 N N . SER A 1 294 ? -5.472 -10.281 -6.894 1.00 97.75 294 SER A N 1
ATOM 2159 C CA . SER A 1 294 ? -4.671 -10.221 -5.675 1.00 97.75 294 SER A CA 1
ATOM 2160 C C . SER A 1 294 ? -3.832 -11.479 -5.518 1.00 97.75 294 SER A C 1
ATOM 2162 O O . SER A 1 294 ? -4.236 -12.557 -5.950 1.00 97.75 294 SER A O 1
ATOM 2164 N N . ASP A 1 295 ? -2.682 -11.340 -4.868 1.00 96.56 295 ASP A N 1
ATOM 2165 C CA . ASP A 1 295 ? -1.895 -12.471 -4.369 1.00 96.56 295 ASP A CA 1
ATOM 2166 C C . ASP A 1 295 ? -2.557 -13.159 -3.161 1.00 96.56 295 ASP A C 1
ATOM 2168 O O . ASP A 1 295 ? -2.243 -14.305 -2.858 1.00 96.56 295 ASP A O 1
ATOM 2172 N N . SER A 1 296 ? -3.509 -12.485 -2.509 1.00 96.75 296 SER A N 1
ATOM 2173 C CA . SER A 1 296 ? -4.298 -12.989 -1.382 1.00 96.75 296 SER A CA 1
ATOM 2174 C C . SER A 1 296 ? -5.785 -12.639 -1.557 1.00 96.75 296 SER A C 1
ATOM 2176 O O . SER A 1 296 ? -6.314 -11.789 -0.834 1.00 96.75 296 SER A O 1
ATOM 2178 N N . PRO A 1 297 ? -6.509 -13.264 -2.507 1.00 96.81 297 PRO A N 1
ATOM 2179 C CA . PRO A 1 297 ? -7.902 -12.909 -2.805 1.00 96.81 297 PRO A CA 1
ATOM 2180 C C . PRO A 1 297 ? -8.867 -13.153 -1.631 1.00 96.81 297 PRO A C 1
ATOM 2182 O O . PRO A 1 297 ? -9.912 -12.512 -1.552 1.00 96.81 297 PRO A O 1
ATOM 2185 N N . ALA A 1 298 ? -8.517 -14.033 -0.688 1.00 96.75 298 ALA A N 1
ATOM 2186 C CA . ALA A 1 298 ? -9.299 -14.292 0.525 1.00 96.75 298 ALA A CA 1
ATOM 2187 C C . ALA A 1 298 ? -9.126 -13.224 1.627 1.00 96.75 298 ALA A C 1
ATOM 2189 O O . ALA A 1 298 ? -9.827 -13.266 2.633 1.00 96.75 298 ALA A O 1
ATOM 2190 N N . HIS A 1 299 ? -8.202 -12.273 1.466 1.00 95.31 299 HIS A N 1
ATOM 2191 C CA . HIS A 1 299 ? -7.949 -11.236 2.464 1.00 95.31 299 HIS A CA 1
ATOM 2192 C C . HIS A 1 299 ? -9.154 -10.300 2.642 1.00 95.31 299 HIS A C 1
ATOM 2194 O O . HIS A 1 299 ? -9.837 -9.974 1.668 1.00 95.31 299 HIS A O 1
ATOM 2200 N N . GLU A 1 300 ? -9.357 -9.789 3.863 1.00 94.62 300 GLU A N 1
ATOM 2201 C CA . GLU A 1 300 ? -10.499 -8.940 4.242 1.00 94.62 300 GLU A CA 1
ATOM 2202 C C . GLU A 1 300 ? -10.730 -7.785 3.256 1.00 94.62 300 GLU A C 1
ATOM 2204 O O . GLU A 1 300 ? -11.839 -7.609 2.765 1.00 94.62 300 GLU A O 1
ATOM 2209 N N . THR A 1 301 ? -9.679 -7.045 2.889 1.00 95.00 301 THR A N 1
ATOM 2210 C CA . THR A 1 301 ? -9.732 -5.986 1.863 1.00 95.00 301 THR A CA 1
ATOM 2211 C C . THR A 1 301 ? -10.395 -6.433 0.556 1.00 95.00 301 THR A C 1
ATOM 2213 O O . THR A 1 301 ? -11.242 -5.717 0.029 1.00 95.00 301 THR A O 1
ATOM 2216 N N . CYS A 1 302 ? -10.032 -7.606 0.029 1.00 97.75 302 CYS A N 1
ATOM 2217 C CA . CYS A 1 302 ? -10.593 -8.120 -1.223 1.00 97.75 302 CYS A CA 1
ATOM 2218 C C . CYS A 1 302 ? -12.046 -8.566 -1.027 1.00 97.75 302 CYS A C 1
ATOM 2220 O O . CYS A 1 302 ? -12.907 -8.230 -1.834 1.00 97.75 302 CYS A O 1
ATOM 2222 N N . GLN A 1 303 ? -12.330 -9.270 0.071 1.00 97.56 303 GLN A N 1
ATOM 2223 C CA . GLN A 1 303 ? -13.679 -9.742 0.392 1.00 97.56 303 GLN A CA 1
ATOM 2224 C C . GLN A 1 303 ? -14.654 -8.578 0.598 1.00 97.56 303 GLN A C 1
ATOM 2226 O O . GLN A 1 303 ? -15.764 -8.604 0.074 1.00 97.56 303 GLN A O 1
ATOM 2231 N N . ARG A 1 304 ? -14.219 -7.510 1.277 1.00 96.75 304 ARG A N 1
ATOM 2232 C CA . ARG A 1 304 ? -15.002 -6.280 1.435 1.00 96.75 304 ARG A CA 1
ATOM 2233 C C . ARG A 1 304 ? -15.265 -5.592 0.098 1.00 96.75 304 ARG A C 1
ATOM 2235 O O . ARG A 1 304 ? -16.369 -5.102 -0.099 1.00 96.75 304 ARG A O 1
ATOM 2242 N N . LEU A 1 305 ? -14.296 -5.567 -0.827 1.00 96.94 305 LEU A N 1
ATOM 2243 C CA . LEU A 1 305 ? -14.507 -5.000 -2.169 1.00 96.94 305 LEU A CA 1
ATOM 2244 C C . LEU A 1 305 ? -15.564 -5.779 -2.949 1.00 96.94 305 LEU A C 1
ATOM 2246 O O . LEU A 1 305 ? -16.461 -5.171 -3.520 1.00 96.94 305 LEU A O 1
ATOM 2250 N N . LEU A 1 306 ? -15.484 -7.108 -2.945 1.00 97.06 306 LEU A N 1
ATOM 2251 C CA . LEU A 1 306 ? -16.458 -7.965 -3.624 1.00 97.06 306 LEU A CA 1
ATOM 2252 C C . LEU A 1 306 ? -17.858 -7.844 -3.001 1.00 97.06 306 LEU A C 1
ATOM 2254 O O . LEU A 1 306 ? -18.854 -7.866 -3.716 1.00 97.06 306 LEU A O 1
ATOM 2258 N N . ALA A 1 307 ? -17.936 -7.685 -1.676 1.00 95.44 307 ALA A N 1
ATOM 2259 C CA . ALA A 1 307 ? -19.199 -7.485 -0.971 1.00 95.44 307 ALA A CA 1
ATOM 2260 C C . ALA A 1 307 ? -19.823 -6.107 -1.249 1.00 95.44 307 ALA A C 1
ATOM 2262 O O . ALA A 1 307 ? -21.037 -6.010 -1.405 1.00 95.44 307 ALA A O 1
ATOM 2263 N N . GLU A 1 308 ? -19.014 -5.043 -1.302 1.00 94.62 308 GLU A N 1
ATOM 2264 C CA . GLU A 1 308 ? -19.511 -3.685 -1.552 1.00 94.62 308 GLU A CA 1
ATOM 2265 C C . GLU A 1 308 ? -19.863 -3.450 -3.029 1.00 94.62 308 GLU A C 1
ATOM 2267 O O . GLU A 1 308 ? -20.829 -2.752 -3.337 1.00 94.62 308 GLU A O 1
ATOM 2272 N N . PHE A 1 309 ? -19.108 -4.054 -3.948 1.00 95.38 309 PHE A N 1
ATOM 2273 C CA . PHE A 1 309 ? -19.308 -3.929 -5.387 1.00 95.38 309 PHE A CA 1
ATOM 2274 C C . PHE A 1 309 ? -19.659 -5.299 -5.984 1.00 95.38 309 PHE A C 1
ATOM 2276 O O . PHE A 1 309 ? -18.775 -5.978 -6.508 1.00 95.38 309 PHE A O 1
ATOM 2283 N N . PRO A 1 310 ? -20.943 -5.713 -5.964 1.00 95.06 310 PRO A N 1
ATOM 2284 C CA . PRO A 1 310 ? -21.355 -7.055 -6.387 1.00 95.06 310 PRO A CA 1
ATOM 2285 C C . PRO A 1 310 ? -21.129 -7.345 -7.882 1.00 95.06 310 PRO A C 1
ATOM 2287 O O . PRO A 1 310 ? -21.207 -8.496 -8.300 1.00 95.06 310 PRO A O 1
ATOM 2290 N N . GLY A 1 311 ? -20.844 -6.320 -8.696 1.00 95.50 311 GLY A N 1
ATOM 2291 C CA . GLY A 1 311 ? -20.423 -6.477 -10.092 1.00 95.50 311 GLY A CA 1
ATOM 2292 C C . GLY A 1 311 ? -18.932 -6.802 -10.273 1.00 95.50 311 GLY A C 1
ATOM 2293 O O . GLY A 1 311 ? -18.505 -7.074 -11.397 1.00 95.50 311 GLY A O 1
ATOM 2294 N N . LEU A 1 312 ? -18.129 -6.785 -9.201 1.00 97.69 312 LEU A N 1
ATOM 2295 C CA . LEU A 1 312 ? -16.736 -7.224 -9.235 1.00 97.69 312 LEU A CA 1
ATOM 2296 C C . LEU A 1 312 ? -16.634 -8.742 -9.048 1.00 97.69 312 LEU A C 1
ATOM 2298 O O . LEU A 1 312 ? -17.262 -9.323 -8.167 1.00 97.69 312 LEU A O 1
ATOM 2302 N N . ALA A 1 313 ? -15.765 -9.374 -9.832 1.00 98.00 313 ALA A N 1
ATOM 2303 C CA . ALA A 1 313 ? -15.400 -10.781 -9.693 1.00 98.00 313 ALA A CA 1
ATOM 2304 C C . ALA A 1 313 ? -13.908 -10.941 -9.370 1.00 98.00 313 ALA A C 1
ATOM 2306 O O . ALA A 1 313 ? -13.102 -10.045 -9.612 1.00 98.00 313 ALA A O 1
ATOM 2307 N N . VAL A 1 314 ? -13.499 -12.096 -8.845 1.00 98.31 314 VAL A N 1
ATOM 2308 C CA . VAL A 1 314 ? -12.070 -12.397 -8.670 1.00 98.31 314 VAL A CA 1
ATOM 2309 C C . VAL A 1 314 ? -11.453 -12.754 -10.022 1.00 98.31 314 VAL A C 1
ATOM 2311 O O . VAL A 1 314 ? -11.948 -13.635 -10.723 1.00 98.31 314 VAL A O 1
ATOM 2314 N N . TRP A 1 315 ? -10.340 -12.109 -10.367 1.00 98.12 315 TRP A N 1
ATOM 2315 C CA . TRP A 1 315 ? -9.460 -12.535 -11.451 1.00 98.12 315 TRP A CA 1
ATOM 2316 C C . TRP A 1 315 ? -8.288 -13.328 -10.873 1.00 98.12 315 TRP A C 1
ATOM 2318 O O . TRP A 1 315 ? -7.497 -12.803 -10.091 1.00 98.12 315 TRP A O 1
ATOM 2328 N N . SER A 1 316 ? -8.177 -14.597 -11.262 1.00 95.56 316 SER A N 1
ATOM 2329 C CA . SER A 1 316 ? -7.105 -15.493 -10.828 1.00 95.56 316 SER A CA 1
ATOM 2330 C C . SER A 1 316 ? -6.534 -16.212 -12.044 1.00 95.56 316 SER A C 1
ATOM 2332 O O . SER A 1 316 ? -7.015 -17.268 -12.449 1.00 95.56 316 SER A O 1
ATOM 2334 N N . ASP A 1 317 ? -5.530 -15.595 -12.661 1.00 97.06 317 ASP A N 1
ATOM 2335 C CA . ASP A 1 317 ? -4.761 -16.202 -13.741 1.00 97.06 317 ASP A CA 1
ATOM 2336 C C . ASP A 1 317 ? -3.318 -16.401 -13.254 1.00 97.06 317 ASP A C 1
ATOM 2338 O O . ASP A 1 317 ? -2.686 -15.425 -12.831 1.00 97.06 317 ASP A O 1
ATOM 2342 N N . PRO A 1 318 ? -2.787 -17.637 -13.265 1.00 94.88 318 PRO A N 1
ATOM 2343 C CA . PRO A 1 318 ? -1.427 -17.900 -12.801 1.00 94.88 318 PRO A CA 1
ATOM 2344 C C . PRO A 1 318 ? -0.368 -17.272 -13.718 1.00 94.88 318 PRO A C 1
ATOM 2346 O O . PRO A 1 318 ? 0.778 -17.097 -13.304 1.00 94.88 318 PRO A O 1
ATOM 2349 N N . ASP A 1 319 ? -0.725 -16.927 -14.959 1.00 97.31 319 ASP A N 1
ATOM 2350 C CA . ASP A 1 319 ? 0.166 -16.246 -15.882 1.00 97.31 319 ASP A CA 1
ATOM 2351 C C . ASP A 1 319 ? 0.103 -14.724 -15.680 1.00 97.31 319 ASP A C 1
ATOM 2353 O O . ASP A 1 319 ? -0.837 -14.023 -16.076 1.00 97.31 319 ASP A O 1
ATOM 2357 N N . VAL A 1 320 ? 1.173 -14.188 -15.095 1.00 96.56 320 VAL A N 1
ATOM 2358 C CA . VAL A 1 320 ? 1.332 -12.754 -14.831 1.00 96.56 320 VAL A CA 1
ATOM 2359 C C . VAL A 1 320 ? 1.264 -11.900 -16.102 1.00 96.56 320 VAL A C 1
ATOM 2361 O O . VAL A 1 320 ? 0.739 -10.786 -16.059 1.00 96.56 320 VAL A O 1
ATOM 2364 N N . VAL A 1 321 ? 1.731 -12.418 -17.246 1.00 98.12 321 VAL A N 1
ATOM 2365 C CA . VAL A 1 321 ? 1.664 -11.719 -18.540 1.00 98.12 321 VAL A CA 1
ATOM 2366 C C . VAL A 1 321 ? 0.214 -11.587 -18.972 1.00 98.12 321 VAL A C 1
ATOM 2368 O O . VAL A 1 321 ? -0.219 -10.508 -19.374 1.00 98.12 321 VAL A O 1
ATOM 2371 N N . ARG A 1 322 ? -0.553 -12.671 -18.845 1.00 98.25 322 ARG A N 1
ATOM 2372 C CA . ARG A 1 322 ? -1.967 -12.696 -19.215 1.00 98.25 322 ARG A CA 1
ATOM 2373 C C . ARG A 1 322 ? -2.796 -11.779 -18.315 1.00 98.25 322 ARG A C 1
ATOM 2375 O O . ARG A 1 322 ? -3.664 -11.075 -18.823 1.00 98.25 322 ARG A O 1
ATOM 2382 N N . THR A 1 323 ? -2.471 -11.700 -17.025 1.00 98.44 323 THR A N 1
ATOM 2383 C CA . THR A 1 323 ? -3.081 -10.737 -16.094 1.00 98.44 323 THR A CA 1
ATOM 2384 C C . THR A 1 323 ? -2.818 -9.285 -16.508 1.00 98.44 323 THR A C 1
ATOM 2386 O O . THR A 1 323 ? -3.761 -8.503 -16.603 1.00 98.44 323 THR A O 1
ATOM 2389 N N . ILE A 1 324 ? -1.572 -8.922 -16.840 1.00 98.50 324 ILE A N 1
ATOM 2390 C CA . ILE A 1 324 ? -1.227 -7.576 -17.341 1.00 98.50 324 ILE A CA 1
ATOM 2391 C C . ILE A 1 324 ? -1.962 -7.264 -18.655 1.00 98.50 324 ILE A C 1
ATOM 2393 O O . ILE A 1 324 ? -2.519 -6.176 -18.833 1.00 98.50 324 ILE A O 1
ATOM 2397 N N . GLN A 1 325 ? -1.987 -8.223 -19.584 1.00 98.19 325 GLN A N 1
ATOM 2398 C CA . GLN A 1 325 ? -2.687 -8.086 -20.860 1.00 98.19 325 GLN A CA 1
ATOM 2399 C C . GLN A 1 325 ? -4.188 -7.879 -20.652 1.00 98.19 325 GLN A C 1
ATOM 2401 O O . GLN A 1 325 ? -4.767 -6.997 -21.276 1.00 98.19 325 GLN A O 1
ATOM 2406 N N . PHE A 1 326 ? -4.815 -8.638 -19.758 1.00 98.25 326 PHE A N 1
ATOM 2407 C CA . PHE A 1 326 ? -6.232 -8.489 -19.455 1.00 98.25 326 PHE A CA 1
ATOM 2408 C C . PHE A 1 326 ? -6.534 -7.132 -18.809 1.00 98.25 326 PHE A C 1
ATOM 2410 O O . PHE A 1 326 ? -7.375 -6.379 -19.309 1.00 98.25 326 PHE A O 1
ATOM 2417 N N . ALA A 1 327 ? -5.796 -6.785 -17.752 1.00 98.25 327 ALA A N 1
ATOM 2418 C CA . ALA A 1 327 ? -5.957 -5.538 -17.012 1.00 98.25 327 ALA A CA 1
ATOM 2419 C C . ALA A 1 327 ? -5.823 -4.302 -17.914 1.00 98.25 327 ALA A C 1
ATOM 2421 O O . ALA A 1 327 ? -6.652 -3.398 -17.843 1.00 98.25 327 ALA A O 1
ATOM 2422 N N . SER A 1 328 ? -4.851 -4.301 -18.836 1.00 96.69 328 SER A N 1
ATOM 2423 C CA . SER A 1 328 ? -4.636 -3.197 -19.790 1.00 96.69 328 SER A CA 1
ATOM 2424 C C . SER A 1 328 ? -5.758 -3.009 -20.824 1.00 96.69 328 SER A C 1
ATOM 2426 O O . SER A 1 328 ? -5.693 -2.084 -21.632 1.00 96.69 328 SER A O 1
ATOM 2428 N N . THR A 1 329 ? -6.783 -3.870 -20.826 1.00 95.75 329 THR A N 1
ATOM 2429 C CA . THR A 1 329 ? -7.981 -3.738 -21.678 1.00 95.75 329 THR A CA 1
ATOM 2430 C C . THR A 1 329 ? -9.236 -3.274 -20.935 1.00 95.75 329 THR A C 1
ATOM 2432 O O . THR A 1 329 ? -10.297 -3.138 -21.553 1.00 95.75 329 THR A O 1
ATOM 2435 N N . CYS A 1 330 ? -9.149 -3.074 -19.620 1.00 95.88 330 CYS A N 1
ATOM 2436 C CA . CYS A 1 330 ? -10.250 -2.558 -18.811 1.00 95.88 330 CYS A CA 1
ATOM 2437 C C . CYS A 1 330 ? -10.354 -1.034 -18.970 1.00 95.88 330 CYS A C 1
ATOM 2439 O O . CYS A 1 330 ? -9.341 -0.354 -19.142 1.00 95.88 330 CYS A O 1
ATOM 2441 N N . ARG A 1 331 ? -11.575 -0.487 -18.928 1.00 94.06 331 ARG A N 1
ATOM 2442 C CA . ARG A 1 331 ? -11.826 0.959 -19.095 1.00 94.06 331 ARG A CA 1
ATOM 2443 C C . ARG A 1 331 ? -11.164 1.782 -17.986 1.00 94.06 331 ARG A C 1
ATOM 2445 O O . ARG A 1 331 ? -10.698 2.891 -18.239 1.00 94.06 331 ARG A O 1
ATOM 2452 N N . ALA A 1 332 ? -11.076 1.219 -16.782 1.00 96.50 332 ALA A N 1
ATOM 2453 C CA . ALA A 1 332 ? -10.280 1.763 -15.690 1.00 96.50 332 ALA A CA 1
ATOM 2454 C C . ALA A 1 332 ? -9.403 0.696 -15.032 1.00 96.50 332 ALA A C 1
ATOM 2456 O O . ALA A 1 332 ? -9.754 -0.485 -14.993 1.00 96.50 332 ALA A O 1
ATOM 2457 N N . VAL A 1 333 ? -8.293 1.145 -14.452 1.00 98.44 333 VAL A N 1
ATOM 2458 C CA . VAL A 1 333 ? -7.396 0.333 -13.635 1.00 98.44 333 VAL A CA 1
ATOM 2459 C C . VAL A 1 333 ? -7.146 1.042 -12.306 1.00 98.44 333 VAL A C 1
ATOM 2461 O O . VAL A 1 333 ? -6.713 2.190 -12.279 1.00 98.44 333 VAL A O 1
ATOM 2464 N N . VAL A 1 334 ? -7.390 0.344 -11.201 1.00 98.50 334 VAL A N 1
ATOM 2465 C CA . VAL A 1 334 ? -7.081 0.772 -9.836 1.00 98.50 334 VAL A CA 1
ATOM 2466 C C . VAL A 1 334 ? -5.858 0.002 -9.354 1.00 98.50 334 VAL A C 1
ATOM 2468 O O . VAL A 1 334 ? -5.862 -1.227 -9.292 1.00 98.50 334 VAL A O 1
ATOM 2471 N N . LEU A 1 335 ? -4.799 0.729 -9.019 1.00 98.31 335 LEU A N 1
ATOM 2472 C CA . LEU A 1 335 ? -3.494 0.168 -8.688 1.00 98.31 335 LEU A CA 1
ATOM 2473 C C . LEU A 1 335 ? -3.255 0.116 -7.177 1.00 98.31 335 LEU A C 1
ATOM 2475 O O . LEU A 1 335 ? -3.756 0.956 -6.438 1.00 98.31 335 LEU A O 1
ATOM 2479 N N . SER A 1 336 ? -2.427 -0.824 -6.729 1.00 96.38 336 SER A N 1
ATOM 2480 C CA . SER A 1 336 ? -1.744 -0.777 -5.430 1.00 96.38 336 SER A CA 1
ATOM 2481 C C . SER A 1 336 ? -0.337 -0.184 -5.582 1.00 96.38 336 SER A C 1
ATOM 2483 O O . SER A 1 336 ? 0.138 0.022 -6.700 1.00 96.38 336 SER A O 1
ATOM 2485 N N . HIS A 1 337 ? 0.401 -0.027 -4.482 1.00 93.81 337 HIS A N 1
ATOM 2486 C CA . HIS A 1 337 ? 1.853 0.154 -4.553 1.00 93.81 337 HIS A CA 1
ATOM 2487 C C . HIS A 1 337 ? 2.565 -1.109 -5.089 1.00 93.81 337 HIS A C 1
ATOM 2489 O O . HIS A 1 337 ? 2.043 -2.224 -4.981 1.00 93.81 337 HIS A O 1
ATOM 2495 N N . GLY A 1 338 ? 3.753 -0.926 -5.680 1.00 94.50 338 GLY A N 1
ATOM 2496 C CA . GLY A 1 338 ? 4.612 -1.995 -6.207 1.00 94.50 338 GLY A CA 1
ATOM 2497 C C . GLY A 1 338 ? 4.848 -1.968 -7.727 1.00 94.50 338 GLY A C 1
ATOM 2498 O O . GLY A 1 338 ? 4.065 -1.428 -8.507 1.00 94.50 338 GLY A O 1
ATOM 2499 N N . SER A 1 339 ? 5.949 -2.589 -8.161 1.00 96.12 339 SER A N 1
ATOM 2500 C CA . SER A 1 339 ? 6.415 -2.583 -9.562 1.00 96.12 339 SER A CA 1
ATOM 2501 C C . SER A 1 339 ? 5.463 -3.298 -10.528 1.00 96.12 339 SER A C 1
ATOM 2503 O O . SER A 1 339 ? 5.327 -2.894 -11.684 1.00 96.12 339 SER A O 1
ATOM 2505 N N . PHE A 1 340 ? 4.757 -4.332 -10.061 1.00 97.31 340 PHE A N 1
ATOM 2506 C CA . PHE A 1 340 ? 3.756 -5.038 -10.863 1.00 97.31 340 PHE A CA 1
ATOM 2507 C C . PHE A 1 340 ? 2.553 -4.138 -11.191 1.00 97.31 340 PHE A C 1
ATOM 2509 O O . PHE A 1 340 ? 2.178 -4.024 -12.355 1.00 97.31 340 PHE A O 1
ATOM 2516 N N . SER A 1 341 ? 2.028 -3.400 -10.207 1.00 97.81 341 SER A N 1
ATOM 2517 C CA . SER A 1 341 ? 0.976 -2.395 -10.421 1.00 97.81 341 SER A CA 1
ATOM 2518 C C . SER A 1 341 ? 1.420 -1.294 -11.380 1.00 97.81 341 SER A C 1
ATOM 2520 O O . SER A 1 341 ? 0.698 -0.962 -12.317 1.00 97.81 341 SER A O 1
ATOM 2522 N N . ALA A 1 342 ? 2.631 -0.761 -11.193 1.00 97.94 342 ALA A N 1
ATOM 2523 C CA . ALA A 1 342 ? 3.185 0.247 -12.094 1.00 97.94 342 ALA A CA 1
ATOM 2524 C C . ALA A 1 342 ? 3.310 -0.282 -13.536 1.00 97.94 342 ALA A C 1
ATOM 2526 O O . ALA A 1 342 ? 3.043 0.452 -14.486 1.00 97.94 342 ALA A O 1
ATOM 2527 N N . THR A 1 343 ? 3.660 -1.562 -13.708 1.00 98.38 343 THR A N 1
ATOM 2528 C CA . THR A 1 343 ? 3.708 -2.228 -15.021 1.00 98.38 343 THR A CA 1
ATOM 2529 C C . THR A 1 343 ? 2.323 -2.295 -15.666 1.00 98.38 343 THR A C 1
ATOM 2531 O O . THR A 1 343 ? 2.187 -1.932 -16.833 1.00 98.38 343 THR A O 1
ATOM 2534 N N . ILE A 1 344 ? 1.288 -2.692 -14.912 1.00 98.56 344 ILE A N 1
ATOM 2535 C CA . ILE A 1 344 ? -0.100 -2.697 -15.403 1.00 98.56 344 ILE A CA 1
ATOM 2536 C C . ILE A 1 344 ? -0.499 -1.290 -15.860 1.00 98.56 344 ILE A C 1
ATOM 2538 O O . ILE A 1 344 ? -0.931 -1.122 -16.999 1.00 98.56 344 ILE A O 1
ATOM 2542 N N . GLY A 1 345 ? -0.314 -0.277 -15.008 1.00 98.12 345 GLY A N 1
ATOM 2543 C CA . GLY A 1 345 ? -0.683 1.103 -15.327 1.00 98.12 345 GLY A CA 1
ATOM 2544 C C . GLY A 1 345 ? 0.030 1.639 -16.569 1.00 98.12 345 GLY A C 1
ATOM 2545 O O . GLY A 1 345 ? -0.587 2.292 -17.406 1.00 98.12 345 GLY A O 1
ATOM 2546 N N . ASN A 1 346 ? 1.321 1.337 -16.733 1.00 98.12 346 ASN A N 1
ATOM 2547 C CA . ASN A 1 346 ? 2.096 1.793 -17.889 1.00 98.12 346 ASN A CA 1
ATOM 2548 C C . ASN A 1 346 ? 1.670 1.149 -19.216 1.00 98.12 346 ASN A C 1
ATOM 2550 O O . ASN A 1 346 ? 1.900 1.742 -20.267 1.00 98.12 346 ASN A O 1
ATOM 2554 N N . LEU A 1 347 ? 1.061 -0.039 -19.178 1.00 98.06 347 LEU A N 1
ATOM 2555 C CA . LEU A 1 347 ? 0.551 -0.733 -20.365 1.00 98.06 347 LEU A CA 1
ATOM 2556 C C . LEU A 1 347 ? -0.947 -0.496 -20.602 1.00 98.06 347 LEU A C 1
ATOM 2558 O O . LEU A 1 347 ? -1.451 -0.800 -21.682 1.00 98.06 347 LEU A O 1
ATOM 2562 N N . ALA A 1 348 ? -1.657 0.086 -19.635 1.00 96.62 348 ALA A N 1
ATOM 2563 C CA . ALA A 1 348 ? -3.061 0.474 -19.726 1.00 96.62 348 ALA A CA 1
ATOM 2564 C C . ALA A 1 348 ? -3.233 1.813 -20.476 1.00 96.62 348 ALA A C 1
ATOM 2566 O O . ALA A 1 348 ? -3.779 2.775 -19.944 1.00 96.62 348 ALA A O 1
ATOM 2567 N N . PHE A 1 349 ? -2.727 1.889 -21.714 1.00 94.50 349 PHE A N 1
ATOM 2568 C CA . PHE A 1 349 ? -2.577 3.140 -22.480 1.00 94.50 349 PHE A CA 1
ATOM 2569 C C . PHE A 1 349 ? -3.861 3.952 -22.651 1.00 94.50 349 PHE A C 1
ATOM 2571 O O . PHE A 1 349 ? -3.801 5.178 -22.706 1.00 94.50 349 PHE A O 1
ATOM 2578 N N . ASP A 1 350 ? -4.989 3.261 -22.786 1.00 90.75 350 ASP A N 1
ATOM 2579 C CA . ASP A 1 350 ? -6.292 3.870 -23.043 1.00 90.75 350 ASP A CA 1
ATOM 2580 C C . ASP A 1 350 ? -7.129 4.016 -21.765 1.00 90.75 350 ASP A C 1
ATOM 2582 O O . ASP A 1 350 ? -8.141 4.708 -21.777 1.00 90.75 350 ASP A O 1
ATOM 2586 N N . SER A 1 351 ? -6.734 3.363 -20.669 1.00 93.88 351 SER A N 1
ATOM 2587 C CA . SER A 1 351 ? -7.528 3.278 -19.445 1.00 93.88 351 SER A CA 1
ATOM 2588 C C . SER A 1 351 ? -7.421 4.543 -18.597 1.00 93.88 351 SER A C 1
ATOM 2590 O O . SER A 1 351 ? -6.393 5.219 -18.573 1.00 93.88 351 SER A O 1
ATOM 2592 N N . LEU A 1 352 ? -8.453 4.805 -17.795 1.00 94.94 352 LEU A N 1
ATOM 2593 C CA . LEU A 1 352 ? -8.310 5.671 -16.627 1.00 94.94 352 LEU A CA 1
ATOM 2594 C C . LEU A 1 352 ? -7.492 4.929 -15.565 1.00 94.94 352 LEU A C 1
ATOM 2596 O O . LEU A 1 352 ? -7.893 3.856 -15.114 1.00 94.94 352 LEU A O 1
ATOM 2600 N N . VAL A 1 353 ? -6.340 5.475 -15.179 1.00 97.75 353 VAL A N 1
ATOM 2601 C CA . VAL A 1 353 ? -5.451 4.843 -14.194 1.00 97.75 353 VAL A CA 1
ATOM 2602 C C . VAL A 1 353 ? -5.531 5.587 -12.868 1.00 97.75 353 VAL A C 1
ATOM 2604 O O . VAL A 1 353 ? -5.187 6.766 -12.792 1.00 97.75 353 VAL A O 1
ATOM 2607 N N . TYR A 1 354 ? -5.947 4.879 -11.822 1.00 97.94 354 TYR A N 1
ATOM 2608 C CA . TYR A 1 354 ? -6.038 5.372 -10.451 1.00 97.94 354 TYR A CA 1
ATOM 2609 C C . TYR A 1 354 ? -4.934 4.755 -9.595 1.00 97.94 354 TYR A C 1
ATOM 2611 O O . TYR A 1 354 ? -4.701 3.545 -9.657 1.00 97.94 354 TYR A O 1
ATOM 2619 N N . TYR A 1 355 ? -4.263 5.572 -8.785 1.00 97.50 355 TYR A N 1
ATOM 2620 C CA . TYR A 1 355 ? -3.177 5.125 -7.910 1.00 97.50 355 TYR A CA 1
ATOM 2621 C C . TYR A 1 355 ? -3.268 5.760 -6.510 1.00 97.50 355 TYR A C 1
ATOM 2623 O O . TYR A 1 355 ? -3.845 6.846 -6.374 1.00 97.50 355 TYR A O 1
ATOM 2631 N N . PRO A 1 356 ? -2.727 5.108 -5.462 1.00 95.12 356 PRO A N 1
ATOM 2632 C CA . PRO A 1 356 ? -2.769 5.631 -4.100 1.00 95.12 356 PRO A CA 1
ATOM 2633 C C . PRO A 1 356 ? -1.694 6.704 -3.880 1.00 95.12 356 PRO A C 1
ATOM 2635 O O . PRO A 1 356 ? -0.620 6.624 -4.487 1.00 95.12 356 PRO A O 1
ATOM 2638 N N . PRO A 1 357 ? -1.932 7.696 -3.001 1.00 91.75 357 PRO A N 1
ATOM 2639 C CA . PRO A 1 357 ? -0.893 8.635 -2.609 1.00 91.75 357 PRO A CA 1
ATOM 2640 C C . PRO A 1 357 ? 0.245 7.890 -1.915 1.00 91.75 357 PRO A C 1
ATOM 2642 O O . PRO A 1 357 ? 0.038 6.869 -1.262 1.00 91.75 357 PRO A O 1
ATOM 2645 N N . TYR A 1 358 ? 1.451 8.433 -2.019 1.00 86.19 358 TYR A N 1
ATOM 2646 C CA . TYR A 1 358 ? 2.564 7.939 -1.226 1.00 86.19 358 TYR A CA 1
ATOM 2647 C C . TYR A 1 358 ? 2.335 8.221 0.264 1.00 86.19 358 TYR A C 1
ATOM 2649 O O . TYR A 1 358 ? 1.797 9.284 0.594 1.00 86.19 358 TYR A O 1
ATOM 2657 N N . PRO A 1 359 ? 2.736 7.308 1.168 1.00 78.81 359 PRO A N 1
ATOM 2658 C CA . PRO A 1 359 ? 2.683 7.576 2.597 1.00 78.81 359 PRO A CA 1
ATOM 2659 C C . PRO A 1 359 ? 3.497 8.835 2.925 1.00 78.81 359 PRO A C 1
ATOM 2661 O O . PRO A 1 359 ? 4.550 9.080 2.330 1.00 78.81 359 PRO A O 1
ATOM 2664 N N . ALA A 1 360 ? 3.000 9.648 3.861 1.00 70.38 360 ALA A N 1
ATOM 2665 C CA . ALA A 1 360 ? 3.741 10.804 4.352 1.00 70.38 360 ALA A CA 1
ATOM 2666 C C . ALA A 1 360 ? 5.094 10.346 4.932 1.00 70.38 360 ALA A C 1
ATOM 2668 O O . ALA A 1 360 ? 5.188 9.300 5.581 1.00 70.38 360 ALA A O 1
ATOM 2669 N N . ALA A 1 361 ? 6.154 11.111 4.665 1.00 57.62 361 ALA A N 1
ATOM 2670 C CA . ALA A 1 361 ? 7.493 10.837 5.184 1.00 57.62 361 ALA A CA 1
ATOM 2671 C C . ALA A 1 361 ? 7.462 10.660 6.722 1.00 57.62 361 ALA A C 1
ATOM 2673 O O . ALA A 1 361 ? 6.702 11.371 7.382 1.00 57.62 361 ALA A O 1
ATOM 2674 N N . PRO A 1 362 ? 8.265 9.749 7.312 1.00 48.41 362 PRO A N 1
ATOM 2675 C CA . PRO A 1 362 ? 9.496 9.169 6.772 1.00 48.41 362 PRO A CA 1
ATOM 2676 C C . PRO A 1 362 ? 9.371 7.706 6.323 1.00 48.41 362 PRO A C 1
ATOM 2678 O O . PRO A 1 362 ? 10.385 7.014 6.270 1.00 48.41 362 PRO A O 1
ATOM 2681 N N . ALA A 1 363 ? 8.166 7.205 6.027 1.00 59.25 363 ALA A N 1
ATOM 2682 C CA . ALA A 1 363 ? 7.990 5.816 5.608 1.00 59.25 363 ALA A CA 1
ATOM 2683 C C . ALA A 1 363 ? 8.608 5.596 4.212 1.00 59.25 363 ALA A C 1
ATOM 2685 O O . ALA A 1 363 ? 7.944 5.703 3.181 1.00 59.25 363 ALA A O 1
ATOM 2686 N N . GLN A 1 364 ? 9.923 5.371 4.180 1.00 62.97 364 GLN A N 1
ATOM 2687 C CA . GLN A 1 364 ? 10.684 5.130 2.968 1.00 62.97 364 GLN A CA 1
ATOM 2688 C C . GLN A 1 364 ? 10.164 3.837 2.344 1.00 62.97 364 GLN A C 1
ATOM 2690 O O . GLN A 1 364 ? 10.391 2.744 2.861 1.00 62.97 364 GLN A O 1
ATOM 2695 N N . MET A 1 365 ? 9.443 3.960 1.233 1.00 74.12 365 MET A N 1
ATOM 2696 C CA . MET A 1 365 ? 9.119 2.794 0.422 1.00 74.12 365 MET A CA 1
ATOM 2697 C C . MET A 1 365 ? 10.401 2.228 -0.185 1.00 74.12 365 MET A C 1
ATOM 2699 O O . MET A 1 365 ? 11.379 2.939 -0.414 1.00 74.12 365 MET A O 1
ATOM 2703 N N . TRP A 1 366 ? 10.373 0.939 -0.509 1.00 82.25 366 TRP A N 1
ATOM 2704 C CA . TRP A 1 366 ? 11.503 0.226 -1.106 1.00 82.25 366 TRP A CA 1
ATOM 2705 C C . TRP A 1 366 ? 11.752 0.580 -2.586 1.00 82.25 366 TRP A C 1
ATOM 2707 O O . TRP A 1 366 ? 12.603 -0.029 -3.228 1.00 82.25 366 TRP A O 1
ATOM 2717 N N . PHE A 1 367 ? 10.993 1.525 -3.148 1.00 85.75 367 PHE A N 1
ATOM 2718 C CA . PHE A 1 367 ? 11.059 1.953 -4.544 1.00 85.75 367 PHE A CA 1
ATOM 2719 C C . PHE A 1 367 ? 10.879 3.476 -4.666 1.00 85.75 367 PHE A C 1
ATOM 2721 O O . PHE A 1 367 ? 10.389 4.130 -3.744 1.00 85.75 367 PHE A O 1
ATOM 2728 N N . GLY A 1 368 ? 11.290 4.039 -5.808 1.00 90.25 368 GLY A N 1
ATOM 2729 C CA . GLY A 1 368 ? 11.145 5.467 -6.117 1.00 90.25 368 GLY A CA 1
ATOM 2730 C C . GLY A 1 368 ? 9.724 5.875 -6.536 1.00 90.25 368 GLY A C 1
ATOM 2731 O O . GLY A 1 368 ? 8.748 5.181 -6.281 1.00 90.25 368 GLY A O 1
ATOM 2732 N N . ASP A 1 369 ? 9.567 7.022 -7.197 1.00 93.31 369 ASP A N 1
ATOM 2733 C CA . ASP A 1 369 ? 8.250 7.447 -7.686 1.00 93.31 369 ASP A CA 1
ATOM 2734 C C . ASP A 1 369 ? 7.916 6.783 -9.037 1.00 93.31 369 ASP A C 1
ATOM 2736 O O . ASP A 1 369 ? 8.402 7.205 -10.089 1.00 93.31 369 ASP A O 1
ATOM 2740 N N . MET A 1 370 ? 7.077 5.742 -9.014 1.00 95.50 370 MET A N 1
ATOM 2741 C CA . MET A 1 370 ? 6.617 5.015 -10.210 1.00 95.50 370 MET A CA 1
ATOM 2742 C C . MET A 1 370 ? 5.201 5.374 -10.677 1.00 95.50 370 MET A C 1
ATOM 2744 O O . MET A 1 370 ? 4.788 4.930 -11.748 1.00 95.50 370 MET A O 1
ATOM 2748 N N . PHE A 1 371 ? 4.450 6.147 -9.892 1.00 95.81 371 PHE A N 1
ATOM 2749 C CA . PHE A 1 371 ? 3.009 6.324 -10.092 1.00 95.81 371 PHE A CA 1
ATOM 2750 C C . PHE A 1 371 ? 2.589 7.745 -10.478 1.00 95.81 371 PHE A C 1
ATOM 2752 O O . PHE A 1 371 ? 1.510 7.913 -11.040 1.00 95.81 371 PHE A O 1
ATOM 2759 N N . THR A 1 372 ? 3.418 8.769 -10.245 1.00 95.38 372 THR A N 1
ATOM 2760 C CA . THR A 1 372 ? 3.059 10.158 -10.587 1.00 95.38 372 THR A CA 1
ATOM 2761 C C . THR A 1 372 ? 3.245 10.441 -12.080 1.00 95.38 372 THR A C 1
ATOM 2763 O O . THR A 1 372 ? 4.150 11.175 -12.488 1.00 95.38 372 THR A O 1
ATOM 2766 N N . MET A 1 373 ? 2.413 9.810 -12.908 1.00 96.62 373 MET A N 1
ATOM 2767 C CA . MET A 1 373 ? 2.482 9.875 -14.366 1.00 96.62 373 MET A CA 1
ATOM 2768 C C . MET A 1 373 ? 1.471 10.880 -14.941 1.00 96.62 373 MET A C 1
ATOM 2770 O O . MET A 1 373 ? 0.379 11.045 -14.390 1.00 96.62 373 MET A O 1
ATOM 2774 N N . PRO A 1 374 ? 1.784 11.542 -16.072 1.00 95.56 374 PRO A N 1
ATOM 2775 C CA . PRO A 1 374 ? 0.834 12.420 -16.747 1.00 95.56 374 PRO A CA 1
ATOM 2776 C C . PRO A 1 374 ? -0.467 11.691 -17.117 1.00 95.56 374 PRO A C 1
ATOM 2778 O O . PRO A 1 374 ? -0.444 10.688 -17.832 1.00 95.56 374 PRO A O 1
ATOM 2781 N N . GLY A 1 375 ? -1.600 12.229 -16.660 1.00 93.56 375 GLY A N 1
ATOM 2782 C CA . GLY A 1 375 ? -2.940 11.695 -16.927 1.00 93.56 375 GLY A CA 1
ATOM 2783 C C . GLY A 1 375 ? -3.421 10.620 -15.947 1.00 93.56 375 GLY A C 1
ATOM 2784 O O . GLY A 1 375 ? -4.575 10.215 -16.037 1.00 93.56 375 GLY A O 1
ATOM 2785 N N . TRP A 1 376 ? -2.584 10.168 -15.009 1.00 96.81 376 TRP A N 1
ATOM 2786 C CA . TRP A 1 376 ? -3.027 9.272 -13.938 1.00 96.81 376 TRP A CA 1
ATOM 2787 C C . TRP A 1 376 ? -3.672 10.070 -12.806 1.00 96.81 376 TRP A C 1
ATOM 2789 O O . TRP A 1 376 ? -3.294 11.209 -12.529 1.00 96.81 376 TRP A O 1
ATOM 2799 N N . VAL A 1 377 ? -4.641 9.458 -12.131 1.00 96.12 377 VAL A N 1
ATOM 2800 C CA . VAL A 1 377 ? -5.420 10.088 -11.066 1.00 96.12 377 VAL A CA 1
ATOM 2801 C C . VAL A 1 377 ? -4.959 9.549 -9.716 1.00 96.12 377 VAL A C 1
ATOM 2803 O O . VAL A 1 377 ? -5.192 8.389 -9.377 1.00 96.12 377 VAL A O 1
ATOM 2806 N N . CYS A 1 378 ? -4.329 10.411 -8.920 1.00 95.94 378 CYS A N 1
ATOM 2807 C CA . CYS A 1 378 ? -4.064 10.104 -7.520 1.00 95.94 378 CYS A CA 1
ATOM 2808 C C . CYS A 1 378 ? -5.391 10.108 -6.757 1.00 95.94 378 CYS A C 1
ATOM 2810 O O . CYS A 1 378 ? -6.060 11.142 -6.675 1.00 95.94 378 CYS A O 1
ATOM 2812 N N . VAL A 1 379 ? -5.780 8.965 -6.202 1.00 94.06 379 VAL A N 1
ATOM 2813 C CA . VAL A 1 379 ? -6.963 8.864 -5.350 1.00 94.06 379 VAL A CA 1
ATOM 2814 C C . VAL A 1 379 ? -6.484 8.906 -3.918 1.00 94.06 379 VAL A C 1
ATOM 2816 O O . VAL A 1 379 ? -6.091 7.894 -3.344 1.00 94.06 379 VAL A O 1
ATOM 2819 N N . THR A 1 380 ? -6.526 10.092 -3.322 1.00 86.31 380 THR A N 1
ATOM 2820 C CA . THR A 1 380 ? -6.370 10.189 -1.877 1.00 86.31 380 THR A CA 1
ATOM 2821 C C . THR A 1 380 ? -7.529 9.439 -1.231 1.00 86.31 380 THR A C 1
ATOM 2823 O O . THR A 1 380 ? -8.692 9.618 -1.613 1.00 86.31 380 THR A O 1
ATOM 2826 N N . ALA A 1 381 ? -7.233 8.580 -0.253 1.00 66.19 381 ALA A N 1
ATOM 2827 C CA . ALA A 1 381 ? -8.251 8.159 0.703 1.00 66.19 381 ALA A CA 1
ATOM 2828 C C . ALA A 1 381 ? -8.927 9.428 1.267 1.00 66.19 381 ALA A C 1
ATOM 2830 O O . ALA A 1 381 ? -8.320 10.507 1.228 1.00 66.19 381 ALA A O 1
ATOM 2831 N N . PRO A 1 382 ? -10.187 9.372 1.741 1.00 57.66 382 PRO A N 1
ATOM 2832 C CA . PRO A 1 382 ? -10.676 10.499 2.523 1.00 57.66 382 PRO A CA 1
ATOM 2833 C C . PRO A 1 382 ? -9.639 10.700 3.620 1.00 57.66 382 PRO A C 1
ATOM 2835 O O . PRO A 1 382 ? -9.132 9.706 4.147 1.00 57.66 382 PRO A O 1
ATOM 2838 N N . GLU A 1 383 ? -9.359 11.940 4.010 1.00 50.22 383 GLU A N 1
ATOM 2839 C CA . GLU A 1 383 ? -9.145 12.120 5.440 1.00 50.22 383 GLU A CA 1
ATOM 2840 C C . GLU A 1 383 ? -10.384 11.486 6.060 1.00 50.22 383 GLU A C 1
ATOM 2842 O O . GLU A 1 383 ? -11.492 11.999 5.872 1.00 50.22 383 GLU A O 1
ATOM 2847 N N . ALA A 1 384 ? -10.245 10.259 6.581 1.00 49.62 384 ALA A N 1
ATOM 2848 C CA . ALA A 1 384 ? -11.358 9.572 7.204 1.00 49.62 384 ALA A CA 1
ATOM 2849 C C . ALA A 1 384 ? -11.958 10.609 8.153 1.00 49.62 384 ALA A C 1
ATOM 2851 O O . ALA A 1 384 ? -11.170 11.266 8.848 1.00 49.62 384 ALA A O 1
ATOM 2852 N N . PRO A 1 385 ? -13.285 10.850 8.109 1.00 50.72 385 PRO A N 1
ATOM 2853 C CA . PRO A 1 385 ? -13.877 11.877 8.951 1.00 50.72 385 PRO A CA 1
ATOM 2854 C C . PRO A 1 385 ? -13.326 11.653 10.352 1.00 50.72 385 PRO A C 1
ATOM 2856 O O . PRO A 1 385 ? -13.371 10.495 10.773 1.00 50.72 385 PRO A O 1
ATOM 2859 N N . PRO A 1 386 ? -12.727 12.675 10.993 1.00 57.62 386 PRO A N 1
ATOM 2860 C CA . PRO A 1 386 ? -11.933 12.537 12.195 1.00 57.62 386 PRO A CA 1
ATOM 2861 C C . PRO A 1 386 ? -12.406 11.417 13.090 1.00 57.62 386 PRO A C 1
ATOM 2863 O O . PRO A 1 386 ? -13.370 11.565 13.842 1.00 57.62 386 PRO A O 1
ATOM 2866 N N . VAL A 1 387 ? -11.764 10.257 12.968 1.00 69.81 387 VAL A N 1
ATOM 2867 C CA . VAL A 1 387 ? -12.103 9.144 13.830 1.00 69.81 387 VAL A CA 1
ATOM 2868 C C . VAL A 1 387 ? -11.484 9.522 15.158 1.00 69.81 387 VAL A C 1
ATOM 2870 O O . VAL A 1 387 ? -10.272 9.398 15.337 1.00 69.81 387 VAL A O 1
ATOM 2873 N N . ALA A 1 388 ? -12.312 10.087 16.038 1.00 84.81 388 ALA A N 1
ATOM 2874 C CA . ALA A 1 388 ? -11.870 10.558 17.336 1.00 84.81 388 ALA A CA 1
ATOM 2875 C C . ALA A 1 388 ? -11.055 9.442 18.011 1.00 84.81 388 ALA A C 1
ATOM 2877 O O . ALA A 1 388 ? -11.498 8.283 18.006 1.00 84.81 388 ALA A O 1
ATOM 2878 N N . PRO A 1 389 ? -9.860 9.755 18.544 1.00 91.19 389 PRO A N 1
ATOM 2879 C CA . PRO A 1 389 ? -9.020 8.736 19.142 1.00 91.19 389 PRO A CA 1
ATOM 2880 C C . PRO A 1 389 ? -9.745 8.101 20.329 1.00 91.19 389 PRO A C 1
ATOM 2882 O O . PRO A 1 389 ? -10.403 8.790 21.118 1.00 91.19 389 PRO A O 1
ATOM 2885 N N . LEU A 1 390 ? -9.599 6.785 20.479 1.00 94.50 390 LEU A N 1
ATOM 2886 C CA . LEU A 1 390 ? -10.018 6.113 21.702 1.00 94.50 390 LEU A CA 1
ATOM 2887 C C . LEU A 1 390 ? -9.100 6.566 22.829 1.00 94.50 390 LEU A C 1
ATOM 2889 O O . LEU A 1 390 ? -7.877 6.516 22.710 1.00 94.50 390 LEU A O 1
ATOM 2893 N N . LYS A 1 391 ? -9.702 7.003 23.931 1.00 95.19 391 LYS A N 1
ATOM 2894 C CA . LYS A 1 391 ? -8.977 7.506 25.095 1.00 95.19 391 LYS A CA 1
ATOM 2895 C C . LYS A 1 391 ? -8.798 6.359 26.083 1.00 95.19 391 LYS A C 1
ATOM 2897 O O . LYS A 1 391 ? -9.784 5.723 26.459 1.00 95.19 391 LYS A O 1
ATOM 2902 N N . ILE A 1 392 ? -7.572 6.053 26.490 1.00 95.69 392 ILE A N 1
ATOM 2903 C CA . ILE A 1 392 ? -7.282 4.901 27.360 1.00 95.69 392 ILE A CA 1
ATOM 2904 C C . ILE A 1 392 ? -6.413 5.346 28.532 1.00 95.69 392 ILE A C 1
ATOM 2906 O O . ILE A 1 392 ? -5.335 5.892 28.334 1.00 95.69 392 ILE A O 1
ATOM 2910 N N . SER A 1 393 ? -6.859 5.101 29.764 1.00 94.94 393 SER A N 1
ATOM 2911 C CA . SER A 1 393 ? -6.036 5.362 30.947 1.00 94.94 393 SER A CA 1
ATOM 2912 C C . SER A 1 393 ? -4.861 4.386 31.021 1.00 94.94 393 SER A C 1
ATOM 2914 O O . SER A 1 393 ? -5.044 3.185 30.809 1.00 94.94 393 SER A O 1
ATOM 2916 N N . LEU A 1 394 ? -3.684 4.884 31.401 1.00 94.75 394 LEU A N 1
ATOM 2917 C CA . LEU A 1 394 ? -2.559 4.080 31.904 1.00 94.75 394 LEU A CA 1
ATOM 2918 C C . LEU A 1 394 ? -2.431 4.165 33.436 1.00 94.75 394 LEU A C 1
ATOM 2920 O O . LEU A 1 394 ? -1.405 3.802 34.009 1.00 94.75 394 LEU A O 1
ATOM 2924 N N . GLY A 1 395 ? -3.481 4.641 34.109 1.00 90.38 395 GLY A N 1
ATOM 2925 C CA . GLY A 1 395 ? -3.517 4.804 35.557 1.00 90.38 395 GLY A CA 1
ATOM 2926 C C . GLY A 1 395 ? -2.707 6.002 36.047 1.00 90.38 395 GLY A C 1
ATOM 2927 O O . GLY A 1 395 ? -2.331 6.903 35.281 1.00 90.38 395 GLY A O 1
ATOM 2928 N N . GLY A 1 396 ? -2.486 6.033 37.362 1.00 85.25 396 GLY A N 1
ATOM 2929 C CA . GLY A 1 396 ? -1.686 7.069 37.994 1.00 85.25 396 GLY A CA 1
ATOM 2930 C C . GLY A 1 396 ? -2.119 7.576 39.339 1.00 85.25 396 GLY A C 1
ATOM 2931 O O . GLY A 1 396 ? -3.138 7.168 39.894 1.00 85.25 396 GLY A O 1
ATOM 2932 N N . VAL A 1 397 ? -1.351 8.538 39.841 1.00 72.50 397 VAL A N 1
ATOM 2933 C CA . VAL A 1 397 ? -1.767 9.301 41.011 1.00 72.50 397 VAL A CA 1
ATOM 2934 C C . VAL A 1 397 ? -2.941 10.190 40.595 1.00 72.50 397 VAL A C 1
ATOM 2936 O O . VAL A 1 397 ? -2.864 10.928 39.618 1.00 72.50 397 VAL A O 1
ATOM 2939 N N . GLY A 1 398 ? -4.074 10.051 41.290 1.00 75.44 398 GLY A N 1
ATOM 2940 C CA . GLY A 1 398 ? -5.347 10.641 40.858 1.00 75.44 398 GLY A CA 1
ATOM 2941 C C . GLY A 1 398 ? -6.168 9.759 39.909 1.00 75.44 398 GLY A C 1
ATOM 2942 O O . GLY A 1 398 ? -7.097 10.257 39.277 1.00 75.44 398 GLY A O 1
ATOM 2943 N N . GLY A 1 399 ? -5.884 8.451 39.834 1.00 76.56 399 GLY A N 1
ATOM 2944 C CA . GLY A 1 399 ? -6.574 7.500 38.951 1.00 76.56 399 GLY A CA 1
ATOM 2945 C C . GLY A 1 399 ? -8.111 7.554 38.986 1.00 76.56 399 GLY A C 1
ATOM 2946 O O . GLY A 1 399 ? -8.737 7.300 37.959 1.00 76.56 399 GLY A O 1
ATOM 2947 N N . CYS A 1 400 ? -8.726 7.944 40.111 1.00 82.44 400 CYS A N 1
ATOM 2948 C CA . CYS A 1 400 ? -10.173 8.172 40.203 1.00 82.44 400 CYS A CA 1
ATOM 2949 C C . CYS A 1 400 ? -10.645 9.353 39.341 1.00 82.44 400 CYS A C 1
ATOM 2951 O O . CYS A 1 400 ? -11.568 9.192 38.547 1.00 82.44 400 CYS A O 1
ATOM 2953 N N . ALA A 1 401 ? -9.988 10.511 39.458 1.00 87.94 401 ALA A N 1
ATOM 2954 C CA . ALA A 1 401 ? -10.327 11.709 38.693 1.00 87.94 401 ALA A CA 1
ATOM 2955 C C . ALA A 1 401 ? -10.066 11.505 37.194 1.00 87.94 401 ALA A C 1
ATOM 2957 O O . ALA A 1 401 ? -10.882 11.897 36.365 1.00 87.94 401 ALA A O 1
ATOM 2958 N N . LEU A 1 402 ? -8.976 10.813 36.840 1.00 89.75 402 LEU A N 1
ATOM 2959 C CA . LEU A 1 402 ? -8.689 10.449 35.451 1.00 89.75 402 LEU A CA 1
ATOM 2960 C C . LEU A 1 402 ? -9.752 9.507 34.871 1.00 89.75 402 LEU A C 1
ATOM 2962 O O . LEU A 1 402 ? -10.262 9.742 33.776 1.00 89.75 402 LEU A O 1
ATOM 2966 N N . ALA A 1 403 ? -10.120 8.455 35.604 1.00 89.00 403 ALA A N 1
ATOM 2967 C CA . ALA A 1 403 ? -11.157 7.530 35.161 1.00 89.00 403 ALA A CA 1
ATOM 2968 C C . ALA A 1 403 ? -12.544 8.196 35.093 1.00 89.00 403 ALA A C 1
ATOM 2970 O O . ALA A 1 403 ? -13.363 7.842 34.247 1.00 89.00 403 ALA A O 1
ATOM 2971 N N . GLU A 1 404 ? -12.833 9.164 35.962 1.00 92.25 404 GLU A N 1
ATOM 2972 C CA . GLU A 1 404 ? -14.045 9.982 35.892 1.00 92.25 404 GLU A CA 1
ATOM 2973 C C . GLU A 1 404 ? -14.042 10.914 34.675 1.00 92.25 404 GLU A C 1
ATOM 2975 O O . GLU A 1 404 ? -15.009 10.918 33.912 1.00 92.25 404 GLU A O 1
ATOM 2980 N N . ALA A 1 405 ? -12.928 11.607 34.423 1.00 92.75 405 ALA A N 1
ATOM 2981 C CA . ALA A 1 405 ? -12.750 12.464 33.255 1.00 92.75 405 ALA A CA 1
ATOM 2982 C C . ALA A 1 405 ? -12.968 11.688 31.950 1.00 92.75 405 ALA A C 1
ATOM 2984 O O . ALA A 1 405 ? -13.725 12.132 31.085 1.00 92.75 405 ALA A O 1
ATOM 2985 N N . LEU A 1 406 ? -12.363 10.502 31.835 1.00 91.81 406 LEU A N 1
ATOM 2986 C CA . LEU A 1 406 ? -12.509 9.628 30.672 1.00 91.81 406 LEU A CA 1
ATOM 2987 C C . LEU A 1 406 ? -13.943 9.113 30.508 1.00 91.81 406 LEU A C 1
ATOM 2989 O O . LEU A 1 406 ? -14.475 9.170 29.400 1.00 91.81 406 LEU A O 1
ATOM 2993 N N . ARG A 1 407 ? -14.605 8.673 31.587 1.00 89.31 407 ARG A N 1
ATOM 2994 C CA . ARG A 1 407 ? -16.001 8.198 31.523 1.00 89.31 407 ARG A CA 1
ATOM 2995 C C . ARG A 1 407 ? -16.984 9.287 31.112 1.00 89.31 407 ARG A C 1
ATOM 2997 O O . ARG A 1 407 ? -17.916 8.987 30.379 1.00 89.31 407 ARG A O 1
ATOM 3004 N N . GLY A 1 408 ? -16.759 10.537 31.521 1.00 87.31 408 GLY A N 1
ATOM 3005 C CA . GLY A 1 408 ? -17.560 11.672 31.048 1.00 87.31 408 GLY A CA 1
ATOM 3006 C C . GLY A 1 408 ? -17.434 11.942 29.541 1.00 87.31 408 GLY A C 1
ATOM 3007 O O . GLY A 1 408 ? -18.194 12.736 29.003 1.00 87.31 408 GLY A O 1
ATOM 3008 N N . ALA A 1 409 ? -16.507 11.267 28.854 1.00 83.62 409 ALA A N 1
ATOM 3009 C CA . ALA A 1 409 ? -16.373 11.258 27.402 1.00 83.62 409 ALA A CA 1
ATOM 3010 C C . ALA A 1 409 ? -16.856 9.935 26.761 1.00 83.62 409 ALA A C 1
ATOM 3012 O O . ALA A 1 409 ? -16.307 9.532 25.734 1.00 83.62 409 ALA A O 1
ATOM 3013 N N . ASP A 1 410 ? -17.829 9.252 27.384 1.00 86.12 410 ASP A N 1
ATOM 3014 C CA . ASP A 1 410 ? -18.439 7.978 26.947 1.00 86.12 410 ASP A CA 1
ATOM 3015 C C . ASP A 1 410 ? -17.446 6.825 26.733 1.00 86.12 410 ASP A C 1
ATOM 3017 O O . ASP A 1 410 ? -17.634 5.909 25.929 1.00 86.12 410 ASP A O 1
ATOM 3021 N N . GLN A 1 411 ? -16.352 6.848 27.486 1.00 90.06 411 GLN A N 1
ATOM 3022 C CA . GLN A 1 411 ? -15.296 5.862 27.367 1.00 90.06 411 GLN A CA 1
ATOM 3023 C C . GLN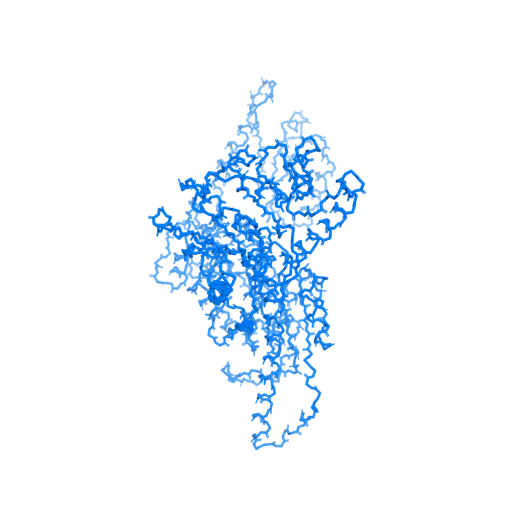 A 1 411 ? -15.616 4.598 28.197 1.00 90.06 411 GLN A C 1
ATOM 3025 O O . GLN A 1 411 ? -16.012 4.695 29.365 1.00 90.06 411 GLN A O 1
ATOM 3030 N N . PRO A 1 412 ? -15.454 3.388 27.625 1.00 92.50 412 PRO A N 1
ATOM 3031 C CA . PRO A 1 412 ? -15.678 2.147 28.352 1.00 92.50 412 PRO A CA 1
ATOM 3032 C C . PRO A 1 412 ? -14.480 1.826 29.251 1.00 92.50 412 PRO A C 1
ATOM 3034 O O . PRO A 1 412 ? -13.339 1.976 28.838 1.00 92.50 412 PRO A O 1
ATOM 3037 N N . SER A 1 413 ? -14.715 1.247 30.433 1.00 92.00 413 SER A N 1
ATOM 3038 C CA . SER A 1 413 ? -13.602 1.017 31.368 1.00 92.00 413 SER A CA 1
ATOM 3039 C C . SER A 1 413 ? -12.514 0.047 30.867 1.00 92.00 413 SER A C 1
ATOM 3041 O O . SER A 1 413 ? -12.825 -1.095 30.516 1.00 92.00 413 SER A O 1
ATOM 3043 N N . TYR A 1 414 ? -11.248 0.442 30.950 1.00 94.62 414 TYR A N 1
ATOM 3044 C CA . TYR A 1 414 ? -10.058 -0.351 30.619 1.00 94.62 414 TYR A CA 1
ATOM 3045 C C . TYR A 1 414 ? -9.309 -0.831 31.874 1.00 94.62 414 TYR A C 1
ATOM 3047 O O . TYR A 1 414 ? -9.703 -0.493 32.997 1.00 94.62 414 TYR A O 1
ATOM 3055 N N . PRO A 1 415 ? -8.282 -1.697 31.726 1.00 93.44 415 PRO A N 1
ATOM 3056 C CA . PRO A 1 415 ? -7.612 -2.315 32.866 1.00 93.44 415 PRO A CA 1
ATOM 3057 C C . PRO A 1 415 ? -7.073 -1.295 33.864 1.00 93.44 415 PRO A C 1
ATOM 3059 O O . PRO A 1 415 ? -7.378 -1.393 35.041 1.00 93.44 415 PRO A O 1
ATOM 3062 N N . TYR A 1 416 ? -6.368 -0.263 33.415 1.00 93.88 416 TYR A N 1
ATOM 3063 C CA . TYR A 1 416 ? -5.674 0.647 34.332 1.00 93.88 416 TYR A CA 1
ATOM 3064 C C . TYR A 1 416 ? -6.553 1.741 34.942 1.00 93.88 416 TYR A C 1
ATOM 3066 O O . TYR A 1 416 ? -6.077 2.555 35.734 1.00 93.88 416 TYR A O 1
ATOM 3074 N N . ASP A 1 417 ? -7.848 1.746 34.630 1.00 89.75 417 ASP A N 1
ATOM 3075 C CA . ASP A 1 417 ? -8.788 2.614 35.321 1.00 89.75 417 ASP A CA 1
ATOM 3076 C C . ASP A 1 417 ? -8.849 2.216 36.801 1.00 89.75 417 ASP A C 1
ATOM 3078 O O . ASP A 1 417 ? -9.039 1.035 37.121 1.00 89.75 417 ASP A O 1
ATOM 3082 N N . TRP A 1 418 ? -8.793 3.213 37.690 1.00 85.12 418 TRP A N 1
ATOM 3083 C CA . TRP A 1 418 ? -8.843 3.042 39.154 1.00 85.12 418 TRP A CA 1
ATOM 3084 C C . TRP A 1 418 ? -7.584 2.428 39.776 1.00 85.12 418 TRP A C 1
ATOM 3086 O O . TRP A 1 418 ? -7.633 1.927 40.899 1.00 85.12 418 TRP A O 1
ATOM 3096 N N . LEU A 1 419 ? -6.453 2.465 39.068 1.00 89.00 419 LEU A N 1
ATOM 3097 C CA . LEU A 1 419 ? -5.165 2.042 39.610 1.00 89.00 419 LEU A CA 1
ATOM 3098 C C . LEU A 1 419 ? -4.229 3.235 39.794 1.00 89.00 419 LEU A C 1
ATOM 3100 O O . LEU A 1 419 ? -4.129 4.104 38.925 1.00 89.00 419 LEU A O 1
ATOM 3104 N N . ILE A 1 420 ? -3.493 3.220 40.902 1.00 89.12 420 ILE A N 1
ATOM 3105 C CA . ILE A 1 420 ? -2.272 4.012 41.053 1.00 89.12 420 ILE A CA 1
ATOM 3106 C C . ILE A 1 420 ? -1.128 3.109 40.605 1.00 89.12 420 ILE A C 1
ATOM 3108 O O . ILE A 1 420 ? -0.941 2.041 41.179 1.00 89.12 420 ILE A O 1
ATOM 3112 N N . THR A 1 421 ? -0.402 3.499 39.564 1.00 91.12 421 THR A N 1
ATOM 3113 C CA . THR A 1 421 ? 0.598 2.653 38.897 1.00 91.12 421 THR A CA 1
ATOM 3114 C C . THR A 1 421 ? 1.920 3.391 38.741 1.00 91.12 421 THR A C 1
ATOM 3116 O O . THR A 1 421 ? 1.940 4.588 38.442 1.00 91.12 421 THR A O 1
ATOM 3119 N N . ALA A 1 422 ? 3.021 2.670 38.934 1.00 91.75 422 ALA A N 1
ATOM 3120 C CA . ALA A 1 422 ? 4.352 3.082 38.510 1.00 91.75 422 ALA A CA 1
ATOM 3121 C C . ALA A 1 422 ? 4.557 2.739 37.024 1.00 91.75 422 ALA A C 1
ATOM 3123 O O . ALA A 1 422 ? 3.853 1.885 36.475 1.00 91.75 422 ALA A O 1
ATOM 3124 N N . GLN A 1 423 ? 5.533 3.378 36.380 1.00 92.69 423 GLN A N 1
ATOM 3125 C CA . GLN A 1 423 ? 5.853 3.147 34.971 1.00 92.69 423 GLN A CA 1
ATOM 3126 C C . GLN A 1 423 ? 6.213 1.684 34.689 1.00 92.69 423 GLN A C 1
ATOM 3128 O O . GLN A 1 423 ? 5.631 1.067 33.795 1.00 92.69 423 GLN A O 1
ATOM 3133 N N . SER A 1 424 ? 7.105 1.107 35.497 1.00 93.06 424 SER A N 1
ATOM 3134 C CA . SER A 1 424 ? 7.540 -0.291 35.390 1.00 93.06 424 SER A CA 1
ATOM 3135 C C . SER A 1 424 ? 6.375 -1.281 35.414 1.00 93.06 424 SER A C 1
ATOM 3137 O O . SER A 1 424 ? 6.348 -2.216 34.620 1.00 93.06 424 SER A O 1
ATOM 3139 N N . PHE A 1 425 ? 5.367 -1.054 36.263 1.00 94.44 425 PHE A N 1
ATOM 3140 C CA . PHE A 1 425 ? 4.188 -1.920 36.318 1.00 94.44 425 PHE A CA 1
ATOM 3141 C C . PHE A 1 425 ? 3.403 -1.908 35.003 1.00 94.44 425 PHE A C 1
ATOM 3143 O O . PHE A 1 425 ? 2.918 -2.951 34.562 1.00 94.44 425 PHE A O 1
ATOM 3150 N N . ILE A 1 426 ? 3.255 -0.741 34.369 1.00 95.25 426 ILE A N 1
ATOM 3151 C CA . ILE A 1 426 ? 2.573 -0.651 33.075 1.00 95.25 426 ILE A CA 1
ATOM 3152 C C . ILE A 1 426 ? 3.384 -1.380 32.012 1.00 95.25 426 ILE A C 1
ATOM 3154 O O . ILE A 1 426 ? 2.823 -2.223 31.327 1.00 95.25 426 ILE A O 1
ATOM 3158 N N . GLU A 1 427 ? 4.687 -1.127 31.903 1.00 94.00 427 GLU A N 1
ATOM 3159 C CA . GLU A 1 427 ? 5.544 -1.798 30.916 1.00 94.00 427 GLU A CA 1
ATOM 3160 C C . GLU A 1 427 ? 5.495 -3.329 31.029 1.00 94.00 427 GLU A C 1
ATOM 3162 O O . GLU A 1 427 ? 5.379 -4.017 30.014 1.00 94.00 427 GLU A O 1
ATOM 3167 N N . GLU A 1 428 ? 5.521 -3.856 32.257 1.00 92.69 428 GLU A N 1
ATOM 3168 C CA . GLU A 1 428 ? 5.451 -5.294 32.532 1.00 92.69 428 GLU A CA 1
ATOM 3169 C C . GLU A 1 428 ? 4.057 -5.871 32.239 1.00 92.69 428 GLU A C 1
ATOM 3171 O O . GLU A 1 428 ? 3.938 -6.926 31.620 1.00 92.69 428 GLU A O 1
ATOM 3176 N N . SER A 1 429 ? 2.987 -5.181 32.647 1.00 94.06 429 SER A N 1
ATOM 3177 C CA . SER A 1 429 ? 1.621 -5.719 32.573 1.00 94.06 429 SER A CA 1
ATOM 3178 C C . SER A 1 429 ? 0.881 -5.430 31.264 1.00 94.06 429 SER A C 1
ATOM 3180 O O . SER A 1 429 ? -0.118 -6.091 30.979 1.00 94.06 429 SER A O 1
ATOM 3182 N N . PHE A 1 430 ? 1.333 -4.467 30.450 1.00 93.00 430 PHE A N 1
ATOM 3183 C CA . PHE A 1 430 ? 0.606 -4.022 29.249 1.00 93.00 430 PHE A CA 1
ATOM 3184 C C . PHE A 1 430 ? 0.405 -5.145 28.233 1.00 93.00 430 PHE A C 1
ATOM 3186 O O . PHE A 1 430 ? -0.634 -5.221 27.578 1.00 93.00 430 PHE A O 1
ATOM 3193 N N . ASN A 1 431 ? 1.392 -6.036 28.128 1.00 83.81 431 ASN A N 1
ATOM 3194 C CA . ASN A 1 431 ? 1.356 -7.190 27.234 1.00 83.81 431 ASN A CA 1
ATOM 3195 C C . ASN A 1 431 ? 1.299 -8.536 27.973 1.00 83.81 431 ASN A C 1
ATOM 3197 O O . ASN A 1 431 ? 1.229 -9.570 27.308 1.00 83.81 431 ASN A O 1
ATOM 3201 N N . ASP A 1 432 ? 1.318 -8.535 29.308 1.00 88.88 432 ASP A N 1
ATOM 3202 C CA . ASP A 1 432 ? 1.237 -9.739 30.130 1.00 88.88 432 ASP A CA 1
ATOM 3203 C C . ASP A 1 432 ? 0.187 -9.582 31.237 1.00 88.88 432 ASP A C 1
ATOM 3205 O O . ASP A 1 432 ? 0.410 -8.984 32.293 1.00 88.88 432 ASP A O 1
ATOM 3209 N N . MET A 1 433 ? -0.978 -10.185 31.002 1.00 85.81 433 MET A N 1
ATOM 3210 C CA . MET A 1 433 ? -2.069 -10.203 31.973 1.00 85.81 433 MET A CA 1
ATOM 3211 C C . MET A 1 433 ? -1.675 -10.928 33.271 1.00 85.81 433 MET A C 1
ATOM 3213 O O . MET A 1 433 ? -2.239 -10.624 34.319 1.00 85.81 433 MET A O 1
ATOM 3217 N N . ASN A 1 434 ? -0.720 -11.863 33.249 1.00 85.31 434 ASN A N 1
ATOM 3218 C CA . ASN A 1 434 ? -0.281 -12.522 34.480 1.00 85.31 434 ASN A CA 1
ATOM 3219 C C . ASN A 1 434 ? 0.500 -11.551 35.368 1.00 85.31 434 ASN A C 1
ATOM 3221 O O . ASN A 1 434 ? 0.231 -11.486 36.568 1.00 85.31 434 ASN A O 1
ATOM 3225 N N . GLY A 1 435 ? 1.376 -10.735 34.772 1.00 84.94 435 GLY A N 1
ATOM 3226 C CA . GLY A 1 435 ? 2.065 -9.639 35.459 1.00 84.94 435 GLY A CA 1
ATOM 3227 C C . GLY A 1 435 ? 1.109 -8.613 36.078 1.00 84.94 435 GLY A C 1
ATOM 3228 O O . GLY A 1 435 ? 1.412 -8.029 37.116 1.00 84.94 435 GLY A O 1
ATOM 3229 N N . PHE A 1 436 ? -0.092 -8.446 35.512 1.00 88.44 436 PHE A N 1
ATOM 3230 C CA . PHE A 1 436 ? -1.123 -7.576 36.084 1.00 88.44 436 PHE A CA 1
ATOM 3231 C C . PHE A 1 436 ? -1.664 -8.073 37.438 1.00 88.44 436 PHE A C 1
ATOM 3233 O O . PHE A 1 436 ? -1.999 -7.261 38.298 1.00 88.44 436 PHE A O 1
ATOM 3240 N N . PHE A 1 437 ? -1.771 -9.390 37.645 1.00 85.75 437 PHE A N 1
ATOM 3241 C CA . PHE A 1 437 ? -2.386 -9.981 38.842 1.00 85.75 437 PHE A CA 1
ATOM 3242 C C . PHE A 1 437 ? -1.382 -10.364 39.944 1.00 85.75 437 PHE A C 1
ATOM 3244 O O . PHE A 1 437 ? -1.730 -11.158 40.821 1.00 85.75 437 PHE A O 1
ATOM 3251 N N . ASP A 1 438 ? -0.176 -9.782 39.965 1.00 84.94 438 ASP A N 1
ATOM 3252 C CA . ASP A 1 438 ? 0.827 -9.971 41.036 1.00 84.94 438 ASP A CA 1
ATOM 3253 C C . ASP A 1 438 ? 0.476 -9.211 42.336 1.00 84.94 438 ASP A C 1
ATOM 3255 O O . ASP A 1 438 ? 1.323 -8.618 43.009 1.00 84.94 438 ASP A O 1
ATOM 3259 N N . PHE A 1 439 ? -0.809 -9.197 42.688 1.00 82.25 439 PHE A N 1
ATOM 3260 C CA . PHE A 1 439 ? -1.298 -8.654 43.946 1.00 82.25 439 PHE A CA 1
ATOM 3261 C C . PHE A 1 439 ? -1.058 -9.649 45.080 1.00 82.25 439 PHE A C 1
ATOM 3263 O O . PHE A 1 439 ? -1.414 -10.824 44.968 1.00 82.25 439 PHE A O 1
ATOM 3270 N N . ALA A 1 440 ? -0.453 -9.164 46.164 1.00 76.56 440 ALA A N 1
ATOM 3271 C CA . ALA A 1 440 ? -0.097 -9.978 47.319 1.00 76.56 440 ALA A CA 1
ATOM 3272 C C . ALA A 1 440 ? -1.162 -9.833 48.405 1.00 76.56 440 ALA A C 1
ATOM 3274 O O . ALA A 1 440 ? -1.517 -8.722 48.796 1.00 76.56 440 ALA A O 1
ATOM 3275 N N . GLU A 1 441 ? -1.663 -10.954 48.904 1.00 72.81 441 GLU A N 1
ATOM 3276 C CA . GLU A 1 441 ? -2.755 -11.001 49.884 1.00 72.81 441 GLU A CA 1
ATOM 3277 C C . GLU A 1 441 ? -2.307 -10.450 51.238 1.00 72.81 441 GLU A C 1
ATOM 3279 O O . GLU A 1 441 ? -3.049 -9.765 51.934 1.00 72.81 441 GLU A O 1
ATOM 3284 N N . GLU A 1 442 ? -1.042 -10.685 51.568 1.00 77.56 442 GLU A N 1
ATOM 3285 C CA . GLU A 1 442 ? -0.352 -10.148 52.729 1.00 77.56 442 GLU A CA 1
ATOM 3286 C C . GLU A 1 442 ? -0.106 -8.630 52.645 1.00 77.56 442 GLU A C 1
ATOM 3288 O O . GLU A 1 442 ? 0.314 -8.021 53.627 1.00 77.56 442 GLU A O 1
ATOM 3293 N N . LEU A 1 443 ? -0.380 -8.004 51.492 1.00 77.00 443 LEU A N 1
ATOM 3294 C CA . LEU A 1 443 ? -0.261 -6.563 51.263 1.00 77.00 443 LEU A CA 1
ATOM 3295 C C . LEU A 1 443 ? -1.628 -5.907 51.006 1.00 77.00 443 LEU A C 1
ATOM 3297 O O . LEU A 1 443 ? -1.756 -5.001 50.179 1.00 77.00 443 LEU A O 1
ATOM 3301 N N . VAL A 1 444 ? -2.659 -6.348 51.728 1.00 79.44 444 VAL A N 1
ATOM 3302 C CA . VAL A 1 444 ? -3.896 -5.576 51.911 1.00 79.44 444 VAL A CA 1
ATOM 3303 C C . VAL A 1 444 ? -3.605 -4.472 52.922 1.00 79.44 444 VAL A C 1
ATOM 3305 O O . VAL A 1 444 ? -3.314 -4.748 54.084 1.00 79.44 444 VAL A O 1
ATOM 3308 N N . TYR A 1 445 ? -3.657 -3.217 52.483 1.00 78.56 445 TYR A N 1
ATOM 3309 C CA . TYR A 1 445 ? -3.424 -2.091 53.389 1.00 78.56 445 TYR A CA 1
ATOM 3310 C C . TYR A 1 445 ? -4.663 -1.783 54.233 1.00 78.56 445 TYR A C 1
ATOM 3312 O O . TYR A 1 445 ? -4.568 -1.557 55.437 1.00 78.56 445 TYR A O 1
ATOM 3320 N N . ASP A 1 446 ? -5.828 -1.783 53.590 1.00 81.56 446 ASP A N 1
ATOM 3321 C CA . ASP A 1 446 ? -7.132 -1.656 54.230 1.00 81.56 446 ASP A CA 1
ATOM 3322 C C . ASP A 1 446 ? -8.203 -2.371 53.392 1.00 81.56 446 ASP A C 1
ATOM 3324 O O . ASP A 1 446 ? -7.906 -2.966 52.356 1.00 81.56 446 ASP A O 1
ATOM 3328 N N . THR A 1 447 ? -9.466 -2.281 53.808 1.00 77.38 447 THR A N 1
ATOM 3329 C CA . THR A 1 447 ? -10.614 -2.893 53.115 1.00 77.38 447 THR A CA 1
ATOM 3330 C C . THR A 1 447 ? -10.848 -2.370 51.697 1.00 77.38 447 THR A C 1
ATOM 3332 O O . THR A 1 447 ? -11.779 -2.805 51.034 1.00 77.38 447 THR A O 1
ATOM 3335 N N . THR A 1 448 ? -10.060 -1.412 51.214 1.00 77.94 448 THR A N 1
ATOM 3336 C CA . THR A 1 448 ? -10.267 -0.749 49.923 1.00 77.94 448 THR A CA 1
ATOM 3337 C C . THR A 1 448 ? -9.023 -0.762 49.025 1.00 77.94 448 THR A C 1
ATOM 3339 O O . THR A 1 448 ? -9.055 -0.234 47.907 1.00 77.94 448 THR A O 1
ATOM 3342 N N . LYS A 1 449 ? -7.892 -1.302 49.511 1.00 84.62 449 LYS A N 1
ATOM 3343 C CA . LYS A 1 449 ? -6.584 -1.154 48.853 1.00 84.62 449 LYS A CA 1
ATOM 3344 C C . LYS A 1 449 ? -5.754 -2.421 48.915 1.00 84.62 449 LYS A C 1
ATOM 3346 O O . LYS A 1 449 ? -5.365 -2.886 49.986 1.00 84.62 449 LYS A O 1
ATOM 3351 N N . LEU A 1 450 ? -5.408 -2.901 47.726 1.00 86.50 450 LEU A N 1
ATOM 3352 C CA . LEU A 1 450 ? -4.535 -4.049 47.524 1.00 86.50 450 LEU A CA 1
ATOM 3353 C C . LEU A 1 450 ? -3.290 -3.633 46.742 1.00 86.50 450 LEU A C 1
ATOM 3355 O O . LEU A 1 450 ? -3.399 -2.930 45.733 1.00 86.50 450 LEU A O 1
ATOM 3359 N N . LEU A 1 451 ? -2.119 -4.072 47.198 1.00 88.50 451 LEU A N 1
ATOM 3360 C CA . LEU A 1 451 ? -0.839 -3.743 46.579 1.00 88.50 451 LEU A CA 1
ATOM 3361 C C . LEU A 1 451 ? -0.241 -4.932 45.831 1.00 88.50 451 LEU A C 1
ATOM 3363 O O . LEU A 1 451 ? -0.437 -6.095 46.194 1.00 88.50 451 LEU A O 1
ATOM 3367 N N . THR A 1 452 ? 0.528 -4.633 44.787 1.00 89.88 452 THR A N 1
ATOM 3368 C CA . THR A 1 452 ? 1.405 -5.634 44.171 1.00 89.88 452 THR A CA 1
ATOM 3369 C C . THR A 1 452 ? 2.525 -6.032 45.128 1.00 89.88 452 THR A C 1
ATOM 3371 O O . THR A 1 452 ? 2.887 -5.258 46.018 1.00 89.88 452 THR A O 1
ATOM 3374 N N . ARG A 1 453 ? 3.137 -7.209 44.937 1.00 88.06 453 ARG A N 1
ATOM 3375 C CA . ARG A 1 453 ? 4.295 -7.643 45.752 1.00 88.06 453 ARG A CA 1
ATOM 3376 C C . ARG A 1 453 ? 5.425 -6.617 45.762 1.00 88.06 453 ARG A C 1
ATOM 3378 O O . ARG A 1 453 ? 6.038 -6.367 46.796 1.00 88.06 453 ARG A O 1
ATOM 3385 N N . ARG A 1 454 ? 5.669 -5.992 44.607 1.00 88.94 454 ARG A N 1
ATOM 3386 C CA . ARG A 1 454 ? 6.674 -4.934 44.424 1.00 88.94 454 ARG A CA 1
ATOM 3387 C C . ARG A 1 454 ? 6.202 -3.553 44.870 1.00 88.94 454 ARG A C 1
ATOM 3389 O O . ARG A 1 454 ? 6.983 -2.609 44.807 1.00 88.94 454 ARG A O 1
ATOM 3396 N N . ARG A 1 455 ? 4.940 -3.422 45.298 1.00 89.19 455 ARG A N 1
ATOM 3397 C CA . ARG A 1 455 ? 4.313 -2.162 45.719 1.00 89.19 455 ARG A CA 1
ATOM 3398 C C . ARG A 1 455 ? 4.377 -1.061 44.652 1.00 89.19 455 ARG A C 1
ATOM 3400 O O . ARG A 1 455 ? 4.335 0.120 44.976 1.00 89.19 455 ARG A O 1
ATOM 3407 N N . ASN A 1 456 ? 4.470 -1.453 43.384 1.00 89.38 456 ASN A N 1
ATOM 3408 C CA . ASN A 1 456 ? 4.536 -0.571 42.217 1.00 89.38 456 ASN A CA 1
ATOM 3409 C C . ASN A 1 456 ? 3.161 -0.380 41.544 1.00 89.38 456 ASN A C 1
ATOM 3411 O O . ASN A 1 456 ? 3.044 0.370 40.576 1.00 89.38 456 ASN A O 1
ATOM 3415 N N . ALA A 1 457 ? 2.103 -1.005 42.077 1.00 88.19 457 ALA A N 1
ATOM 3416 C CA . ALA A 1 457 ? 0.719 -0.641 41.798 1.00 88.19 457 ALA A CA 1
ATOM 3417 C C . ALA A 1 457 ? -0.180 -0.815 43.032 1.00 88.19 457 ALA A C 1
ATOM 3419 O O . ALA A 1 457 ? 0.024 -1.714 43.851 1.00 88.19 457 ALA A O 1
ATOM 3420 N N . ILE A 1 458 ? -1.191 0.048 43.136 1.00 85.69 458 ILE A N 1
ATOM 3421 C CA . ILE A 1 458 ? -2.272 -0.021 44.120 1.00 85.69 458 ILE A CA 1
ATOM 3422 C C . ILE A 1 458 ? -3.590 -0.118 43.370 1.00 85.69 458 ILE A C 1
ATOM 3424 O O . ILE A 1 458 ? -3.928 0.739 42.548 1.00 85.69 458 ILE A O 1
ATOM 3428 N N . MET A 1 459 ? -4.355 -1.146 43.703 1.00 83.88 459 MET A N 1
ATOM 3429 C CA . MET A 1 459 ? -5.713 -1.325 43.233 1.00 83.88 459 MET A CA 1
ATOM 3430 C C . MET A 1 459 ? -6.699 -0.697 44.220 1.00 83.88 459 MET A C 1
ATOM 3432 O O . MET A 1 459 ? -6.762 -1.116 45.374 1.00 83.88 459 MET A O 1
ATOM 3436 N N . LEU A 1 460 ? -7.462 0.298 43.751 1.00 78.38 460 LEU A N 1
ATOM 3437 C CA . LEU A 1 460 ? -8.460 1.029 44.537 1.00 78.38 460 LEU A CA 1
ATOM 3438 C C . LEU A 1 460 ? -9.862 0.443 44.282 1.00 78.38 460 LEU A C 1
ATOM 3440 O O . LEU A 1 460 ? -10.536 0.840 43.331 1.00 78.38 460 LEU A O 1
ATOM 3444 N N . HIS A 1 461 ? -10.300 -0.522 45.095 1.00 72.12 461 HIS A N 1
ATOM 3445 C CA . HIS A 1 461 ? -11.697 -1.001 45.129 1.00 72.12 461 HIS A CA 1
ATOM 3446 C C . HIS A 1 461 ? -12.049 -1.460 46.542 1.00 72.12 461 HIS A C 1
ATOM 3448 O O . HIS A 1 461 ? -11.187 -1.983 47.237 1.00 72.12 461 HIS A O 1
ATOM 3454 N N . ASP A 1 462 ? -13.322 -1.369 46.918 1.00 61.91 462 ASP A N 1
ATOM 3455 C CA . ASP A 1 462 ? -13.829 -1.876 48.198 1.00 61.91 462 ASP A CA 1
ATOM 3456 C C . ASP A 1 462 ? -13.819 -3.418 48.230 1.00 61.91 462 ASP A C 1
ATOM 3458 O O . ASP A 1 462 ? -14.751 -4.083 47.773 1.00 61.91 462 ASP A O 1
ATOM 3462 N N . PHE A 1 463 ? -12.752 -3.998 48.777 1.00 69.56 463 PHE A N 1
ATOM 3463 C CA . PHE A 1 463 ? -12.618 -5.423 49.060 1.00 69.56 463 PHE A CA 1
ATOM 3464 C C . PHE A 1 463 ? -12.951 -5.700 50.526 1.00 69.56 463 PHE A C 1
ATOM 3466 O O . PHE A 1 463 ? -12.090 -5.656 51.402 1.00 69.56 463 PHE A O 1
ATOM 3473 N N . ALA A 1 464 ? -14.205 -6.061 50.798 1.00 72.44 464 ALA A N 1
ATOM 3474 C CA . ALA A 1 464 ? -14.562 -6.608 52.109 1.00 72.44 464 ALA A CA 1
ATOM 3475 C C . ALA A 1 464 ? -13.776 -7.902 52.426 1.00 72.44 464 ALA A C 1
ATOM 3477 O O . ALA A 1 464 ? -13.399 -8.125 53.570 1.00 72.44 464 ALA A O 1
ATOM 3478 N N . ASP A 1 465 ? -13.511 -8.724 51.401 1.00 81.38 465 ASP A N 1
ATOM 3479 C CA . ASP A 1 465 ? -12.669 -9.924 51.459 1.00 81.38 465 ASP A CA 1
ATOM 3480 C C . ASP A 1 465 ? -12.109 -10.202 50.053 1.00 81.38 465 ASP A C 1
ATOM 3482 O O . ASP A 1 465 ? -12.833 -10.654 49.159 1.00 81.38 465 ASP A O 1
ATOM 3486 N N . PHE A 1 466 ? -10.826 -9.897 49.823 1.00 80.62 466 PHE A N 1
ATOM 3487 C CA . PHE A 1 466 ? -10.208 -10.122 48.515 1.00 80.62 466 PHE A CA 1
ATOM 3488 C C . PHE A 1 466 ? -10.167 -11.608 48.146 1.00 80.62 466 PHE A C 1
ATOM 3490 O O . PHE A 1 466 ? -10.339 -11.918 46.972 1.00 80.62 466 PHE A O 1
ATOM 3497 N N . GLN A 1 467 ? -10.020 -12.529 49.106 1.00 80.88 467 GLN A N 1
ATOM 3498 C CA . GLN A 1 467 ? -9.987 -13.966 48.815 1.00 80.88 467 GLN A CA 1
ATOM 3499 C C . GLN A 1 467 ? -11.308 -14.446 48.244 1.00 80.88 467 GLN A C 1
ATOM 3501 O O . GLN A 1 467 ? -11.344 -15.051 47.169 1.00 80.88 467 GLN A O 1
ATOM 3506 N N . ALA A 1 468 ? -12.404 -14.090 48.910 1.00 85.88 468 ALA A N 1
ATOM 3507 C CA . ALA A 1 468 ? -13.738 -14.412 48.428 1.00 85.88 468 ALA A CA 1
ATOM 3508 C C . ALA A 1 468 ? -14.038 -13.762 47.062 1.00 85.88 468 ALA A C 1
ATOM 3510 O O . ALA A 1 468 ? -14.800 -14.307 46.262 1.00 85.88 468 ALA A O 1
ATOM 3511 N N . GLN A 1 469 ? -13.432 -12.606 46.768 1.00 86.88 469 GLN A N 1
ATOM 3512 C CA . GLN A 1 469 ? -13.714 -11.820 45.564 1.00 86.88 469 GLN A CA 1
ATOM 3513 C C . GLN A 1 469 ? -12.708 -12.025 44.419 1.00 86.88 469 GLN A C 1
ATOM 3515 O O . GLN A 1 469 ? -12.981 -11.597 43.292 1.00 86.88 469 GLN A O 1
ATOM 3520 N N . ARG A 1 470 ? -11.573 -12.698 44.655 1.00 86.25 470 ARG A N 1
ATOM 3521 C CA . ARG A 1 470 ? -10.425 -12.778 43.733 1.00 86.25 470 ARG A CA 1
ATOM 3522 C C . ARG A 1 470 ? -10.818 -13.270 42.348 1.00 86.25 470 ARG A C 1
ATOM 3524 O O . ARG A 1 470 ? -10.468 -12.647 41.349 1.00 86.25 470 ARG A O 1
ATOM 3531 N N . ALA A 1 471 ? -11.599 -14.347 42.277 1.00 88.31 471 ALA A N 1
ATOM 3532 C CA . ALA A 1 471 ? -12.083 -14.889 41.007 1.00 88.31 471 ALA A CA 1
ATOM 3533 C C . ALA A 1 471 ? -12.943 -13.872 40.231 1.00 88.31 471 ALA A C 1
ATOM 3535 O O . ALA A 1 471 ? -12.798 -13.725 39.016 1.00 88.31 471 ALA A O 1
ATOM 3536 N N . GLY A 1 472 ? -13.796 -13.119 40.934 1.00 89.31 472 GLY A N 1
ATOM 3537 C CA . GLY A 1 472 ? -14.616 -12.057 40.351 1.00 89.31 472 GLY A CA 1
ATOM 3538 C C . GLY A 1 472 ? -13.782 -10.882 39.833 1.00 89.31 472 GLY A C 1
ATOM 3539 O O . GLY A 1 472 ? -14.050 -10.371 38.742 1.00 89.31 472 GLY A O 1
ATOM 3540 N N . VAL A 1 473 ? -12.738 -10.490 40.571 1.00 86.12 473 VAL A N 1
ATOM 3541 C CA . VAL A 1 473 ? -11.776 -9.455 40.154 1.00 86.12 473 VAL A CA 1
ATOM 3542 C C . VAL A 1 473 ? -11.017 -9.897 38.910 1.00 86.12 473 VAL A C 1
ATOM 3544 O O . VAL A 1 473 ? -10.986 -9.152 37.929 1.00 86.12 473 VAL A O 1
ATOM 3547 N N . ILE A 1 474 ? -10.480 -11.121 38.906 1.00 88.38 474 ILE A N 1
ATOM 3548 C CA . ILE A 1 474 ? -9.781 -11.688 37.748 1.00 88.38 474 ILE A CA 1
ATOM 3549 C C . ILE A 1 474 ? -10.698 -11.658 36.527 1.00 88.38 474 ILE A C 1
ATOM 3551 O O . ILE A 1 474 ? -10.369 -11.019 35.531 1.00 88.38 474 ILE A O 1
ATOM 3555 N N . ALA A 1 475 ? -11.906 -12.217 36.631 1.00 90.69 475 ALA A N 1
ATOM 3556 C CA . ALA A 1 475 ? -12.863 -12.227 35.529 1.00 90.69 475 ALA A CA 1
ATOM 3557 C C . ALA A 1 475 ? -13.221 -10.811 35.032 1.00 90.69 475 ALA A C 1
ATOM 3559 O O . ALA A 1 475 ? -13.353 -10.585 33.826 1.00 90.69 475 ALA A O 1
ATOM 3560 N N . LYS A 1 476 ? -13.383 -9.837 35.941 1.00 91.00 476 LYS A N 1
ATOM 3561 C CA . LYS A 1 476 ? -13.647 -8.426 35.605 1.00 91.00 476 LYS A CA 1
ATOM 3562 C C . LYS A 1 476 ? -12.509 -7.830 34.779 1.00 91.00 476 LYS A C 1
ATOM 3564 O O . LYS A 1 476 ? -12.777 -7.205 33.752 1.00 91.00 476 LYS A O 1
ATOM 3569 N N . TYR A 1 477 ? -11.264 -8.020 35.203 1.00 91.50 477 TYR A N 1
ATOM 3570 C CA . TYR A 1 477 ? -10.095 -7.454 34.533 1.00 91.50 477 TYR A CA 1
ATOM 3571 C C . TYR A 1 477 ? -9.732 -8.198 33.247 1.00 91.50 477 TYR A C 1
ATOM 3573 O O . TYR A 1 477 ? -9.404 -7.539 32.266 1.00 91.50 477 TYR A O 1
ATOM 3581 N N . THR A 1 478 ? -9.943 -9.515 33.166 1.00 91.81 478 THR A N 1
ATOM 3582 C CA . THR A 1 478 ? -9.848 -10.266 31.903 1.00 91.81 478 THR A CA 1
ATOM 3583 C C . THR A 1 478 ? -10.756 -9.662 30.828 1.00 91.81 478 THR A C 1
ATOM 3585 O O . THR A 1 478 ? -10.312 -9.420 29.708 1.00 91.81 478 THR A O 1
ATOM 3588 N N . ARG A 1 479 ? -12.008 -9.306 31.166 1.00 94.75 479 ARG A N 1
ATOM 3589 C CA . ARG A 1 479 ? -12.907 -8.615 30.220 1.00 94.75 479 ARG A CA 1
ATOM 3590 C C . ARG A 1 479 ? -12.405 -7.226 29.819 1.00 94.75 479 ARG A C 1
ATOM 3592 O O . ARG A 1 479 ? -12.665 -6.791 28.701 1.00 94.75 479 ARG A O 1
ATOM 3599 N N . ARG A 1 480 ? -11.726 -6.507 30.717 1.00 94.50 480 ARG A N 1
ATOM 3600 C CA . ARG A 1 480 ? -11.137 -5.191 30.416 1.00 94.50 480 ARG A CA 1
ATOM 3601 C C . ARG A 1 480 ? -9.920 -5.320 29.496 1.00 94.50 480 ARG A C 1
ATOM 3603 O O . ARG A 1 480 ? -9.807 -4.529 28.568 1.00 94.50 480 ARG A O 1
ATOM 3610 N N . PHE A 1 481 ? -9.070 -6.327 29.698 1.00 94.25 481 PHE A N 1
ATOM 3611 C CA . PHE A 1 481 ? -7.934 -6.621 28.816 1.00 94.25 481 PHE A CA 1
ATOM 3612 C C . PHE A 1 481 ? -8.388 -7.073 27.429 1.00 94.25 481 PHE A C 1
ATOM 3614 O O . PHE A 1 481 ? -7.872 -6.575 26.437 1.00 94.25 481 PHE A O 1
ATOM 3621 N N . ALA A 1 482 ? -9.415 -7.923 27.341 1.00 93.81 482 ALA A N 1
ATOM 3622 C CA . ALA A 1 482 ? -10.018 -8.281 26.056 1.00 93.81 482 ALA A CA 1
ATOM 3623 C C . ALA A 1 482 ? -10.535 -7.041 25.303 1.00 93.81 482 ALA A C 1
ATOM 3625 O O . ALA A 1 482 ? -10.382 -6.926 24.090 1.00 93.81 482 ALA A O 1
ATOM 3626 N N . ARG A 1 483 ? -11.106 -6.072 26.031 1.00 95.56 483 ARG A N 1
ATOM 3627 C CA . ARG A 1 483 ? -11.554 -4.796 25.459 1.00 95.56 483 ARG A CA 1
ATOM 3628 C C . ARG A 1 483 ? -10.387 -3.921 24.996 1.00 95.56 483 ARG A C 1
ATOM 3630 O O . ARG A 1 483 ? -10.503 -3.284 23.956 1.00 95.56 483 ARG A O 1
ATOM 3637 N N . LEU A 1 484 ? -9.287 -3.893 25.751 1.00 95.19 484 LEU A N 1
ATOM 3638 C CA . LEU A 1 484 ? -8.056 -3.197 25.370 1.00 95.19 484 LEU A CA 1
ATOM 3639 C C . LEU A 1 484 ? -7.450 -3.802 24.094 1.00 95.19 484 LEU A C 1
ATOM 3641 O O . LEU A 1 484 ? -7.153 -3.057 23.168 1.00 95.19 484 LEU A O 1
ATOM 3645 N N . ASP A 1 485 ? -7.335 -5.130 24.003 1.00 93.94 485 ASP A N 1
ATOM 3646 C CA . ASP A 1 485 ? -6.851 -5.818 22.795 1.00 93.94 485 ASP A CA 1
ATOM 3647 C C . ASP A 1 485 ? -7.757 -5.527 21.584 1.00 93.94 485 ASP A C 1
ATOM 3649 O O . ASP A 1 485 ? -7.264 -5.160 20.517 1.00 93.94 485 ASP A O 1
ATOM 3653 N N . ALA A 1 486 ? -9.083 -5.560 21.763 1.00 93.75 486 ALA A N 1
ATOM 3654 C CA . ALA A 1 486 ? -10.028 -5.180 20.713 1.00 93.75 486 ALA A CA 1
ATOM 3655 C C . ALA A 1 486 ? -9.863 -3.712 20.270 1.00 93.75 486 ALA A C 1
ATOM 3657 O O . ALA A 1 486 ? -9.858 -3.426 19.073 1.00 93.75 486 ALA A O 1
ATOM 3658 N N . ALA A 1 487 ? -9.682 -2.780 21.212 1.00 94.31 487 ALA A N 1
ATOM 3659 C CA . ALA A 1 487 ? -9.429 -1.372 20.908 1.00 94.31 487 ALA A CA 1
ATOM 3660 C C . ALA A 1 487 ? -8.110 -1.184 20.143 1.00 94.31 487 ALA A C 1
ATOM 3662 O O . ALA A 1 487 ? -8.072 -0.453 19.152 1.00 94.31 487 ALA A O 1
ATOM 3663 N N . LEU A 1 488 ? -7.047 -1.882 20.551 1.00 93.69 488 LEU A N 1
ATOM 3664 C CA . LEU A 1 488 ? -5.737 -1.851 19.899 1.00 93.69 488 LEU A CA 1
ATOM 3665 C C . LEU A 1 488 ? -5.795 -2.400 18.468 1.00 93.69 488 LEU A C 1
ATOM 3667 O O . LEU A 1 488 ? -5.225 -1.780 17.576 1.00 93.69 488 LEU A O 1
ATOM 3671 N N . ARG A 1 489 ? -6.567 -3.464 18.218 1.00 88.25 489 ARG A N 1
ATOM 3672 C CA . ARG A 1 489 ? -6.791 -4.036 16.874 1.00 88.25 489 ARG A CA 1
ATOM 3673 C C . ARG A 1 489 ? -7.807 -3.283 16.014 1.00 88.25 489 ARG A C 1
ATOM 3675 O O . ARG A 1 489 ? -7.846 -3.500 14.809 1.00 88.25 489 ARG A O 1
ATOM 3682 N N . GLY A 1 490 ? -8.650 -2.439 16.613 1.00 88.06 490 GLY A N 1
ATOM 3683 C CA . GLY A 1 490 ? -9.675 -1.680 15.889 1.00 88.06 490 GLY A CA 1
ATOM 3684 C C . GLY A 1 490 ? -9.088 -0.638 14.923 1.00 88.06 490 GLY A C 1
ATOM 3685 O O . GLY A 1 490 ? -7.877 -0.481 14.850 1.00 88.06 490 GLY A O 1
ATOM 3686 N N . PRO A 1 491 ? -9.906 0.148 14.215 1.00 84.44 491 PRO A N 1
ATOM 3687 C CA . PRO A 1 491 ? -9.399 1.155 13.274 1.00 84.44 491 PRO A CA 1
ATOM 3688 C C . PRO A 1 491 ? -9.047 2.505 13.926 1.00 84.44 491 PRO A C 1
ATOM 3690 O O . PRO A 1 491 ? -8.331 3.308 13.339 1.00 84.44 491 PRO A O 1
ATOM 3693 N N . HIS A 1 492 ? -9.552 2.780 15.132 1.00 89.31 492 HIS A N 1
ATOM 3694 C CA . HIS A 1 492 ? -9.401 4.082 15.790 1.00 89.31 492 HIS A CA 1
ATOM 3695 C C . HIS A 1 492 ? -7.963 4.308 16.273 1.00 89.31 492 HIS A C 1
ATOM 3697 O O . HIS A 1 492 ? -7.441 3.398 16.926 1.00 89.31 492 HIS A O 1
ATOM 3703 N N . PRO A 1 493 ? -7.362 5.497 16.064 1.00 92.06 493 PRO A N 1
ATOM 3704 C CA . PRO A 1 493 ? -6.145 5.908 16.766 1.00 92.06 493 PRO A CA 1
ATOM 3705 C C . PRO A 1 493 ? -6.334 5.833 18.285 1.00 92.06 493 PRO A C 1
ATOM 3707 O O . PRO A 1 493 ? -7.461 5.950 18.776 1.00 92.06 493 PRO A O 1
ATOM 3710 N N . ILE A 1 494 ? -5.246 5.659 19.034 1.00 95.69 494 ILE A N 1
ATOM 3711 C CA . ILE A 1 494 ? -5.301 5.602 20.500 1.00 95.69 494 ILE A CA 1
ATOM 3712 C C . ILE A 1 494 ? -4.603 6.820 21.097 1.00 95.69 494 ILE A C 1
ATOM 3714 O O . ILE A 1 494 ? -3.450 7.101 20.773 1.00 95.69 494 ILE A O 1
ATOM 3718 N N . LEU A 1 495 ? -5.292 7.500 22.012 1.00 96.81 495 LEU A N 1
ATOM 3719 C CA . LEU A 1 495 ? -4.701 8.459 22.934 1.00 96.81 495 LEU A CA 1
ATOM 3720 C C . LEU A 1 495 ? -4.677 7.838 24.331 1.00 96.81 495 LEU A C 1
ATOM 3722 O O . LEU A 1 495 ? -5.699 7.755 25.016 1.00 96.81 495 LEU A O 1
ATOM 3726 N N . PHE A 1 496 ? -3.503 7.402 24.762 1.00 97.12 496 PHE A N 1
ATOM 3727 C CA . PHE A 1 496 ? -3.276 7.040 26.148 1.00 97.12 496 PHE A CA 1
ATOM 3728 C C . PHE A 1 496 ? -3.228 8.292 27.020 1.00 97.12 496 PHE A C 1
ATOM 3730 O O . PHE A 1 496 ? -2.778 9.348 26.580 1.00 97.12 496 PHE A O 1
ATOM 3737 N N . VAL A 1 497 ? -3.682 8.182 28.265 1.00 95.81 497 VAL A N 1
ATOM 3738 C CA . VAL A 1 497 ? -3.650 9.277 29.237 1.00 95.81 497 VAL A CA 1
ATOM 3739 C C . VAL A 1 497 ? -3.054 8.769 30.546 1.00 95.81 497 VAL A C 1
ATOM 3741 O O . VAL A 1 497 ? -3.495 7.750 31.081 1.00 95.81 497 VAL A O 1
ATOM 3744 N N . ARG A 1 498 ? -2.049 9.476 31.064 1.00 94.12 498 ARG A N 1
ATOM 3745 C CA . ARG A 1 498 ? -1.334 9.156 32.308 1.00 94.12 498 ARG A CA 1
ATOM 3746 C C . ARG A 1 498 ? -1.314 10.404 33.190 1.00 94.12 498 ARG A C 1
ATOM 3748 O O . ARG A 1 498 ? -0.814 11.442 32.767 1.00 94.12 498 ARG A O 1
ATOM 3755 N N . GLY A 1 499 ? -1.870 10.304 34.399 1.00 90.56 499 GLY A N 1
ATOM 3756 C CA . GLY A 1 499 ? -1.833 11.377 35.402 1.00 90.56 499 GLY A CA 1
ATOM 3757 C C . GLY A 1 499 ? -0.713 11.159 36.417 1.00 90.56 499 GLY A C 1
ATOM 3758 O O . GLY A 1 499 ? -0.780 10.230 37.223 1.00 90.56 499 GLY A O 1
ATOM 3759 N N . ALA A 1 500 ? 0.326 11.981 36.377 1.00 84.25 500 ALA A N 1
ATOM 3760 C CA . ALA A 1 500 ? 1.418 11.967 37.338 1.00 84.25 500 ALA A CA 1
ATOM 3761 C C . ALA A 1 500 ? 1.233 13.082 38.373 1.00 84.25 500 ALA A C 1
ATOM 3763 O O . ALA A 1 500 ? 0.888 14.212 38.032 1.00 84.25 500 ALA A O 1
ATOM 3764 N N . ASP A 1 501 ? 1.469 12.768 39.645 1.00 73.06 501 ASP A N 1
ATOM 3765 C CA . ASP A 1 501 ? 1.647 13.813 40.658 1.00 73.06 501 ASP A CA 1
ATOM 3766 C C . ASP A 1 501 ? 3.066 14.374 40.568 1.00 73.06 501 ASP A C 1
ATOM 3768 O O . ASP A 1 501 ? 3.941 13.747 39.963 1.00 73.06 501 ASP A O 1
ATOM 3772 N N . ASP A 1 502 ? 3.315 15.508 41.216 1.00 65.06 502 ASP A N 1
ATOM 3773 C CA . ASP A 1 502 ? 4.685 15.956 41.455 1.00 65.06 502 ASP A CA 1
ATOM 3774 C C . ASP A 1 502 ? 5.416 14.888 42.294 1.00 65.06 502 ASP A C 1
ATOM 3776 O O . ASP A 1 502 ? 5.189 14.713 43.497 1.00 65.06 502 ASP A O 1
ATOM 3780 N N . LEU A 1 503 ? 6.255 14.094 41.621 1.00 54.28 503 LEU A N 1
ATOM 3781 C CA . LEU A 1 503 ? 7.045 13.030 42.236 1.00 54.28 503 LEU A CA 1
ATOM 3782 C C . LEU A 1 503 ? 8.147 13.571 43.151 1.00 54.28 503 LEU A C 1
ATOM 3784 O O . LEU A 1 503 ? 8.599 12.843 44.034 1.00 54.28 503 LEU A O 1
ATOM 3788 N N . GLY A 1 504 ? 8.550 14.830 42.960 1.00 54.66 504 GLY A N 1
ATOM 3789 C CA . GLY A 1 504 ? 9.541 15.515 43.782 1.00 54.66 504 GLY A CA 1
ATOM 3790 C C . GLY A 1 504 ? 8.941 16.160 45.030 1.00 54.66 504 GLY A C 1
ATOM 3791 O O . GLY A 1 504 ? 9.621 16.246 46.056 1.00 54.66 504 GLY A O 1
ATOM 3792 N N . ALA A 1 505 ? 7.670 16.567 44.987 1.00 57.38 505 ALA A N 1
ATOM 3793 C CA . ALA A 1 505 ? 6.987 17.090 46.160 1.00 57.38 505 ALA A CA 1
ATOM 3794 C C . ALA A 1 505 ? 6.683 15.966 47.175 1.00 57.38 505 ALA A C 1
ATOM 3796 O O . ALA A 1 505 ? 6.086 14.935 46.828 1.00 57.38 505 ALA A O 1
ATOM 3797 N N . PRO A 1 506 ? 7.040 16.155 48.462 1.00 55.06 506 PRO A N 1
ATOM 3798 C CA . PRO A 1 506 ? 6.453 15.365 49.529 1.00 55.06 506 PRO A CA 1
ATOM 3799 C C . PRO A 1 506 ? 4.946 15.625 49.526 1.00 55.06 506 PRO A C 1
ATOM 3801 O O . PRO A 1 506 ? 4.517 16.776 49.642 1.00 55.06 506 PRO A O 1
ATOM 3804 N N . LEU A 1 507 ? 4.140 14.570 49.398 1.00 53.41 507 LEU A N 1
ATOM 3805 C CA . LEU A 1 507 ? 2.689 14.694 49.508 1.00 53.41 507 LEU A CA 1
ATOM 3806 C C . LEU A 1 507 ? 2.387 15.282 50.894 1.00 53.41 507 LEU A C 1
ATOM 3808 O O . LEU A 1 507 ? 2.884 14.762 51.890 1.00 53.41 507 LEU A O 1
ATOM 3812 N N . SER A 1 508 ? 1.656 16.401 50.966 1.00 43.59 508 SER A N 1
ATOM 3813 C CA . SER A 1 508 ? 1.373 17.103 52.229 1.00 43.59 508 SER A CA 1
ATOM 3814 C C . SER A 1 508 ? -0.112 17.006 52.618 1.00 43.59 508 SER A C 1
ATOM 3816 O O . SER A 1 508 ? -0.964 17.263 51.763 1.00 43.59 508 SER A O 1
ATOM 3818 N N . PRO A 1 509 ? -0.449 16.672 53.886 1.00 52.16 509 PRO A N 1
ATOM 3819 C CA . PRO A 1 509 ? 0.474 16.193 54.936 1.00 52.16 509 PRO A CA 1
ATOM 3820 C C . PRO A 1 509 ? 1.194 14.932 54.449 1.00 52.16 509 PRO A C 1
ATOM 3822 O O . PRO A 1 509 ? 0.631 14.330 53.554 1.00 52.16 509 PRO A O 1
ATOM 3825 N N . ARG A 1 510 ? 2.381 14.548 54.971 1.00 51.62 510 ARG A N 1
ATOM 3826 C CA . ARG A 1 510 ? 3.087 13.285 54.608 1.00 51.62 510 ARG A CA 1
ATOM 3827 C C . ARG A 1 510 ? 2.069 12.138 54.551 1.00 51.62 510 ARG A C 1
ATOM 3829 O O . ARG A 1 510 ? 1.767 11.558 55.593 1.00 51.62 510 ARG A O 1
ATOM 3836 N N . ASN A 1 511 ? 1.457 11.888 53.392 1.00 54.47 511 ASN A N 1
ATOM 3837 C CA . ASN A 1 511 ? 0.186 11.171 53.349 1.00 54.47 511 ASN A CA 1
ATOM 3838 C C . ASN A 1 511 ? 0.440 9.779 52.820 1.00 54.47 511 ASN A C 1
ATOM 3840 O O . ASN A 1 511 ? 0.987 9.618 51.732 1.00 54.47 511 ASN A O 1
ATOM 3844 N N . TYR A 1 512 ? -0.058 8.824 53.597 1.00 56.62 512 TYR A N 1
ATOM 3845 C CA . TYR A 1 512 ? -0.724 7.587 53.204 1.00 56.62 512 TYR A CA 1
ATOM 3846 C C . TYR A 1 512 ? -0.063 6.695 52.138 1.00 56.62 512 TYR A C 1
ATOM 3848 O O . TYR A 1 512 ? 0.217 5.536 52.421 1.00 56.62 512 TYR A O 1
ATOM 3856 N N . TYR A 1 513 ? 0.212 7.200 50.935 1.00 66.38 513 TYR A N 1
ATOM 3857 C CA . TYR A 1 513 ? 0.835 6.451 49.844 1.00 66.38 513 TYR A CA 1
ATOM 3858 C C . TYR A 1 513 ? 2.358 6.345 49.973 1.00 66.38 513 TYR A C 1
ATOM 3860 O O . TYR A 1 513 ? 2.903 5.304 49.623 1.00 66.38 513 TYR A O 1
ATOM 3868 N N . ASP A 1 514 ? 3.040 7.346 50.542 1.00 65.12 514 ASP A N 1
ATOM 3869 C CA . ASP A 1 514 ? 4.514 7.366 50.634 1.00 65.12 514 ASP A CA 1
ATOM 3870 C C . ASP A 1 514 ? 5.096 6.225 51.494 1.00 65.12 514 ASP A C 1
ATOM 3872 O O . ASP A 1 514 ? 6.276 5.899 51.388 1.00 65.12 514 ASP A O 1
ATOM 3876 N N . GLN A 1 515 ? 4.282 5.604 52.353 1.00 69.62 515 GLN A N 1
ATOM 3877 C CA . GLN A 1 515 ? 4.711 4.490 53.210 1.00 69.62 515 GLN A CA 1
ATOM 3878 C C . GLN A 1 515 ? 4.458 3.109 52.593 1.00 69.62 515 GLN A C 1
ATOM 3880 O O . GLN A 1 515 ? 4.995 2.111 53.079 1.00 69.62 515 GLN A O 1
ATOM 3885 N N . ILE A 1 516 ? 3.627 3.030 51.550 1.00 75.19 516 ILE A N 1
ATOM 3886 C CA . ILE A 1 516 ? 3.132 1.750 51.024 1.00 75.19 516 ILE A CA 1
ATOM 3887 C C . ILE A 1 516 ? 3.338 1.587 49.527 1.00 75.19 516 ILE A C 1
ATOM 3889 O O . ILE A 1 516 ? 3.429 0.456 49.073 1.00 75.19 516 ILE A O 1
ATOM 3893 N N . PHE A 1 517 ? 3.463 2.676 48.774 1.00 81.31 517 PHE A N 1
ATOM 3894 C CA . PHE A 1 517 ? 3.725 2.675 47.343 1.00 81.31 517 PHE A CA 1
ATOM 3895 C C . PHE A 1 517 ? 5.193 2.993 47.071 1.00 81.31 517 PHE A C 1
ATOM 3897 O O . PHE A 1 517 ? 5.719 3.995 47.556 1.00 81.31 517 PHE A O 1
ATOM 3904 N N . VAL A 1 518 ? 5.856 2.173 46.260 1.00 82.75 518 VAL A N 1
ATOM 3905 C CA . VAL A 1 518 ? 7.207 2.471 45.779 1.00 82.75 518 VAL A CA 1
ATOM 3906 C C . VAL A 1 518 ? 7.078 3.449 44.617 1.00 82.75 518 VAL A C 1
ATOM 3908 O O . VAL A 1 518 ? 6.704 3.065 43.509 1.00 82.75 518 VAL A O 1
ATOM 3911 N N . ARG A 1 519 ? 7.365 4.729 44.883 1.00 76.25 519 ARG A N 1
ATOM 3912 C CA . ARG A 1 519 ? 7.402 5.762 43.841 1.00 76.25 519 ARG A CA 1
ATOM 3913 C C . ARG A 1 519 ? 8.586 5.492 42.910 1.00 76.25 519 ARG A C 1
ATOM 3915 O O . ARG A 1 519 ? 9.717 5.327 43.360 1.00 76.25 519 ARG A O 1
ATOM 3922 N N . GLU A 1 520 ? 8.308 5.473 41.616 1.00 83.81 520 GLU A N 1
ATOM 3923 C CA . GLU A 1 520 ? 9.298 5.403 40.543 1.00 83.81 520 GLU A CA 1
ATOM 3924 C C . GLU A 1 520 ? 9.321 6.758 39.838 1.00 83.81 520 GLU A C 1
ATOM 3926 O O . GLU A 1 520 ? 8.259 7.324 39.576 1.00 83.81 520 GLU A O 1
ATOM 3931 N N . ALA A 1 521 ? 10.513 7.283 39.548 1.00 85.00 521 ALA A N 1
ATOM 3932 C CA . ALA A 1 521 ? 10.643 8.458 38.696 1.00 85.00 521 ALA A CA 1
ATOM 3933 C C . ALA A 1 521 ? 10.203 8.101 37.271 1.00 85.00 521 ALA A C 1
ATOM 3935 O O . ALA A 1 521 ? 10.694 7.139 36.686 1.00 85.00 521 ALA A O 1
ATOM 3936 N N . GLU A 1 522 ? 9.270 8.875 36.732 1.00 87.31 522 GLU A N 1
ATOM 3937 C CA . GLU A 1 522 ? 8.718 8.662 35.396 1.00 87.31 522 GLU A CA 1
ATOM 3938 C C . GLU A 1 522 ? 9.708 9.143 34.322 1.00 87.31 522 GLU A C 1
ATOM 3940 O O . GLU A 1 522 ? 10.227 10.258 34.394 1.00 87.31 522 GLU A O 1
ATOM 3945 N N . ASP A 1 523 ? 9.947 8.311 33.308 1.00 89.31 523 ASP A N 1
ATOM 3946 C CA . ASP A 1 523 ? 10.844 8.590 32.184 1.00 89.31 523 ASP A CA 1
ATOM 3947 C C . ASP A 1 523 ? 10.038 8.721 30.878 1.00 89.31 523 ASP A C 1
ATOM 3949 O O . ASP A 1 523 ? 9.417 7.771 30.390 1.00 89.31 523 ASP A O 1
ATOM 3953 N N . VAL A 1 524 ? 10.051 9.915 30.278 1.00 90.06 524 VAL A N 1
ATOM 3954 C CA . VAL A 1 524 ? 9.322 10.206 29.028 1.00 90.06 524 VAL A CA 1
ATOM 3955 C C . VAL A 1 524 ? 9.870 9.408 27.840 1.00 90.06 524 VAL A C 1
ATOM 3957 O O . VAL A 1 524 ? 9.101 9.005 26.965 1.00 90.06 524 VAL A O 1
ATOM 3960 N N . GLY A 1 525 ? 11.175 9.135 27.806 1.00 90.69 525 GLY A N 1
ATOM 3961 C CA . GLY A 1 525 ? 11.812 8.326 26.771 1.00 90.69 525 GLY A CA 1
ATOM 3962 C C . GLY A 1 525 ? 11.319 6.881 26.802 1.00 90.69 525 GLY A C 1
ATOM 3963 O O . GLY A 1 525 ? 10.974 6.326 25.756 1.00 90.69 525 GLY A O 1
ATOM 3964 N N . ARG A 1 526 ? 11.180 6.300 27.999 1.00 93.69 526 ARG A N 1
ATOM 3965 C CA . ARG A 1 526 ? 10.576 4.970 28.195 1.00 93.69 526 ARG A CA 1
ATOM 3966 C C . ARG A 1 526 ? 9.109 4.923 27.764 1.00 93.69 526 ARG A C 1
ATOM 3968 O O . ARG A 1 526 ? 8.711 4.012 27.037 1.00 93.69 526 ARG A O 1
ATOM 3975 N N . TRP A 1 527 ? 8.321 5.951 28.089 1.00 94.56 527 TRP A N 1
ATOM 3976 C CA . TRP A 1 527 ? 6.950 6.064 27.578 1.00 94.56 527 TRP A CA 1
ATOM 3977 C C . TRP A 1 527 ? 6.896 6.163 26.054 1.00 94.56 527 TRP A C 1
ATOM 3979 O O . TRP A 1 527 ? 6.088 5.484 25.419 1.00 94.56 527 TRP A O 1
ATOM 3989 N N . SER A 1 528 ? 7.775 6.966 25.453 1.00 93.19 528 SER A N 1
ATOM 3990 C CA . SER A 1 528 ? 7.868 7.079 23.999 1.00 93.19 528 SER A CA 1
ATOM 3991 C C . SER A 1 528 ? 8.221 5.736 23.363 1.00 93.19 528 SER A C 1
ATOM 3993 O O . SER A 1 528 ? 7.619 5.369 22.356 1.00 93.19 528 SER A O 1
ATOM 3995 N N . ALA A 1 529 ? 9.154 4.980 23.946 1.00 93.31 529 ALA A N 1
ATOM 3996 C CA . ALA A 1 529 ? 9.513 3.649 23.468 1.00 93.31 529 ALA A CA 1
ATOM 3997 C C . ALA A 1 529 ? 8.318 2.681 23.530 1.00 93.31 529 ALA A C 1
ATOM 3999 O O . ALA A 1 529 ? 8.058 1.971 22.556 1.00 93.31 529 ALA A O 1
ATOM 4000 N N . LEU A 1 530 ? 7.538 2.707 24.619 1.00 95.25 530 LEU A N 1
ATOM 4001 C CA . LEU A 1 530 ? 6.309 1.918 24.740 1.00 95.25 530 LEU A CA 1
ATOM 4002 C C . LEU A 1 530 ? 5.282 2.287 23.655 1.00 95.25 530 LEU A C 1
ATOM 4004 O O . LEU A 1 530 ? 4.688 1.392 23.048 1.00 95.25 530 LEU A O 1
ATOM 4008 N N . MET A 1 531 ? 5.082 3.580 23.377 1.00 96.25 531 MET A N 1
ATOM 4009 C CA . MET A 1 531 ? 4.143 4.042 22.343 1.00 96.25 531 MET A CA 1
ATOM 4010 C C . MET A 1 531 ? 4.590 3.654 20.930 1.00 96.25 531 MET A C 1
ATOM 4012 O O . MET A 1 531 ? 3.756 3.215 20.136 1.00 96.25 531 MET A O 1
ATOM 4016 N N . VAL A 1 532 ? 5.889 3.736 20.623 1.00 89.75 532 VAL A N 1
ATOM 4017 C CA . VAL A 1 532 ? 6.458 3.274 19.343 1.00 89.75 532 VAL A CA 1
ATOM 4018 C C . VAL A 1 532 ? 6.261 1.770 19.180 1.00 89.75 532 VAL A C 1
ATOM 4020 O O . VAL A 1 532 ? 5.744 1.326 18.155 1.00 89.75 532 VAL A O 1
ATOM 4023 N N . ALA A 1 533 ? 6.617 0.982 20.199 1.00 89.94 533 ALA A N 1
ATOM 4024 C CA . ALA A 1 533 ? 6.471 -0.471 20.167 1.00 89.94 533 ALA A CA 1
ATOM 4025 C C . ALA A 1 533 ? 5.001 -0.891 20.002 1.00 89.94 533 ALA A C 1
ATOM 4027 O O . ALA A 1 533 ? 4.690 -1.783 19.211 1.00 89.94 533 ALA A O 1
ATOM 4028 N N . THR A 1 534 ? 4.087 -0.211 20.698 1.00 92.69 534 THR A N 1
ATOM 4029 C CA . THR A 1 534 ? 2.641 -0.448 20.583 1.00 92.69 534 THR A CA 1
ATOM 4030 C C . THR A 1 534 ? 2.133 -0.057 19.196 1.00 92.69 534 THR A C 1
ATOM 4032 O O . THR A 1 534 ? 1.432 -0.843 18.558 1.00 92.69 534 THR A O 1
ATOM 4035 N N . SER A 1 535 ? 2.540 1.108 18.685 1.00 88.75 535 SER A N 1
ATOM 4036 C CA . SER A 1 535 ? 2.137 1.582 17.359 1.00 88.75 535 SER A CA 1
ATOM 4037 C C . SER A 1 535 ? 2.580 0.633 16.250 1.00 88.75 535 SER A C 1
ATOM 4039 O O . SER A 1 535 ? 1.786 0.290 15.375 1.00 88.75 535 SER A O 1
ATOM 4041 N N . ALA A 1 536 ? 3.826 0.156 16.318 1.00 81.19 536 ALA A N 1
ATOM 4042 C CA . ALA A 1 536 ? 4.373 -0.810 15.374 1.00 81.19 536 ALA A CA 1
ATOM 4043 C C . ALA A 1 536 ? 3.653 -2.164 15.460 1.00 81.19 536 ALA A C 1
ATOM 4045 O O . ALA A 1 536 ? 3.260 -2.718 14.435 1.00 81.19 536 ALA A O 1
ATOM 4046 N N . ARG A 1 537 ? 3.421 -2.679 16.677 1.00 87.94 537 ARG A N 1
ATOM 4047 C CA . ARG A 1 537 ? 2.759 -3.975 16.898 1.00 87.94 537 ARG A CA 1
ATOM 4048 C C . ARG A 1 537 ? 1.342 -4.025 16.327 1.00 87.94 537 ARG A C 1
ATOM 4050 O O . ARG A 1 537 ? 0.943 -5.063 15.807 1.00 87.94 537 ARG A O 1
ATOM 4057 N N . TYR A 1 538 ? 0.586 -2.936 16.448 1.00 85.69 538 TYR A N 1
ATOM 4058 C CA . TYR A 1 538 ? -0.811 -2.872 16.007 1.00 85.69 538 TYR A CA 1
ATOM 4059 C C . TYR A 1 538 ? -1.006 -2.102 14.694 1.00 85.69 538 TYR A C 1
ATOM 4061 O O . TYR A 1 538 ? -2.145 -1.881 14.293 1.00 85.69 538 TYR A O 1
ATOM 4069 N N . ASN A 1 539 ? 0.087 -1.706 14.027 1.00 82.44 539 ASN A N 1
ATOM 4070 C CA . ASN A 1 539 ? 0.094 -0.883 12.814 1.00 82.44 539 ASN A CA 1
ATOM 4071 C C . ASN A 1 539 ? -0.868 0.316 12.900 1.00 82.44 539 ASN A C 1
ATOM 4073 O O . ASN A 1 539 ? -1.751 0.509 12.062 1.00 82.44 539 ASN A O 1
ATOM 4077 N N . LYS A 1 540 ? -0.741 1.088 13.979 1.00 86.75 540 LYS A N 1
ATOM 4078 C CA . LYS A 1 540 ? -1.689 2.144 14.333 1.00 86.75 540 LYS A CA 1
ATOM 4079 C C . LYS A 1 540 ? -0.999 3.266 15.089 1.00 86.75 540 LYS A C 1
ATOM 4081 O O . LYS A 1 540 ? -0.138 3.010 15.917 1.00 86.75 540 LYS A O 1
ATOM 4086 N N . ARG A 1 541 ? -1.442 4.507 14.888 1.00 88.81 541 ARG A N 1
ATOM 4087 C CA . ARG A 1 541 ? -0.993 5.652 15.689 1.00 88.81 541 ARG A CA 1
ATOM 4088 C C . ARG A 1 541 ? -1.437 5.525 17.154 1.00 88.81 541 ARG A C 1
ATOM 4090 O O . ARG A 1 541 ? -2.636 5.569 17.446 1.00 88.81 541 ARG A O 1
ATOM 4097 N N . CYS A 1 542 ? -0.466 5.394 18.053 1.00 94.44 542 CYS A N 1
ATOM 4098 C CA . CYS A 1 542 ? -0.654 5.476 19.498 1.00 94.44 542 CYS A CA 1
ATOM 4099 C C . CYS A 1 542 ? 0.141 6.662 20.051 1.00 94.44 542 CYS A C 1
ATOM 4101 O O . CYS A 1 542 ? 1.331 6.801 19.777 1.00 94.44 542 CYS A O 1
ATOM 4103 N N . GLU A 1 543 ? -0.527 7.500 20.832 1.00 95.94 543 GLU A N 1
ATOM 4104 C CA . GLU A 1 543 ? 0.027 8.717 21.429 1.00 95.94 543 GLU A CA 1
ATOM 4105 C C . GLU A 1 543 ? -0.222 8.692 22.936 1.00 95.94 543 GLU A C 1
ATOM 4107 O O . GLU A 1 543 ? -1.215 8.118 23.386 1.00 95.94 543 GLU A O 1
ATOM 4112 N N . LEU A 1 544 ? 0.636 9.342 23.719 1.00 96.44 544 LEU A N 1
ATOM 4113 C CA . LEU A 1 544 ? 0.451 9.504 25.160 1.00 96.44 544 LEU A CA 1
ATOM 4114 C C . LEU A 1 544 ? 0.282 10.978 25.528 1.00 96.44 544 LEU A C 1
ATOM 4116 O O . LEU A 1 544 ? 1.168 11.790 25.276 1.00 96.44 544 LEU A O 1
ATOM 4120 N N . LEU A 1 545 ? -0.812 11.308 26.212 1.00 95.00 545 LEU A N 1
ATOM 4121 C CA . LEU A 1 545 ? -0.942 12.526 27.003 1.00 95.00 545 LEU A CA 1
ATOM 4122 C C . LEU A 1 545 ? -0.462 12.254 28.432 1.00 95.00 545 LEU A C 1
ATOM 4124 O O . LEU A 1 545 ? -1.122 11.554 29.203 1.00 95.00 545 LEU A O 1
ATOM 4128 N N . TYR A 1 546 ? 0.681 12.833 28.780 1.00 93.44 546 TYR A N 1
ATOM 4129 C CA . TYR A 1 546 ? 1.248 12.791 30.122 1.00 93.44 546 TYR A CA 1
ATOM 4130 C C . TYR A 1 546 ? 0.931 14.100 30.855 1.00 93.44 546 TYR A C 1
ATOM 4132 O O . TYR A 1 546 ? 1.387 15.172 30.451 1.00 93.44 546 TYR A O 1
ATOM 4140 N N . VAL A 1 547 ? 0.121 14.020 31.911 1.00 91.81 547 VAL A N 1
ATOM 4141 C CA . VAL A 1 547 ? -0.365 15.176 32.680 1.00 91.81 547 VAL A CA 1
ATOM 4142 C C . VAL A 1 547 ? 0.345 15.223 34.028 1.00 91.81 547 VAL A C 1
ATOM 4144 O O . VAL A 1 547 ? 0.294 14.235 34.754 1.00 91.81 547 VAL A O 1
ATOM 4147 N N . CYS A 1 548 ? 0.971 16.345 34.383 1.00 88.94 548 CYS A N 1
ATOM 4148 C CA . CYS A 1 548 ? 1.654 16.520 35.672 1.00 88.94 548 CYS A CA 1
ATOM 4149 C C . CYS A 1 548 ? 1.364 17.883 36.318 1.00 88.94 548 CYS A C 1
ATOM 4151 O O . CYS A 1 548 ? 0.979 18.819 35.624 1.00 88.94 548 CYS A O 1
ATOM 4153 N N . ALA A 1 549 ? 1.524 18.006 37.640 1.00 84.44 549 ALA A N 1
ATOM 4154 C CA . ALA A 1 549 ? 1.234 19.253 38.364 1.00 84.44 549 ALA A CA 1
ATOM 4155 C C . ALA A 1 549 ? 2.211 20.390 38.017 1.00 84.44 549 ALA A C 1
ATOM 4157 O O . ALA A 1 549 ? 1.793 21.524 37.785 1.00 84.44 549 ALA A O 1
ATOM 4158 N N . ASP A 1 550 ? 3.497 20.057 37.914 1.00 80.69 550 ASP A N 1
ATOM 4159 C CA . ASP A 1 550 ? 4.554 20.947 37.446 1.00 80.69 550 ASP A CA 1
ATOM 4160 C C . ASP A 1 550 ? 5.267 20.288 36.263 1.00 80.69 550 ASP A C 1
ATOM 4162 O O . ASP A 1 550 ? 5.743 19.155 36.357 1.00 80.69 550 ASP A O 1
ATOM 4166 N N . ALA A 1 551 ? 5.315 20.970 35.123 1.00 66.38 551 ALA A N 1
ATOM 4167 C CA . ALA A 1 551 ? 6.088 20.506 33.974 1.00 66.38 551 ALA A CA 1
ATOM 4168 C C . ALA A 1 551 ? 7.458 21.203 33.880 1.00 66.38 551 ALA A C 1
ATOM 4170 O O . ALA A 1 551 ? 8.236 20.881 32.982 1.00 66.38 551 ALA A O 1
ATOM 4171 N N . GLY A 1 552 ? 7.796 22.079 34.838 1.00 60.19 552 GLY A N 1
ATOM 4172 C CA . GLY A 1 552 ? 9.024 22.873 34.939 1.00 60.19 552 GLY A CA 1
ATOM 4173 C C . GLY A 1 552 ? 10.339 22.101 34.792 1.00 60.19 552 GLY A C 1
ATOM 4174 O O . GLY A 1 552 ? 11.332 22.687 34.371 1.00 60.19 552 GLY A O 1
ATOM 4175 N N . GLY A 1 553 ? 10.348 20.787 35.049 1.00 63.81 553 GLY A N 1
ATOM 4176 C CA . GLY A 1 553 ? 11.495 19.897 34.800 1.00 63.81 553 GLY A CA 1
ATOM 4177 C C . GLY A 1 553 ? 11.386 18.991 33.562 1.00 63.81 553 GLY A C 1
ATOM 4178 O O . GLY A 1 553 ? 12.379 18.402 33.151 1.00 63.81 553 GLY A O 1
ATOM 4179 N N . LEU A 1 554 ? 10.201 18.871 32.957 1.00 61.53 554 LEU A N 1
ATOM 4180 C CA . LEU A 1 554 ? 9.891 17.964 31.837 1.00 61.53 554 LEU A CA 1
ATOM 4181 C C . LEU A 1 554 ? 9.698 18.699 30.495 1.00 61.53 554 LEU A C 1
ATOM 4183 O O . LEU A 1 554 ? 9.596 18.066 29.444 1.00 61.53 554 LEU A O 1
ATOM 4187 N N . HIS A 1 555 ? 9.658 20.035 30.510 1.00 50.34 555 HIS A N 1
ATOM 4188 C CA . HIS A 1 555 ? 9.319 20.888 29.367 1.00 50.34 555 HIS A CA 1
ATOM 4189 C C . HIS A 1 555 ? 10.287 20.856 28.168 1.00 50.34 555 HIS A C 1
ATOM 4191 O O . HIS A 1 555 ? 9.958 21.436 27.135 1.00 50.34 555 HIS A O 1
ATOM 4197 N N . SER A 1 556 ? 11.445 20.193 28.238 1.00 49.31 556 SER A N 1
ATOM 4198 C CA . SER A 1 556 ? 12.436 20.237 27.149 1.00 49.31 556 SER A CA 1
ATOM 4199 C C . SER A 1 556 ? 12.362 19.094 26.134 1.00 49.31 556 SER A C 1
ATOM 4201 O O . SER A 1 556 ? 13.052 19.172 25.117 1.00 49.31 556 SER A O 1
ATOM 4203 N N . HIS A 1 557 ? 11.552 18.051 26.347 1.00 53.75 557 HIS A N 1
ATOM 4204 C CA . HIS A 1 557 ? 11.571 16.871 25.473 1.00 53.75 557 HIS A CA 1
ATOM 4205 C C . HIS A 1 557 ? 10.165 16.417 25.069 1.00 53.75 557 HIS A C 1
ATOM 4207 O O . HIS A 1 557 ? 9.642 15.421 25.563 1.00 53.75 557 HIS A O 1
ATOM 4213 N N . SER A 1 558 ? 9.545 17.127 24.119 1.00 56.44 558 SER A N 1
ATOM 4214 C CA . SER A 1 558 ? 8.485 16.509 23.320 1.00 56.44 558 SER A CA 1
ATOM 4215 C C . SER A 1 558 ? 9.114 15.379 22.503 1.00 56.44 558 SER A C 1
ATOM 4217 O O . SER A 1 558 ? 9.883 15.632 21.573 1.00 56.44 558 SER A O 1
ATOM 4219 N N . HIS A 1 559 ? 8.819 14.137 22.866 1.00 75.88 559 HIS A N 1
ATOM 4220 C CA . HIS A 1 559 ? 9.142 12.983 22.035 1.00 75.88 559 HIS A CA 1
ATOM 4221 C C . HIS A 1 559 ? 8.035 12.783 20.995 1.00 75.88 559 HIS A C 1
ATOM 4223 O O . HIS A 1 559 ? 6.904 13.218 21.202 1.00 75.88 559 HIS A O 1
ATOM 4229 N N . SER A 1 560 ? 8.339 12.116 19.877 1.00 80.38 560 SER A N 1
ATOM 4230 C CA . SER A 1 560 ? 7.432 12.013 18.721 1.00 80.38 560 SER A CA 1
ATOM 4231 C C . SER A 1 560 ? 6.071 11.362 19.009 1.00 80.38 560 SER A C 1
ATOM 4233 O O . SER A 1 560 ? 5.195 11.462 18.160 1.00 80.38 560 SER A O 1
ATOM 4235 N N . HIS A 1 561 ? 5.896 10.725 20.177 1.00 88.75 561 HIS A N 1
ATOM 4236 C CA . HIS A 1 561 ? 4.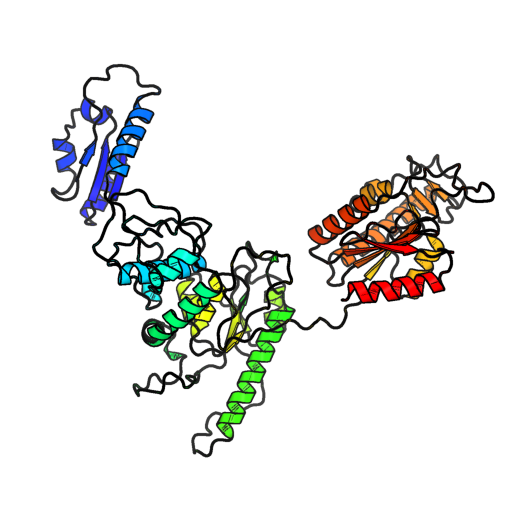655 10.057 20.592 1.00 88.75 561 HIS A CA 1
ATOM 4237 C C . HIS A 1 561 ? 4.142 10.445 21.991 1.00 88.75 561 HIS A C 1
ATOM 4239 O O . HIS A 1 561 ? 3.232 9.802 22.520 1.00 88.75 561 HIS A O 1
ATOM 4245 N N . VAL A 1 562 ? 4.763 11.431 22.653 1.00 90.81 562 VAL A N 1
ATOM 4246 C CA . VAL A 1 562 ? 4.401 11.817 24.026 1.00 90.81 562 VAL A CA 1
ATOM 4247 C C . VAL A 1 562 ? 4.219 13.323 24.124 1.00 90.81 562 VAL A C 1
ATOM 4249 O O . VAL A 1 562 ? 5.149 14.106 23.939 1.00 90.81 562 VAL A O 1
ATOM 4252 N N . THR A 1 563 ? 3.001 13.719 24.472 1.00 91.12 563 THR A N 1
ATOM 4253 C CA . THR A 1 563 ? 2.608 15.096 24.737 1.00 91.12 563 THR A CA 1
ATOM 4254 C C . THR A 1 563 ? 2.555 15.317 26.244 1.00 91.12 563 THR A C 1
ATOM 4256 O O . THR A 1 563 ? 1.674 14.794 26.923 1.00 91.12 563 THR A O 1
ATOM 4259 N N . VAL A 1 564 ? 3.486 16.114 26.770 1.00 90.81 564 VAL A N 1
ATOM 4260 C CA . VAL A 1 564 ? 3.509 16.504 28.187 1.00 90.81 564 VAL A CA 1
ATOM 4261 C C . VAL A 1 564 ? 2.710 17.793 28.388 1.00 90.81 564 VAL A C 1
ATOM 4263 O O . VAL A 1 564 ? 2.829 18.743 27.603 1.00 90.81 564 VAL A O 1
ATOM 4266 N N . ARG A 1 565 ? 1.875 17.833 29.429 1.00 91.25 565 ARG A N 1
ATOM 4267 C CA . ARG A 1 565 ? 1.049 18.990 29.793 1.00 91.25 565 ARG A CA 1
ATOM 4268 C C . ARG A 1 565 ? 1.049 19.201 31.303 1.00 91.25 565 ARG A C 1
ATOM 4270 O O . ARG A 1 565 ? 0.824 18.260 32.060 1.00 91.25 565 ARG A O 1
ATOM 4277 N N . ALA A 1 566 ? 1.257 20.447 31.722 1.00 89.00 566 ALA A N 1
ATOM 4278 C CA . ALA A 1 566 ? 1.045 20.839 33.108 1.00 89.00 566 ALA A CA 1
ATOM 4279 C C . ALA A 1 566 ? -0.448 21.040 33.381 1.00 89.00 566 ALA A C 1
ATOM 4281 O O . ALA A 1 566 ? -1.139 21.701 32.605 1.00 89.00 566 ALA A O 1
ATOM 4282 N N . LEU A 1 567 ? -0.923 20.521 34.506 1.00 89.44 567 LEU A N 1
ATOM 4283 C CA . LEU A 1 567 ? -2.236 20.806 35.061 1.00 89.44 567 LEU A CA 1
ATOM 4284 C C . LEU A 1 567 ? -2.076 20.976 36.579 1.00 89.44 567 LEU A C 1
ATOM 4286 O O . LEU A 1 567 ? -1.913 19.965 37.257 1.00 89.44 567 LEU A O 1
ATOM 4290 N N . PRO A 1 568 ? -2.132 22.212 37.120 1.00 86.44 568 PRO A N 1
ATOM 4291 C CA . PRO A 1 568 ? -1.804 22.491 38.525 1.00 86.44 568 PRO A CA 1
ATOM 4292 C C . PRO A 1 568 ? -2.566 21.637 39.542 1.00 86.44 568 PRO A C 1
ATOM 4294 O O . PRO A 1 568 ? -2.039 21.315 40.601 1.00 86.44 568 PRO A O 1
ATOM 4297 N N . ASP A 1 569 ? -3.801 21.257 39.207 1.00 85.19 569 ASP A N 1
ATOM 4298 C CA . ASP A 1 569 ? -4.573 20.271 39.952 1.00 85.19 569 ASP A CA 1
ATOM 4299 C C . ASP A 1 569 ? -5.024 19.140 39.012 1.00 85.19 569 ASP A C 1
ATOM 4301 O O . ASP A 1 569 ? -6.074 19.255 38.367 1.00 85.19 569 ASP A O 1
ATOM 4305 N N . PRO A 1 570 ? -4.271 18.025 38.922 1.00 81.88 570 PRO A N 1
ATOM 4306 C CA . PRO A 1 570 ? -4.642 16.891 38.080 1.00 81.88 570 PRO A CA 1
ATOM 4307 C C . PRO A 1 570 ? -5.907 16.163 38.567 1.00 81.88 570 PRO A C 1
ATOM 4309 O O . PRO A 1 570 ? -6.397 15.265 37.881 1.00 81.88 570 PRO A O 1
ATOM 4312 N N . LYS A 1 571 ? -6.465 16.542 39.728 1.00 83.69 571 LYS A N 1
ATOM 4313 C CA . LYS A 1 571 ? -7.741 16.024 40.245 1.00 83.69 571 LYS A CA 1
ATOM 4314 C C . LYS A 1 571 ? -8.943 16.831 39.752 1.00 83.69 571 LYS A C 1
ATOM 4316 O O . LYS A 1 571 ? -10.076 16.383 39.925 1.00 83.69 571 LYS A O 1
ATOM 4321 N N . ASN A 1 572 ? -8.728 17.978 39.105 1.00 91.00 572 ASN A N 1
ATOM 4322 C CA . ASN A 1 572 ? -9.798 18.751 38.489 1.00 91.00 572 ASN A CA 1
ATOM 4323 C C . ASN A 1 572 ? -10.301 18.050 37.215 1.00 91.00 572 ASN A C 1
ATOM 4325 O O . ASN A 1 572 ? -9.756 18.224 36.123 1.00 91.00 572 ASN A O 1
ATOM 4329 N N . VAL A 1 573 ? -11.370 17.264 37.370 1.00 92.88 573 VAL A N 1
ATOM 4330 C CA . VAL A 1 573 ? -11.984 16.448 36.308 1.00 92.88 573 VAL A CA 1
ATOM 4331 C C . VAL A 1 573 ? -12.329 17.276 35.068 1.00 92.88 573 VAL A C 1
ATOM 4333 O O . VAL A 1 573 ? -12.016 16.857 33.956 1.00 92.88 573 VAL A O 1
ATOM 4336 N N . ALA A 1 574 ? -12.923 18.461 35.237 1.00 93.81 574 ALA A N 1
ATOM 4337 C CA . ALA A 1 574 ? -13.338 19.306 34.116 1.00 93.81 574 ALA A CA 1
ATOM 4338 C C . ALA A 1 574 ? -12.135 19.846 33.325 1.00 93.81 574 ALA A C 1
ATOM 4340 O O . ALA A 1 574 ? -12.134 19.828 32.093 1.00 93.81 574 ALA A O 1
ATOM 4341 N N . ALA A 1 575 ? -11.083 20.283 34.022 1.00 93.44 575 ALA A N 1
ATOM 4342 C CA . ALA A 1 575 ? -9.860 20.747 33.374 1.00 93.44 575 ALA A CA 1
ATOM 4343 C C . ALA A 1 575 ? -9.130 19.601 32.653 1.00 93.44 575 ALA A C 1
ATOM 4345 O O . ALA A 1 575 ? -8.656 19.771 31.529 1.00 93.44 575 ALA A O 1
ATOM 4346 N N . LEU A 1 576 ? -9.109 18.409 33.255 1.00 93.00 576 LEU A N 1
ATOM 4347 C CA . LEU A 1 576 ? -8.545 17.211 32.641 1.00 93.00 576 LEU A CA 1
ATOM 4348 C C . LEU A 1 576 ? -9.329 16.786 31.387 1.00 93.00 576 LEU A C 1
ATOM 4350 O O . LEU A 1 576 ? -8.724 16.444 30.374 1.00 93.00 576 LEU A O 1
ATOM 4354 N N . GLN A 1 577 ? -10.662 16.865 31.412 1.00 94.00 577 GLN A N 1
ATOM 4355 C CA . GLN A 1 577 ? -11.510 16.614 30.240 1.00 94.00 577 GLN A CA 1
ATOM 4356 C C . GLN A 1 577 ? -11.226 17.588 29.097 1.00 94.00 577 GLN A C 1
ATOM 4358 O O . GLN A 1 577 ? -11.084 17.152 27.952 1.00 94.00 577 GLN A O 1
ATOM 4363 N N . ALA A 1 578 ? -11.112 18.884 29.402 1.00 93.88 578 ALA A N 1
ATOM 4364 C CA . ALA A 1 578 ? -10.785 19.905 28.412 1.00 93.88 578 ALA A CA 1
ATOM 4365 C C . ALA A 1 578 ? -9.419 19.634 27.760 1.00 93.88 578 ALA A C 1
ATOM 4367 O O . ALA A 1 578 ? -9.303 19.662 26.535 1.00 93.88 578 ALA A O 1
ATOM 4368 N N . LEU A 1 579 ? -8.416 19.274 28.564 1.00 93.38 579 LEU A N 1
ATOM 4369 C CA . LEU A 1 579 ? -7.075 18.944 28.087 1.00 93.38 579 LEU A CA 1
ATOM 4370 C C . LEU A 1 579 ? -7.049 17.679 27.213 1.00 93.38 579 LEU A C 1
ATOM 4372 O O . LEU A 1 579 ? -6.423 17.661 26.153 1.00 93.38 579 LEU A O 1
ATOM 4376 N N . ILE A 1 580 ? -7.758 16.621 27.623 1.00 93.81 580 ILE A N 1
ATOM 4377 C CA . ILE A 1 580 ? -7.893 15.392 26.829 1.00 93.81 580 ILE A CA 1
ATOM 4378 C C . ILE A 1 580 ? -8.571 15.698 25.488 1.00 93.81 580 ILE A C 1
ATOM 4380 O O . ILE A 1 580 ? -8.159 15.159 24.462 1.00 93.81 580 ILE A O 1
ATOM 4384 N N . ALA A 1 581 ? -9.601 16.550 25.476 1.00 91.81 581 ALA A N 1
ATOM 4385 C CA . ALA A 1 581 ? -10.284 16.952 24.250 1.00 91.81 581 ALA A CA 1
ATOM 4386 C C . ALA A 1 581 ? -9.369 17.763 23.316 1.00 91.81 581 ALA A C 1
ATOM 4388 O O . ALA A 1 581 ? -9.337 17.483 22.120 1.00 91.81 581 ALA A O 1
ATOM 4389 N N . GLU A 1 582 ? -8.587 18.704 23.853 1.00 93.31 582 GLU A N 1
ATOM 4390 C CA . GLU A 1 582 ? -7.599 19.484 23.095 1.00 93.31 582 GLU A CA 1
ATOM 4391 C C . GLU A 1 582 ? -6.572 18.574 22.405 1.00 93.31 582 GLU A C 1
ATOM 4393 O O . GLU A 1 582 ? -6.378 18.655 21.192 1.00 93.31 582 GLU A O 1
ATOM 4398 N N . VAL A 1 583 ? -5.942 17.669 23.157 1.00 90.75 583 VAL A N 1
ATOM 4399 C CA . VAL A 1 583 ? -4.890 16.790 22.621 1.00 90.75 583 VAL A CA 1
ATOM 4400 C C . VAL A 1 583 ? -5.474 15.732 21.684 1.00 90.75 583 VAL A C 1
ATOM 4402 O O . VAL A 1 583 ? -4.865 15.395 20.671 1.00 90.75 583 VAL A O 1
ATOM 4405 N N . ALA A 1 584 ? -6.694 15.251 21.933 1.00 90.19 584 ALA A N 1
ATOM 4406 C CA . ALA A 1 584 ? -7.379 14.355 21.002 1.00 90.19 584 ALA A CA 1
ATOM 4407 C C . ALA A 1 584 ? -7.557 14.984 19.606 1.00 90.19 584 ALA A C 1
ATOM 4409 O O . ALA A 1 584 ? -7.463 14.272 18.605 1.00 90.19 584 ALA A O 1
ATOM 4410 N N . LEU A 1 585 ? -7.752 16.307 19.523 1.00 86.06 585 LEU A N 1
ATOM 4411 C CA . LEU A 1 585 ? -7.814 17.028 18.247 1.00 86.06 585 LEU A CA 1
ATOM 4412 C C . LEU A 1 585 ? -6.449 17.114 17.547 1.00 86.06 585 LEU A C 1
ATOM 4414 O O . LEU A 1 585 ? -6.415 17.177 16.321 1.00 86.06 585 LEU A O 1
ATOM 4418 N N . SER A 1 586 ? -5.328 17.111 18.278 1.00 82.56 586 SER A N 1
ATOM 4419 C CA . SER A 1 586 ? -3.989 17.096 17.669 1.00 82.56 586 SER A CA 1
ATOM 4420 C C . SER A 1 586 ? -3.537 15.703 17.246 1.00 82.56 586 SER A C 1
ATOM 4422 O O . SER A 1 586 ? -2.809 15.595 16.276 1.00 82.56 586 SER A O 1
ATOM 4424 N N . VAL A 1 587 ? -3.980 14.638 17.925 1.00 80.56 587 VAL A N 1
ATOM 4425 C CA . VAL A 1 587 ? -3.763 13.248 17.465 1.00 80.56 587 VAL A CA 1
ATOM 4426 C C . VAL A 1 587 ? -4.510 12.968 16.158 1.00 80.56 587 VAL A C 1
ATOM 4428 O O . VAL A 1 587 ? -4.151 12.065 15.403 1.00 80.56 587 VAL A O 1
ATOM 4431 N N . HIS A 1 588 ? -5.559 13.743 15.891 1.00 66.25 588 HIS A N 1
ATOM 4432 C CA . HIS A 1 588 ? -6.286 13.673 14.638 1.00 66.25 588 HIS A CA 1
ATOM 4433 C C . HIS A 1 588 ? -5.541 14.338 13.465 1.00 66.25 588 HIS A C 1
ATOM 4435 O O . HIS A 1 588 ? -5.596 13.809 12.357 1.00 66.25 588 HIS A O 1
ATOM 4441 N N . LYS A 1 589 ? -4.866 15.466 13.715 1.00 59.88 589 LYS A N 1
ATOM 4442 C CA . LYS A 1 589 ? -4.037 16.172 12.725 1.00 59.88 589 LYS A CA 1
ATOM 4443 C C . LYS A 1 589 ? -2.719 15.442 12.485 1.00 59.88 589 LYS A C 1
ATOM 4445 O O . LYS A 1 589 ? -2.228 15.538 11.345 1.00 59.88 589 LYS A O 1
#

Foldseek 3Di:
DEAEAEDDPVQPVVVLVVLVVCVVPVAAYEYEDDQVCVVVVCPPVNVCVSHDVPRYDDYDDDDPDPPDPPPDPVVVVCVVVVVVVVLQDFDFLEEPPPFDDDPLLLVLQQVLVQLLCVVVQTAYDGDCQVLCVLLLRHGDGGDDTASDDADEDALVVSLCSSVVVDPDDPGRHYQSDLRHSLFAPVSLQVLLVVVLVRLVSSLVSQPVVVQFPDPPPDDDDSPDQGDGPDQAEEEEFECPPCVLQWPFQLLRLQQLVVSLVVVVVVVVVVVPDDDPPPPPDDDPPSQHAYEYEYPCCVDPSNVVSCVVRVNYDYDDDPDLSNVLSVLLSHQAYEATDDSSRLSSQSNVSNHAYEYEDDDDPDPDDSGHDNQPYPRHHHRYRPLPPQQQAQEAEPAADLLQLLLVLNVVVVHDDAQRRQKHAAPVLCVQCVPPVVSVLQWDPVQPPDQAWIAHPLLRMIHGGRHPPCVVCVVVVSVVNVVRSVVVVVSLQDQHAHEYEYEYEPLVDCPPPNDDSVVRHDHDDDDVVSVLVVQVVSCVVNVHHYAYEYEYLDCPPVPPDDDPRYDYDHDVDSSPSVVVSVVSVVVSVVSSD

pLDDT: mean 80.7, std 17.82, range [40.38, 98.62]

Sequence (589 aa):
MIFIIVWDDANTDRLAAAVAYTAAHPCRAVMLAHAGLLDAGLGVGAIRKLFAPDTLEWVLAPPAGAGGPLAGGASEICRAADAAAFAALPRPAVCAAGAPGRFGNQFIRHLFVSALAQRCDLRAAYSHGAELARLGLPLYTGARWFAAAPAATTEAEVLAWVTGAAPFPDTCVDVRNDNCYCQSRPCSLWLHAHLKTRAAAVRAANPFRGRYLGNSGSARDPAAPTPFKNSDVFVHVRLDDAAQWSPGFEYYARAVRRAAADFAAADQSAAAAPSSLAVFANTADTAVTGWVSSDSPAHETCQRLLAEFPGLAVWSDPDVVRTIQFASTCRAVVLSHGSFSATIGNLAFDSLVYYPPYPAAPAQMWFGDMFTMPGWVCVTAPEAPPVAPLKISLGGVGGCALAEALRGADQPSYPYDWLITAQSFIEESFNDMNGFFDFAEELVYDTTKLLTRRRNAIMLHDFADFQAQRAGVIAKYTRRFARLDAALRGPHPILFVRGADDLGAPLSPRNYYDQIFVREAEDVGRWSALMVATSARYNKRCELLYVCADAGGLHSHSHSHVTVRALPDPKNVAALQALIAEVALSVHK

Secondary structure (DSSP, 8-state):
-EEEEEE-TT-HHHHHHHHHHHHHS--EEEEEE-THHHHTT--HHHHHTTS-TTTEEEEE---TT--S--SSSHHHHHHHHHHHHHHHSPEESEE-TT-SS-HHHHHHHHHHHHHHHHHHTB-EE-SSHHHHHHTT-PPP--SBEE-SPPEE--HHHHHHHHHTSSPPPSS-EETTSTT----SHHHHHHHHHHHHTTHHHHHHH-TTGGGBS--S-----TTSPPPBS--PEEEEE--STTGGG--HHHHHHHHHHHHHHHHHHHHHHHHTS-SS---S---------EEEEES-TTSHHHHHHHHH-TTEEE---S-HHHHHHHHTTSSEEE--SSHHHHHHHHH-TTSEEEEPPPPPTT---SS---S--TT-EE-PPP--S--PPEEEEEEETTHHHHHHHHHTTTPPP-TTTTEEE-HHHHHHHSS-HHHHT-EEEEEEEETTEEEETTSSEEEES--S-HHHHHHHHHHHHHHHHHHHHHHHHSSS-EEEEEEE--SSSPPTTT-TTTTTS------HHHHHHHHHHHHHHHTS-EEEEEEES--TTTTT--BTTEEEEE-S-TT-HHHHHHHHHHHHHHHH-